Protein AF-A0A146FIA7-F1 (afdb_monomer)

Mean predicted aligned error: 5.24 Å

Foldseek 3Di:
DPVPVVVPPDDPLPPLVQWDPDWADAQFFIFTAGNFWLFTQATAGPVQRSAGFFDGCVVDVPDDQCLTFFWWKWQKPVGIFTDGTNNHGNVQNQDQDWADRDDQWIWTWGWDRYNWIKIKIKIWRQHQFKIKTAWIKGWDGTQQFQAFLLCQQRYHFQWAWFFFFQLTKIWTARLLLDFWIKIKAWDFGGFQFWEAAPQDDQGDQHIIMTISFNCVFFQPASNGTDIDMAHNGGIGMIMMTIGIGGDQVRRSVVSVDQKDWPFQFEAQVDKIKIQHQFQKDFPDPQWDWADDPRIIIIHGPDWAKTWIDGPRTIFIGTYFHFLLQLLLLQLVCQLPQQFCCVDDPLNRLFGFKAQQVVSHGDDDPPFLLRARAQLSLLNLLSNLLSCVVVSDPCVSNVVSNVSVVVVCCVAQADPQQWGDSHRPHPDILDLQRLLSQLQSLLSVCVVPVDCVSLVSSLSNVVVNVVVPVCLQAQHPCLLVSLQSSLVVCVVVVVNVSSVVSLVVLLVSLVSQVVCPSRGHADPHNDFLRRLLSNLLSLQSNCVVPVPVVSLVVNVSSLSSNQSQQDCHSHLQRHGAGWGWQQCLRNFPVNDTHTFGRALCSLSQLVSQLSGDPVRRDPVSLVSSLSSLSSLSNQADPSNDGANTQRCGCYYNSHGGRGGGSMDGNSSVSSSSVSVCVVSVRDSD

Solvent-accessible surface area (backbone atoms only — not comparable to full-atom values): 34335 Å² total; per-residue (Å²): 139,80,79,76,73,70,81,77,69,81,80,76,77,77,69,61,86,59,53,31,97,51,66,52,70,27,83,47,33,32,38,33,18,31,64,68,8,43,27,46,52,34,54,35,41,85,90,48,70,77,36,38,52,30,52,41,61,88,87,33,77,86,49,50,74,74,49,29,46,75,7,33,40,37,32,44,82,89,49,75,26,68,50,61,40,65,87,38,50,48,92,51,58,44,52,77,43,80,43,78,43,55,92,42,35,31,40,36,37,38,39,46,72,46,70,36,40,34,42,36,47,34,42,33,25,72,29,95,54,71,45,46,35,31,28,33,38,36,24,49,26,45,19,36,46,20,76,36,28,42,52,20,43,62,26,19,20,32,70,38,75,35,45,19,19,41,69,14,36,37,38,37,29,29,31,38,52,60,70,61,24,46,36,38,35,47,77,37,50,47,24,45,35,36,32,32,33,79,42,78,48,81,44,32,54,30,39,38,27,45,14,53,16,43,30,72,69,29,43,63,29,83,83,45,36,59,72,46,76,29,45,54,77,36,63,48,53,40,28,34,38,39,39,56,27,78,45,70,65,65,45,53,59,72,61,60,68,74,57,50,65,78,54,34,38,43,42,52,94,49,70,38,44,35,45,33,91,51,75,70,44,56,95,51,85,57,56,45,76,42,81,55,91,79,29,33,36,36,39,46,82,61,67,48,76,44,59,38,36,43,80,74,22,44,37,38,32,33,29,32,69,48,47,58,57,48,52,32,33,28,45,51,33,43,71,75,53,21,42,47,70,88,45,62,84,49,60,24,37,34,42,32,20,25,37,64,87,79,68,45,61,43,83,51,52,89,44,72,70,43,21,54,25,47,60,28,53,26,52,64,44,33,48,51,51,35,32,76,72,63,49,38,63,54,81,75,44,50,62,57,51,55,41,27,50,58,22,38,60,70,45,31,24,47,98,75,24,55,29,29,44,16,63,84,42,89,56,65,59,56,49,56,49,34,40,54,49,27,38,46,26,38,51,48,20,75,72,70,68,47,63,67,32,45,54,52,21,50,41,21,52,51,34,37,59,73,74,43,55,63,73,55,34,57,42,62,59,44,54,59,36,51,52,57,41,28,56,54,28,47,76,70,69,39,49,70,60,27,53,50,52,56,47,51,52,45,55,48,41,52,50,56,58,72,44,57,58,57,48,62,55,62,101,55,30,46,52,60,74,44,39,36,29,43,29,39,32,31,24,52,42,23,74,74,68,67,47,68,67,36,54,56,55,22,53,53,39,44,32,30,45,49,31,38,32,29,83,36,79,24,24,44,37,38,54,30,40,72,46,34,30,61,27,40,62,52,23,78,77,46,42,54,31,43,22,45,45,35,37,74,39,36,47,56,25,52,37,37,69,59,38,46,78,94,74,44,44,72,66,40,48,56,48,22,54,44,27,51,45,25,49,46,79,41,56,43,92,77,23,50,45,30,36,21,22,36,51,36,35,22,37,69,84,41,62,48,42,40,70,28,54,19,30,49,44,39,47,42,34,58,41,51,53,63,58,38,41,82,75,70,49,75,69,114

Organism: Aspergillus kawachii (NCBI:txid1069201)

Structure (mmCIF, N/CA/C/O backbone):
data_AF-A0A146FIA7-F1
#
_entry.id   AF-A0A146FIA7-F1
#
loop_
_atom_site.group_PDB
_atom_site.id
_atom_site.type_symbol
_atom_site.label_atom_id
_atom_site.label_alt_id
_atom_site.label_comp_id
_atom_site.label_asym_id
_atom_site.label_entity_id
_atom_site.label_seq_id
_atom_site.pdbx_PDB_ins_code
_atom_site.Cartn_x
_atom_site.Cartn_y
_atom_site.Cartn_z
_atom_site.occupancy
_atom_site.B_iso_or_equiv
_atom_site.auth_seq_id
_atom_site.auth_comp_id
_atom_site.auth_asym_id
_atom_site.auth_atom_id
_atom_site.pdbx_PDB_model_num
ATOM 1 N N . MET A 1 1 ? 16.111 48.704 6.384 1.00 33.38 1 MET A N 1
ATOM 2 C CA . MET A 1 1 ? 14.646 48.483 6.458 1.00 33.38 1 MET A CA 1
ATOM 3 C C . MET A 1 1 ? 14.156 47.316 5.584 1.00 33.38 1 MET A C 1
ATOM 5 O O . MET A 1 1 ? 12.960 47.102 5.508 1.00 33.38 1 MET A O 1
ATOM 9 N N . TRP A 1 2 ? 15.061 46.527 4.984 1.00 27.61 2 TRP A N 1
ATOM 10 C CA . TRP A 1 2 ? 14.756 45.332 4.174 1.00 27.61 2 TRP A CA 1
ATOM 11 C C . TRP A 1 2 ? 15.292 44.021 4.788 1.00 27.61 2 TRP A C 1
ATOM 13 O O . TRP A 1 2 ? 15.188 42.967 4.182 1.00 27.61 2 TRP A O 1
ATOM 23 N N . LEU A 1 3 ? 15.836 44.074 6.012 1.00 26.78 3 LEU A N 1
ATOM 24 C CA . LEU A 1 3 ? 16.375 42.908 6.730 1.00 26.78 3 LEU A CA 1
ATOM 25 C C . LEU A 1 3 ? 15.448 42.372 7.840 1.00 26.78 3 LEU A C 1
ATOM 27 O O . LEU A 1 3 ? 15.797 41.403 8.498 1.00 26.78 3 LEU A O 1
ATOM 31 N N . LEU A 1 4 ? 14.275 42.984 8.059 1.00 25.80 4 LEU A N 1
ATOM 32 C CA . LEU A 1 4 ? 13.325 42.556 9.103 1.00 25.80 4 LEU A CA 1
ATOM 33 C C . LEU A 1 4 ? 12.134 41.738 8.567 1.00 25.80 4 LEU A C 1
ATOM 35 O O . LEU A 1 4 ? 11.327 41.261 9.353 1.00 25.80 4 LEU A O 1
ATOM 39 N N . LEU A 1 5 ? 12.025 41.567 7.244 1.00 28.45 5 LEU A N 1
ATOM 40 C CA . LEU A 1 5 ? 10.919 40.854 6.584 1.00 28.45 5 LEU A CA 1
ATOM 41 C C . LEU A 1 5 ? 11.273 39.418 6.153 1.00 28.45 5 LEU A C 1
ATOM 43 O O . LEU A 1 5 ? 10.404 38.713 5.663 1.00 28.45 5 LEU A O 1
ATOM 47 N N . HIS A 1 6 ? 12.515 38.961 6.357 1.00 28.00 6 HIS A N 1
ATOM 48 C CA . HIS A 1 6 ? 12.941 37.577 6.071 1.00 28.00 6 HIS A CA 1
ATOM 49 C C . HIS A 1 6 ? 13.054 36.680 7.314 1.00 28.00 6 HIS A C 1
ATOM 51 O O . HIS A 1 6 ? 13.366 35.506 7.192 1.00 28.00 6 HIS A O 1
ATOM 57 N N . LEU A 1 7 ? 12.761 37.204 8.508 1.00 28.38 7 LEU A N 1
ATOM 58 C CA . LEU A 1 7 ? 12.728 36.421 9.753 1.00 28.38 7 LEU A CA 1
ATOM 59 C C . LEU A 1 7 ? 11.305 36.018 10.181 1.00 28.38 7 LEU A C 1
ATOM 61 O O . LEU A 1 7 ? 11.125 35.465 11.260 1.00 28.38 7 LEU A O 1
ATOM 65 N N . LEU A 1 8 ? 10.295 36.291 9.346 1.00 26.47 8 LEU A N 1
ATOM 66 C CA . LEU A 1 8 ? 8.875 36.012 9.619 1.00 26.47 8 LEU A CA 1
ATOM 67 C C . LEU A 1 8 ? 8.216 35.049 8.609 1.00 26.47 8 LEU A C 1
ATOM 69 O O . LEU A 1 8 ? 7.001 34.876 8.624 1.00 26.47 8 LEU A O 1
ATOM 73 N N . ALA A 1 9 ? 9.011 34.381 7.775 1.00 31.84 9 ALA A N 1
ATOM 74 C CA . ALA A 1 9 ? 8.596 33.281 6.905 1.00 31.84 9 ALA A CA 1
ATOM 75 C C . ALA A 1 9 ? 9.512 32.080 7.202 1.00 31.84 9 ALA A C 1
ATOM 77 O O . ALA A 1 9 ? 10.720 32.238 7.111 1.00 31.84 9 ALA A O 1
ATOM 78 N N . VAL A 1 10 ? 9.103 30.876 7.591 1.00 36.62 10 VAL A N 1
ATOM 79 C CA . VAL A 1 10 ? 7.822 30.284 7.973 1.00 36.62 10 VAL A CA 1
ATOM 80 C C . VAL A 1 10 ? 8.203 29.192 8.984 1.00 36.62 10 VAL A C 1
ATOM 82 O O . VAL A 1 10 ? 8.660 28.122 8.614 1.00 36.62 10 VAL A O 1
ATOM 85 N N . ILE A 1 11 ? 8.047 29.465 10.275 1.00 33.88 11 ILE A N 1
ATOM 86 C CA . ILE A 1 11 ? 7.626 28.434 11.227 1.00 33.88 11 ILE A CA 1
ATOM 87 C C . ILE A 1 11 ? 6.320 28.993 11.761 1.00 33.88 11 ILE A C 1
ATOM 89 O O . ILE A 1 11 ? 6.300 29.767 12.720 1.00 33.88 11 ILE A O 1
ATOM 93 N N . ARG A 1 12 ? 5.212 28.687 11.077 1.00 33.06 12 ARG A N 1
ATOM 94 C CA . ARG A 1 12 ? 3.927 28.751 11.762 1.00 33.06 12 ARG A CA 1
ATOM 95 C C . ARG A 1 12 ? 4.034 27.704 12.861 1.00 33.06 12 ARG A C 1
ATOM 97 O O . ARG A 1 12 ? 3.923 26.519 12.589 1.00 33.06 12 ARG A O 1
ATOM 104 N N . ILE A 1 13 ? 4.278 28.140 14.095 1.00 38.69 13 ILE A N 1
ATOM 105 C CA . ILE A 1 13 ? 3.788 27.380 15.240 1.00 38.69 13 ILE A CA 1
ATOM 106 C C . ILE A 1 13 ? 2.281 27.357 15.001 1.00 38.69 13 ILE A C 1
ATOM 108 O O . ILE A 1 13 ? 1.624 28.390 15.157 1.00 38.69 13 ILE A O 1
ATOM 112 N N . CYS A 1 14 ? 1.776 26.247 14.462 1.00 42.56 14 CYS A N 1
ATOM 113 C CA . CYS A 1 14 ? 0.357 26.043 14.227 1.00 42.56 14 CYS A CA 1
ATOM 114 C C . CYS A 1 14 ? -0.294 26.018 15.607 1.00 42.56 14 CYS A C 1
ATOM 116 O O . CYS A 1 14 ? -0.373 24.994 16.277 1.00 42.56 14 CYS A O 1
ATOM 118 N N . ALA A 1 15 ? -0.681 27.193 16.096 1.00 53.16 15 ALA A N 1
ATOM 119 C CA . ALA A 1 15 ? -1.589 27.274 17.214 1.00 53.16 15 ALA A CA 1
ATOM 120 C C . ALA A 1 15 ? -2.908 26.703 16.699 1.00 53.16 15 ALA A C 1
ATOM 122 O O . ALA A 1 15 ? -3.581 27.348 15.895 1.00 53.16 15 ALA A O 1
ATOM 123 N N . ILE A 1 16 ? -3.234 25.480 17.116 1.00 60.41 16 ILE A N 1
ATOM 124 C CA . ILE A 1 16 ? -4.519 24.858 16.814 1.00 60.41 16 ILE A CA 1
ATOM 125 C C . ILE A 1 16 ? -5.582 25.752 17.446 1.00 60.41 16 ILE A C 1
ATOM 127 O O . ILE A 1 16 ? -5.718 25.810 18.668 1.00 60.41 16 ILE A O 1
ATOM 131 N N . THR A 1 17 ? -6.278 26.515 16.610 1.00 60.69 17 THR A N 1
ATOM 132 C CA . THR A 1 17 ? -7.095 27.667 17.024 1.00 60.69 17 THR A CA 1
ATOM 133 C C . THR A 1 17 ? -8.268 27.277 17.919 1.00 60.69 17 THR A C 1
ATOM 135 O O . THR A 1 17 ? -8.737 28.090 18.713 1.00 60.69 17 THR A O 1
ATOM 138 N N . GLU A 1 18 ? -8.712 26.025 17.830 1.00 69.50 18 GLU A N 1
ATOM 139 C CA . GLU A 1 18 ? -9.799 25.476 18.635 1.00 69.50 18 GLU A CA 1
ATOM 140 C C . GLU A 1 18 ? -9.342 24.765 19.916 1.00 69.50 18 GLU A C 1
ATOM 142 O O . GLU A 1 18 ? -10.184 24.440 20.765 1.00 69.50 18 GLU A O 1
ATOM 147 N N . ALA A 1 19 ? -8.036 24.526 20.080 1.00 69.62 19 ALA A N 1
ATOM 148 C CA . ALA A 1 19 ? -7.504 23.854 21.255 1.00 69.62 19 ALA A CA 1
ATOM 149 C C . ALA A 1 19 ? -7.624 24.749 22.494 1.00 69.62 19 ALA A C 1
ATOM 151 O O . ALA A 1 19 ? -7.326 25.945 22.492 1.00 69.62 19 ALA A O 1
ATOM 152 N N . SER A 1 20 ? -8.081 24.148 23.584 1.00 68.81 20 SER A N 1
ATOM 153 C CA . SER A 1 20 ? -8.117 24.779 24.893 1.00 68.81 20 SER A CA 1
ATOM 154 C C . SER A 1 20 ? -6.723 24.844 25.525 1.00 68.81 20 SER A C 1
ATOM 156 O O . SER A 1 20 ? -5.831 24.067 25.191 1.00 68.81 20 SER A O 1
ATOM 158 N N . ASN A 1 21 ? -6.569 25.682 26.554 1.00 74.88 21 ASN A N 1
ATOM 159 C CA . ASN A 1 21 ? -5.439 25.574 27.487 1.00 74.88 21 ASN A CA 1
ATOM 160 C C . ASN A 1 21 ? -5.560 24.354 28.433 1.00 74.88 21 ASN A C 1
ATOM 162 O O . ASN A 1 21 ? -4.739 24.198 29.338 1.00 74.88 21 ASN A O 1
ATOM 166 N N . TYR A 1 22 ? -6.595 23.520 28.281 1.00 82.44 22 TYR A N 1
ATOM 167 C CA . TYR A 1 22 ? -6.831 22.337 29.099 1.00 82.44 22 TYR A CA 1
ATOM 168 C C . TYR A 1 22 ? -6.256 21.097 28.417 1.00 82.44 22 TYR A C 1
ATOM 170 O O . TYR A 1 22 ? -6.529 20.789 27.256 1.00 82.44 22 TYR A O 1
ATOM 178 N N . SER A 1 23 ? -5.453 20.369 29.182 1.00 87.75 23 SER A N 1
ATOM 179 C CA . SER A 1 23 ? -4.827 19.128 28.757 1.00 87.75 23 SER A CA 1
ATOM 180 C C . SER A 1 23 ? -4.914 18.089 29.863 1.00 87.75 23 SER A C 1
ATOM 182 O O . SER A 1 23 ? -4.979 18.422 31.050 1.00 87.75 23 SER A O 1
ATOM 184 N N . HIS A 1 24 ? -4.911 16.821 29.468 1.00 89.00 24 HIS A N 1
ATOM 185 C CA . HIS A 1 24 ? -4.817 15.700 30.393 1.00 89.00 24 HIS A CA 1
ATOM 186 C C . HIS A 1 24 ? -3.544 14.916 30.124 1.00 89.00 24 HIS A C 1
ATOM 188 O O . HIS A 1 24 ? -3.391 14.280 29.080 1.00 89.00 24 HIS A O 1
ATOM 194 N N . THR A 1 25 ? -2.631 14.979 31.087 1.00 88.75 25 THR A N 1
ATOM 195 C CA . THR A 1 25 ? -1.325 14.333 31.006 1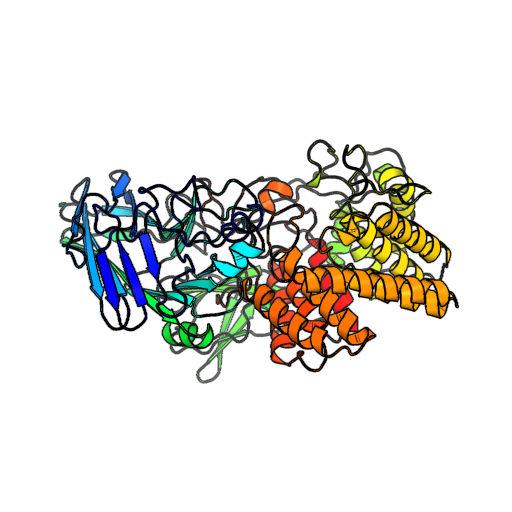.00 88.75 25 THR A CA 1
ATOM 196 C C . THR A 1 25 ? -1.395 12.888 31.473 1.00 88.75 25 THR A C 1
ATOM 198 O O . THR A 1 25 ? -2.017 12.571 32.485 1.00 88.75 25 THR A O 1
ATOM 201 N N . PHE A 1 26 ? -0.685 12.028 30.759 1.00 88.31 26 PHE A N 1
ATOM 202 C CA . PHE A 1 26 ? -0.352 10.665 31.145 1.00 88.31 26 PHE A CA 1
ATOM 203 C C . PHE A 1 26 ? 1.160 10.459 30.918 1.00 88.31 26 PHE A C 1
ATOM 205 O O . PHE A 1 26 ? 1.773 11.188 30.145 1.00 88.31 26 PHE A O 1
ATOM 212 N N . PRO A 1 27 ? 1.839 9.519 31.594 1.00 83.94 27 PRO A N 1
ATOM 213 C CA . PRO A 1 27 ? 3.296 9.387 31.522 1.00 83.94 27 PRO A CA 1
ATOM 214 C C . PRO A 1 27 ? 3.882 9.301 30.106 1.00 83.94 27 PRO A C 1
ATOM 216 O O . PRO A 1 27 ? 5.007 9.748 29.900 1.00 83.94 27 PRO A O 1
ATOM 219 N N . SER A 1 28 ? 3.153 8.754 29.125 1.00 83.50 28 SER A N 1
ATOM 220 C CA . SER A 1 28 ? 3.641 8.705 27.744 1.00 83.50 28 SER A CA 1
ATOM 221 C C . SER A 1 28 ? 3.417 9.992 26.932 1.00 83.50 28 SER A C 1
ATOM 223 O O . SER A 1 28 ? 4.107 10.154 25.930 1.00 83.50 28 SER A O 1
ATOM 225 N N . GLY A 1 29 ? 2.514 10.903 27.319 1.00 91.50 29 GLY A N 1
ATOM 226 C CA . GLY A 1 29 ? 2.155 12.107 26.547 1.00 91.50 29 GLY A CA 1
ATOM 227 C C . GLY A 1 29 ? 0.973 12.885 27.144 1.00 91.50 29 GLY A C 1
ATOM 228 O O . GLY A 1 29 ? 0.671 12.763 28.326 1.00 91.50 29 GLY A O 1
ATOM 229 N N . HIS A 1 30 ? 0.283 13.709 26.363 1.00 92.56 30 HIS A N 1
ATOM 230 C CA . HIS A 1 30 ? -0.949 14.348 26.845 1.00 92.56 30 HIS A CA 1
ATOM 231 C C . HIS A 1 30 ? -1.997 14.496 25.746 1.00 92.56 30 HIS A C 1
ATOM 233 O O . HIS A 1 30 ? -1.663 14.559 24.567 1.00 92.56 30 HIS A O 1
ATOM 239 N N . ALA A 1 31 ? -3.268 14.539 26.143 1.00 94.50 31 ALA A N 1
ATOM 240 C CA . ALA A 1 31 ? -4.384 14.849 25.256 1.00 94.50 31 ALA A CA 1
ATOM 241 C C . ALA A 1 31 ? -4.749 16.333 25.386 1.00 94.50 31 ALA A C 1
ATOM 243 O O . ALA A 1 31 ? -4.949 16.819 26.505 1.00 94.50 31 ALA A O 1
ATOM 244 N N . LEU A 1 32 ? -4.841 17.038 24.259 1.00 93.56 32 LEU A N 1
ATOM 245 C CA . LEU A 1 32 ? -5.374 18.397 24.173 1.00 93.56 32 L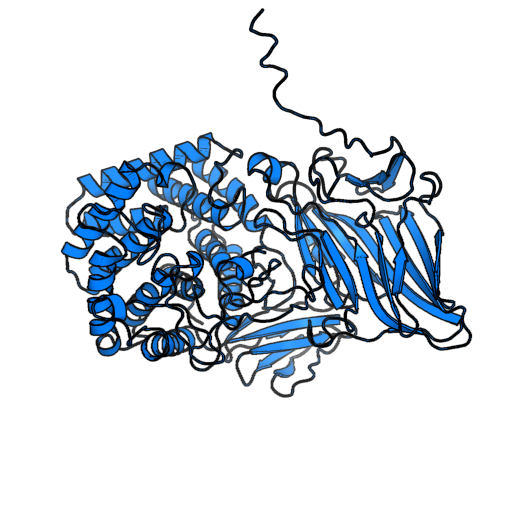EU A CA 1
ATOM 246 C C . LEU A 1 32 ? -6.870 18.345 23.883 1.00 93.56 32 LEU A C 1
ATOM 248 O O . LEU A 1 32 ? -7.311 17.574 23.030 1.00 93.56 32 LEU A O 1
ATOM 252 N N . LEU A 1 33 ? -7.643 19.173 24.584 1.00 91.94 33 LEU A N 1
ATOM 253 C CA . LEU A 1 33 ? -9.100 19.222 24.453 1.00 91.94 33 LEU A CA 1
ATOM 254 C C . LEU A 1 33 ? -9.560 20.450 23.675 1.00 91.94 33 LEU A C 1
ATOM 256 O O . LEU A 1 33 ? -8.864 21.468 23.670 1.00 91.94 33 LEU A O 1
ATOM 260 N N . TYR A 1 34 ? -10.759 20.395 23.097 1.00 87.94 34 TYR A N 1
ATOM 261 C CA . TYR A 1 34 ? -11.401 21.568 22.499 1.00 87.94 34 TYR A CA 1
ATOM 262 C C . TYR A 1 34 ? -11.689 22.633 23.567 1.00 87.94 34 TYR A C 1
ATOM 264 O O . TYR A 1 34 ? -12.009 22.321 24.713 1.00 87.94 34 TYR A O 1
ATOM 272 N N . SER A 1 35 ? -11.614 23.912 23.186 1.00 83.50 35 SER A N 1
ATOM 273 C CA . SER A 1 35 ? -11.849 25.090 24.052 1.00 83.50 35 SER A CA 1
ATOM 274 C C . SER A 1 35 ? -13.101 25.011 24.931 1.00 83.50 35 SER A C 1
ATOM 276 O O . SER A 1 35 ? -13.100 25.516 26.055 1.00 83.50 35 SER A O 1
ATOM 278 N N . ASN A 1 36 ? -14.156 24.367 24.441 1.00 84.19 36 ASN A N 1
ATOM 279 C CA . ASN A 1 36 ? -15.465 24.305 25.075 1.00 84.19 36 ASN A CA 1
ATOM 280 C C . ASN A 1 36 ? -15.924 22.889 25.453 1.00 84.19 36 ASN A C 1
ATOM 282 O O . ASN A 1 36 ? -17.016 22.767 26.008 1.00 84.19 36 ASN A O 1
ATOM 286 N N . SER A 1 37 ? -15.136 21.841 25.186 1.00 88.38 37 SER A N 1
ATOM 287 C CA . SER A 1 37 ? -15.599 20.463 25.366 1.00 88.38 37 SER A CA 1
ATOM 288 C C . SER A 1 37 ? -14.514 19.486 25.824 1.00 88.38 37 SER A C 1
ATOM 290 O O . SER A 1 37 ? -13.330 19.807 25.849 1.00 88.38 37 SER A O 1
ATOM 292 N N . SER A 1 38 ? -14.916 18.279 26.223 1.00 86.94 38 SER A N 1
ATOM 293 C CA . SER A 1 38 ? -14.004 17.185 26.555 1.00 86.94 38 SER A CA 1
ATOM 294 C C . SER A 1 38 ? -13.593 16.354 25.339 1.00 86.94 38 SER A C 1
ATOM 296 O O . SER A 1 38 ? -12.871 15.367 25.497 1.00 86.94 38 SER A O 1
ATOM 298 N N . ALA A 1 39 ? -14.029 16.718 24.129 1.00 90.31 39 ALA A N 1
ATOM 299 C CA . ALA A 1 39 ? -13.542 16.092 22.906 1.00 90.31 39 ALA A CA 1
ATOM 300 C C . ALA A 1 39 ? -12.024 16.318 22.767 1.00 90.31 39 ALA A C 1
ATOM 302 O O . ALA A 1 39 ? -11.504 17.374 23.135 1.00 90.31 39 ALA A O 1
ATOM 303 N N . ILE A 1 40 ? -11.315 15.304 22.268 1.00 93.81 40 ILE A N 1
ATOM 304 C CA . ILE A 1 40 ? -9.862 15.359 22.082 1.00 93.81 40 ILE A CA 1
ATOM 305 C C . ILE A 1 40 ? -9.583 15.965 20.707 1.00 93.81 40 ILE A C 1
ATOM 307 O O . ILE A 1 40 ? -10.100 15.481 19.704 1.00 93.81 40 ILE A O 1
ATOM 311 N N . VAL A 1 41 ? -8.764 17.015 20.688 1.00 93.06 41 VAL A N 1
ATOM 312 C CA . VAL A 1 41 ? -8.297 17.704 19.474 1.00 93.06 41 VAL A CA 1
ATOM 313 C C . VAL A 1 41 ? -6.999 17.089 18.972 1.00 93.06 41 VAL A C 1
ATOM 315 O O . VAL A 1 41 ? -6.804 16.954 17.774 1.00 93.06 41 VAL A O 1
ATOM 318 N N . GLN A 1 42 ? -6.091 16.739 19.887 1.00 95.00 42 GLN A N 1
ATOM 319 C CA . GLN A 1 42 ? -4.788 16.149 19.575 1.00 95.00 42 GLN A CA 1
ATOM 320 C C . GLN A 1 42 ? -4.306 15.248 20.702 1.00 95.00 42 GLN A C 1
ATOM 322 O O . GLN A 1 42 ? -4.584 15.491 21.880 1.00 95.00 42 GLN A O 1
ATOM 327 N N . PHE A 1 43 ? -3.462 14.291 20.335 1.00 96.56 43 PHE A N 1
ATOM 328 C CA . PHE A 1 43 ? -2.494 13.691 21.243 1.00 96.56 43 PHE A CA 1
ATOM 329 C C . PHE A 1 43 ? -1.123 14.297 20.972 1.00 96.56 43 PHE A C 1
ATOM 331 O O . PHE A 1 43 ? -0.697 14.372 19.825 1.00 96.56 43 PHE A O 1
ATOM 338 N N . VAL A 1 44 ? -0.428 14.712 22.026 1.00 94.94 44 VAL A N 1
ATOM 339 C CA . VAL A 1 44 ? 0.845 15.424 21.916 1.00 94.94 44 VAL A CA 1
ATOM 340 C C . VAL A 1 44 ? 1.961 14.611 22.554 1.00 94.94 44 VAL A C 1
ATOM 342 O O . VAL A 1 44 ? 1.925 14.273 23.746 1.00 94.94 44 VAL A O 1
ATOM 345 N N . ASP A 1 45 ? 2.985 14.343 21.748 1.00 92.75 45 ASP A N 1
ATOM 346 C CA . ASP A 1 45 ? 4.269 13.850 22.217 1.00 92.75 45 ASP A CA 1
ATOM 347 C C . ASP A 1 45 ? 5.046 15.019 22.842 1.00 92.75 45 ASP A C 1
ATOM 349 O O . ASP A 1 45 ? 5.449 15.954 22.155 1.00 92.75 45 ASP A O 1
ATOM 353 N N . GLY A 1 46 ? 5.316 14.961 24.150 1.00 86.56 46 GLY A N 1
ATOM 354 C CA . GLY A 1 46 ? 6.101 15.996 24.836 1.00 86.56 46 GLY A CA 1
ATOM 355 C C . GLY A 1 46 ? 7.531 16.187 24.302 1.00 86.56 46 GLY A C 1
ATOM 356 O O . GLY A 1 46 ? 8.131 17.228 24.553 1.00 86.56 46 GLY A O 1
ATOM 357 N N . THR A 1 47 ? 8.078 15.211 23.573 1.00 87.56 47 THR A N 1
ATOM 358 C CA . THR A 1 47 ? 9.396 15.286 22.919 1.00 87.56 47 THR A CA 1
ATOM 359 C C . THR A 1 47 ? 9.333 15.855 21.501 1.00 87.56 47 THR A C 1
ATOM 361 O O . THR A 1 47 ? 10.340 16.356 21.009 1.00 87.56 47 THR A O 1
ATOM 364 N N . ASN A 1 48 ? 8.156 15.836 20.868 1.00 87.62 48 ASN A N 1
ATOM 365 C CA . ASN A 1 48 ? 7.918 16.431 19.557 1.00 87.62 48 ASN A CA 1
ATOM 366 C C . ASN A 1 48 ? 6.530 17.103 19.508 1.00 87.62 48 ASN A C 1
ATOM 368 O O . ASN A 1 48 ? 5.603 16.585 18.884 1.00 87.62 48 ASN A O 1
ATOM 372 N N . PRO A 1 49 ? 6.370 18.263 20.169 1.00 87.12 49 PRO A N 1
ATOM 373 C CA . PRO A 1 49 ? 5.070 18.913 20.314 1.00 87.12 49 PRO A CA 1
ATOM 374 C C . PRO A 1 49 ? 4.542 19.565 19.027 1.00 87.12 49 PRO A C 1
ATOM 376 O O . PRO A 1 49 ? 3.423 20.062 19.033 1.00 87.12 49 PRO A O 1
ATOM 379 N N . GLN A 1 50 ? 5.341 19.614 17.955 1.00 86.62 50 GLN A N 1
ATOM 380 C CA . GLN A 1 50 ? 4.938 20.187 16.663 1.00 86.62 50 GLN A CA 1
ATOM 381 C C . GLN A 1 50 ? 4.243 19.165 15.752 1.00 86.62 50 GLN A C 1
ATOM 383 O O . GLN A 1 50 ? 3.647 19.554 14.749 1.00 86.62 50 GLN A O 1
ATOM 388 N N . ARG A 1 51 ? 4.341 17.865 16.065 1.00 93.00 51 ARG A N 1
ATOM 389 C CA . ARG A 1 51 ? 3.695 16.821 15.270 1.00 93.00 51 ARG A CA 1
ATOM 390 C C . ARG A 1 51 ? 2.206 16.760 15.584 1.00 93.00 51 ARG A C 1
ATOM 392 O O . ARG A 1 51 ? 1.810 16.721 16.748 1.00 93.00 51 ARG A O 1
ATOM 399 N N . GLU A 1 52 ? 1.403 16.702 14.533 1.00 95.00 52 GLU A N 1
ATOM 400 C CA . GLU A 1 52 ? -0.046 16.581 14.608 1.00 95.00 52 GLU A CA 1
ATOM 401 C C . GLU A 1 52 ? -0.400 15.109 14.377 1.00 95.00 52 GLU A C 1
ATOM 403 O O . GLU A 1 52 ? -0.170 14.567 13.300 1.00 95.00 52 GLU A O 1
ATOM 408 N N . PHE A 1 53 ? -0.922 14.431 15.400 1.00 97.06 53 PHE A N 1
ATOM 409 C CA . PHE A 1 53 ? -1.302 13.018 15.292 1.00 97.06 53 PHE A CA 1
ATOM 410 C C . PHE A 1 53 ? -2.752 12.832 14.847 1.00 97.06 53 PHE A C 1
ATOM 412 O O . PHE A 1 53 ? -3.092 11.762 14.343 1.00 97.06 53 PHE A O 1
ATOM 419 N N . LEU A 1 54 ? -3.599 13.851 15.022 1.00 97.38 54 LEU A N 1
ATOM 420 C CA . LEU A 1 54 ? -4.988 13.861 14.562 1.00 97.38 54 LEU A CA 1
ATOM 421 C C . LEU A 1 54 ? -5.218 14.971 13.524 1.00 97.38 54 LEU A C 1
ATOM 423 O O . LEU A 1 54 ? -4.518 15.982 13.527 1.00 97.38 54 LEU A O 1
ATOM 427 N N . LEU A 1 55 ? -6.208 14.806 12.653 1.00 95.44 55 LEU A N 1
ATOM 428 C CA . LEU A 1 55 ? -6.700 15.872 11.784 1.00 95.44 55 LEU A CA 1
ATOM 429 C C . LEU A 1 55 ? -7.234 17.027 12.638 1.00 95.44 55 LEU A C 1
ATOM 431 O O . LEU A 1 55 ? -7.755 16.824 13.736 1.00 95.44 55 LEU A O 1
ATOM 435 N N . ASN A 1 56 ? -7.117 18.248 12.127 1.00 88.69 56 ASN A N 1
ATOM 436 C CA . ASN A 1 56 ? -7.715 19.430 12.736 1.00 88.69 56 ASN A CA 1
ATOM 437 C C . ASN A 1 56 ? -8.178 20.414 11.655 1.00 88.69 56 ASN A C 1
ATOM 439 O O . ASN A 1 56 ? -7.695 20.376 10.528 1.00 88.69 56 ASN A O 1
ATOM 443 N N . GLU A 1 57 ? -9.082 21.331 12.002 1.00 85.12 57 GLU A N 1
ATOM 444 C CA . GLU A 1 57 ? -9.693 22.255 11.031 1.00 85.12 57 GLU A CA 1
ATOM 445 C C . GLU A 1 57 ? -8.702 23.274 10.427 1.00 85.12 57 GLU A C 1
ATOM 447 O O . GLU A 1 57 ? -9.017 23.929 9.435 1.00 85.12 57 GLU A O 1
ATOM 452 N N . THR A 1 58 ? -7.500 23.431 11.006 1.00 81.19 58 THR A N 1
ATOM 453 C CA . THR A 1 58 ? -6.488 24.375 10.495 1.00 81.19 58 THR A CA 1
ATOM 454 C C . THR A 1 58 ? -5.747 23.802 9.290 1.00 81.19 58 THR A C 1
ATOM 456 O O . THR A 1 58 ? -5.514 24.529 8.325 1.00 81.19 58 THR A O 1
ATOM 459 N N . THR A 1 59 ? -5.370 22.523 9.349 1.00 82.12 59 THR A N 1
ATOM 460 C CA . THR A 1 59 ? -4.623 21.823 8.289 1.00 82.12 59 THR A CA 1
ATOM 461 C C . THR A 1 59 ? -5.533 20.996 7.381 1.00 82.12 59 THR A C 1
ATOM 463 O O . THR A 1 59 ? -5.240 20.833 6.202 1.00 82.12 59 THR A O 1
ATOM 466 N N . ALA A 1 60 ? -6.692 20.564 7.880 1.00 89.38 60 ALA A N 1
ATOM 467 C CA . ALA A 1 60 ? -7.676 19.774 7.153 1.00 89.38 60 ALA A CA 1
ATOM 468 C C . ALA A 1 60 ? -9.040 20.479 7.150 1.00 89.38 60 ALA A C 1
ATOM 470 O O . ALA A 1 60 ? -9.886 20.230 8.004 1.00 89.38 60 ALA A O 1
ATOM 471 N N . ALA A 1 61 ? -9.299 21.341 6.162 1.00 90.12 61 ALA A N 1
ATOM 472 C CA . ALA A 1 61 ? -10.547 22.120 6.093 1.00 90.12 61 ALA A CA 1
ATOM 473 C C . ALA A 1 61 ? -11.829 21.266 5.945 1.00 90.12 61 ALA A C 1
ATOM 475 O O . ALA A 1 61 ? -12.935 21.766 6.141 1.00 90.12 61 ALA A O 1
ATOM 476 N N . PHE A 1 62 ? -11.693 19.989 5.575 1.00 92.31 62 PHE A N 1
ATOM 477 C CA . PHE A 1 62 ? -12.793 19.022 5.518 1.00 92.31 62 PHE A CA 1
ATOM 478 C C . PHE A 1 62 ? -13.043 18.315 6.863 1.00 92.31 62 PHE A C 1
ATOM 480 O O . PHE A 1 62 ? -14.029 17.584 6.987 1.00 92.31 62 PHE A O 1
ATOM 487 N N . HIS A 1 63 ? -12.158 18.493 7.851 1.00 94.50 63 HIS A N 1
ATOM 488 C CA . HIS A 1 63 ? -12.357 17.996 9.204 1.00 94.50 63 HIS A CA 1
ATOM 489 C C . HIS A 1 63 ? -13.434 18.818 9.902 1.00 94.50 63 HIS A C 1
ATOM 491 O O . HIS A 1 63 ? -13.488 20.038 9.779 1.00 94.50 63 HIS A O 1
ATOM 497 N N . THR A 1 64 ? -14.311 18.135 10.628 1.00 91.25 64 THR A N 1
ATOM 498 C CA . THR A 1 64 ? -15.388 18.767 11.387 1.00 91.25 64 THR A CA 1
ATOM 499 C C . THR A 1 64 ? -15.515 18.087 12.738 1.00 91.25 64 THR A C 1
ATOM 501 O O . THR A 1 64 ? -15.150 16.921 12.903 1.00 91.25 64 THR A O 1
ATOM 504 N N . ARG A 1 65 ? -16.148 18.764 13.695 1.00 87.75 65 ARG A N 1
ATOM 505 C CA . ARG A 1 65 ? -16.398 18.199 15.029 1.00 87.75 65 ARG A CA 1
ATOM 506 C C . ARG A 1 65 ? -17.200 16.890 15.049 1.00 87.75 65 ARG A C 1
ATOM 508 O O . ARG A 1 65 ? -17.059 16.107 15.985 1.00 87.75 65 ARG A O 1
ATOM 515 N N . SER A 1 66 ? -18.004 16.599 14.021 1.00 89.62 66 SER A N 1
ATOM 516 C CA . SER A 1 66 ? -18.680 15.295 13.904 1.00 89.62 66 SER A CA 1
ATOM 517 C C . SER A 1 66 ? -17.714 14.135 13.639 1.00 89.62 66 SER A C 1
ATOM 519 O O . SER A 1 66 ? -18.074 12.991 13.892 1.00 89.62 66 SER A O 1
ATOM 521 N N . HIS A 1 67 ? -16.502 14.433 13.166 1.00 94.56 67 HIS A N 1
ATOM 522 C CA . HIS A 1 67 ? -15.413 13.482 12.945 1.00 94.56 67 HIS A CA 1
ATOM 523 C C . HIS A 1 67 ? -14.331 13.563 14.035 1.00 94.56 67 HIS A C 1
ATOM 525 O O . HIS A 1 67 ? -13.266 12.967 13.889 1.00 94.56 67 HIS A O 1
ATOM 531 N N . ALA A 1 68 ? -14.564 14.311 15.121 1.00 94.69 68 ALA A N 1
ATOM 532 C CA . ALA A 1 68 ? -13.615 14.411 16.226 1.00 94.69 68 ALA A CA 1
ATOM 533 C C . ALA A 1 68 ? -13.402 13.049 16.907 1.00 94.69 68 ALA A C 1
ATOM 535 O O . ALA A 1 68 ? -14.292 12.194 16.923 1.00 94.69 68 ALA A O 1
ATOM 536 N N . TRP A 1 69 ? -12.234 12.863 17.527 1.00 96.75 69 TRP A N 1
ATOM 537 C CA . TRP A 1 69 ? -11.875 11.613 18.197 1.00 96.75 69 TRP A CA 1
ATOM 538 C C . TRP A 1 69 ? -12.952 11.139 19.182 1.00 96.75 69 TRP A C 1
ATOM 540 O O . TRP A 1 69 ? -13.322 11.848 20.127 1.00 96.75 69 TRP A O 1
ATOM 550 N N . GLY A 1 70 ? -13.413 9.903 18.986 1.00 95.88 70 GLY A N 1
ATOM 551 C CA . GLY A 1 70 ? -14.404 9.260 19.844 1.00 95.88 70 GLY A CA 1
ATOM 552 C C . GLY A 1 70 ? -15.855 9.660 19.571 1.00 95.88 70 GLY A C 1
ATOM 553 O O . GLY A 1 70 ? -16.743 9.145 20.253 1.00 95.88 70 GLY A O 1
ATOM 554 N N . ALA A 1 71 ? -16.126 10.538 18.598 1.00 96.75 71 ALA A N 1
ATOM 555 C CA . ALA A 1 71 ? -17.456 10.655 17.997 1.00 96.75 71 ALA A CA 1
ATOM 556 C C . ALA A 1 71 ? -17.802 9.369 17.229 1.00 96.75 71 ALA A C 1
ATOM 558 O O . ALA A 1 71 ? -16.919 8.566 16.923 1.00 96.75 71 ALA A O 1
ATOM 559 N N . GLY A 1 72 ? -19.076 9.144 16.918 1.00 97.19 72 GLY A N 1
ATOM 560 C CA . GLY A 1 72 ? -19.449 7.927 16.207 1.00 97.19 72 GLY A CA 1
ATOM 561 C C . GLY A 1 72 ? -20.928 7.767 15.911 1.00 97.19 72 GLY A C 1
ATOM 562 O O . GLY A 1 72 ? -21.752 8.638 16.209 1.00 97.19 72 GLY A O 1
ATOM 563 N N . THR A 1 73 ? -21.245 6.631 15.300 1.00 97.44 73 THR A N 1
ATOM 564 C CA . THR A 1 73 ? -22.593 6.236 14.887 1.00 97.44 73 THR A CA 1
ATOM 565 C C . THR A 1 73 ? -22.871 4.777 15.234 1.00 97.44 73 THR A C 1
ATOM 567 O O . THR A 1 73 ? -21.965 3.967 15.445 1.00 97.44 73 THR A O 1
ATOM 570 N N . ILE A 1 74 ? -24.154 4.446 15.341 1.00 97.81 74 ILE A N 1
ATOM 571 C CA . ILE A 1 74 ? -24.640 3.090 15.568 1.00 97.81 74 ILE A CA 1
ATOM 572 C C . ILE A 1 74 ? -25.885 2.843 14.715 1.00 97.81 74 ILE A C 1
ATOM 574 O O . ILE A 1 74 ? -26.772 3.691 14.651 1.00 97.81 74 ILE A O 1
ATOM 578 N N . SER A 1 75 ? -25.957 1.673 14.093 1.00 97.25 75 SER A N 1
ATOM 579 C CA . SER A 1 75 ? -27.108 1.196 13.330 1.00 97.25 75 SER A CA 1
ATOM 580 C C . SER A 1 75 ? -27.717 -0.006 14.045 1.00 97.25 75 SER A C 1
ATOM 582 O O . SER A 1 75 ? -27.044 -1.029 14.224 1.00 97.25 75 SER A O 1
ATOM 584 N N . THR A 1 76 ? -28.984 0.101 14.436 1.00 96.50 76 THR A N 1
ATOM 585 C CA . THR A 1 76 ? -29.748 -0.962 15.099 1.00 96.50 76 THR A CA 1
ATOM 586 C C . THR A 1 76 ? -30.931 -1.431 14.248 1.00 96.50 76 THR A C 1
ATOM 588 O O . THR A 1 76 ? -31.203 -0.903 13.170 1.00 96.50 76 THR A O 1
ATOM 591 N N . ASP A 1 77 ? -31.656 -2.434 14.732 1.00 92.38 77 ASP A N 1
ATOM 592 C CA . ASP A 1 77 ? -32.967 -2.843 14.218 1.00 92.38 77 ASP A CA 1
ATOM 593 C C . ASP A 1 77 ? -34.074 -1.793 14.425 1.00 92.38 77 ASP A C 1
ATOM 595 O O . ASP A 1 77 ? -35.101 -1.849 13.745 1.00 92.38 77 ASP A O 1
ATOM 599 N N . SER A 1 78 ? -33.866 -0.823 15.318 1.00 87.50 78 SER A N 1
ATOM 600 C CA . SER A 1 78 ? -34.825 0.243 15.623 1.00 87.50 78 SER A CA 1
ATOM 601 C C . SER A 1 78 ? -34.515 1.581 14.936 1.00 87.50 78 SER A C 1
ATOM 603 O O . SER A 1 78 ? -35.416 2.402 14.760 1.00 87.50 78 SER A O 1
ATOM 605 N N . GLY A 1 79 ? -33.276 1.795 14.479 1.00 91.62 79 GLY A N 1
ATOM 606 C CA . GLY A 1 79 ? -32.889 2.997 13.745 1.00 91.62 79 GLY A CA 1
ATOM 607 C C . GLY A 1 79 ? -31.393 3.302 13.794 1.00 91.62 79 GLY A C 1
ATOM 608 O O . GLY A 1 79 ? -30.561 2.435 14.043 1.00 91.62 79 GLY A O 1
ATOM 609 N N . GLU A 1 80 ? -31.054 4.564 13.538 1.00 94.31 80 GLU A N 1
ATOM 610 C CA . GLU A 1 80 ? -29.682 5.073 13.602 1.00 94.31 80 GLU A CA 1
ATOM 611 C C . GLU A 1 80 ? -29.514 6.004 14.802 1.00 94.31 80 GLU A C 1
ATOM 613 O O . GLU A 1 80 ? -30.365 6.859 15.059 1.00 94.31 80 GLU A O 1
ATOM 618 N N . GLY A 1 81 ? -28.381 5.882 15.489 1.00 95.31 81 GLY A N 1
ATOM 619 C CA . GLY A 1 81 ? -27.932 6.803 16.524 1.00 95.31 81 GLY A CA 1
ATOM 620 C C . GLY A 1 81 ? -26.575 7.406 16.169 1.00 95.31 81 GLY A C 1
ATOM 621 O O . GLY A 1 81 ? -25.765 6.798 15.473 1.00 95.31 81 GLY A O 1
ATOM 622 N N . SER A 1 82 ? -26.298 8.604 16.675 1.00 95.62 82 SER A N 1
ATOM 623 C CA . SER A 1 82 ? -24.996 9.263 16.534 1.00 95.62 82 SER A CA 1
ATOM 624 C C . SER A 1 82 ? -24.638 10.009 17.807 1.00 95.62 82 SER A C 1
ATOM 626 O O . SER A 1 82 ? -25.530 10.522 18.486 1.00 95.62 82 SER A O 1
ATOM 628 N N . TRP A 1 83 ? -23.350 10.136 18.100 1.00 95.62 83 TRP A N 1
ATOM 629 C CA . TRP A 1 83 ? -22.874 10.924 19.229 1.00 95.62 83 TRP A CA 1
ATOM 630 C C . TRP A 1 83 ? -21.626 11.732 18.882 1.00 95.62 83 TRP A C 1
ATOM 632 O O . TRP A 1 83 ? -20.817 11.363 18.035 1.00 95.62 83 TRP A O 1
ATOM 642 N N . ASN A 1 84 ? -21.462 12.835 19.604 1.00 92.56 84 ASN A N 1
ATOM 643 C CA . ASN A 1 84 ? -20.231 13.607 19.686 1.00 92.56 84 ASN A CA 1
ATOM 644 C C . ASN A 1 84 ? -19.981 13.976 21.153 1.00 92.56 84 ASN A C 1
ATOM 646 O O . ASN A 1 84 ? -20.843 13.774 22.012 1.00 92.56 84 ASN A O 1
ATOM 650 N N . LEU A 1 85 ? -18.802 14.520 21.438 1.00 89.69 85 LEU A N 1
ATOM 651 C CA . LEU A 1 85 ? -18.405 14.905 22.794 1.00 89.69 85 LEU A CA 1
ATOM 652 C C . LEU A 1 85 ? -18.380 16.429 22.997 1.00 89.69 85 LEU A C 1
ATOM 654 O O . LEU A 1 85 ? -17.950 16.901 24.045 1.00 89.69 85 LEU A O 1
ATOM 658 N N . ASP A 1 86 ? -18.892 17.202 22.032 1.00 85.25 86 ASP A N 1
ATOM 659 C CA . ASP A 1 86 ? -18.865 18.674 22.041 1.00 85.25 86 ASP A CA 1
ATOM 660 C C . ASP A 1 86 ? -19.651 19.310 23.183 1.00 85.25 86 ASP A C 1
ATOM 662 O O . ASP A 1 86 ? -19.332 20.403 23.644 1.00 85.25 86 ASP A O 1
ATOM 666 N N . HIS A 1 87 ? -20.700 18.634 23.633 1.00 85.44 87 HIS A N 1
ATOM 667 C CA . HIS A 1 87 ? -21.577 19.125 24.687 1.00 85.44 87 HIS A CA 1
ATOM 668 C C . HIS A 1 87 ? -21.081 18.753 26.090 1.00 85.44 87 HIS A C 1
ATOM 670 O O . HIS A 1 87 ? -21.675 19.180 27.081 1.00 85.44 87 HIS A O 1
ATOM 676 N N . ILE A 1 88 ? -20.014 17.954 26.196 1.00 87.56 88 ILE A N 1
ATOM 677 C CA . ILE A 1 88 ? -19.452 17.573 27.484 1.00 87.56 88 ILE A CA 1
ATOM 678 C C . ILE A 1 88 ? -18.410 18.608 27.913 1.00 87.56 88 ILE A C 1
ATOM 680 O O . ILE A 1 88 ? -17.436 18.786 27.195 1.00 87.56 88 ILE A O 1
ATOM 684 N N . PRO A 1 89 ? -18.542 19.263 29.079 1.00 85.94 89 PRO A N 1
ATOM 685 C CA . PRO A 1 89 ? -17.569 20.255 29.528 1.00 85.94 89 PRO A CA 1
ATOM 686 C C . PRO A 1 89 ? -16.146 19.693 29.677 1.00 85.94 89 PRO A C 1
ATOM 688 O O . PRO A 1 89 ? -15.955 18.595 30.204 1.00 85.94 89 PRO A O 1
ATOM 691 N N . TYR A 1 90 ? -15.136 20.482 29.294 1.00 81.25 90 TYR A N 1
ATOM 692 C CA . TYR A 1 90 ? -13.711 20.112 29.365 1.00 81.25 90 TYR A CA 1
ATOM 693 C C . TYR A 1 90 ? -13.256 19.662 30.767 1.00 81.25 90 TYR A C 1
ATOM 695 O O . TYR A 1 90 ? -12.376 18.817 30.900 1.00 81.25 90 TYR A O 1
ATOM 703 N N . ASN A 1 91 ? -13.870 20.189 31.833 1.00 83.19 91 ASN A N 1
ATOM 704 C CA . ASN A 1 91 ? -13.538 19.848 33.219 1.00 83.19 91 ASN A CA 1
ATOM 705 C C . ASN A 1 91 ? -14.081 18.477 33.666 1.00 83.19 91 ASN A C 1
ATOM 707 O O . ASN A 1 91 ? -13.815 18.064 34.793 1.00 83.19 91 ASN A O 1
ATOM 711 N N . ASN A 1 92 ? -14.813 17.771 32.800 1.00 86.38 92 ASN A N 1
ATOM 712 C CA . ASN A 1 92 ? -15.362 16.443 33.056 1.00 86.38 92 ASN A CA 1
ATOM 713 C C . ASN A 1 92 ? -14.653 15.333 32.253 1.00 86.38 92 ASN A C 1
ATOM 715 O O . ASN A 1 92 ? -15.261 14.316 31.958 1.00 86.38 92 ASN A O 1
ATOM 719 N N . PHE A 1 93 ? -13.377 15.488 31.887 1.00 88.06 93 PHE A N 1
ATOM 720 C CA . PHE A 1 93 ? -12.677 14.588 30.952 1.00 88.06 93 PHE A CA 1
ATOM 721 C C . PHE A 1 93 ? -12.757 13.075 31.247 1.00 88.06 93 PHE A C 1
ATOM 723 O O . PHE A 1 93 ? -12.796 12.271 30.313 1.00 88.06 93 PHE A O 1
ATOM 730 N N . THR A 1 94 ? -12.778 12.663 32.516 1.00 91.44 94 THR A N 1
ATOM 731 C CA . THR A 1 94 ? -12.808 11.239 32.898 1.00 91.44 94 THR A CA 1
ATOM 732 C C . THR A 1 94 ? -14.182 10.587 32.720 1.00 91.44 94 THR A C 1
ATOM 734 O O . THR A 1 94 ? -14.285 9.359 32.677 1.00 91.44 94 THR A O 1
ATOM 737 N N . GLY A 1 95 ? -15.248 11.385 32.619 1.00 89.00 95 GLY A N 1
ATOM 738 C CA . GLY A 1 95 ? -16.622 10.896 32.647 1.00 89.00 95 GLY A CA 1
ATOM 739 C C . GLY A 1 95 ? -17.030 10.314 34.015 1.00 89.00 95 GLY A C 1
ATOM 740 O O . GLY A 1 95 ? -16.406 10.624 35.034 1.00 89.00 95 GLY A O 1
ATOM 741 N N . PRO A 1 96 ? -18.078 9.468 34.065 1.00 90.50 96 PRO A N 1
ATOM 742 C CA . PRO A 1 96 ? -18.775 8.882 32.921 1.00 90.50 96 PRO A CA 1
ATOM 743 C C . PRO A 1 96 ? -19.667 9.874 32.164 1.00 90.50 96 PRO A C 1
ATOM 745 O O . PRO A 1 96 ? -20.407 10.645 32.772 1.00 90.50 96 PRO A O 1
ATOM 748 N N . TYR A 1 97 ? -19.655 9.795 30.835 1.00 89.44 97 TYR A N 1
ATOM 749 C CA . TYR A 1 97 ? -20.646 10.436 29.963 1.00 89.44 97 TYR A CA 1
ATOM 750 C C . TYR A 1 97 ? -21.780 9.458 29.724 1.00 89.44 97 TYR A C 1
ATOM 752 O O . TYR A 1 97 ? -21.503 8.291 29.489 1.00 89.44 97 TYR A O 1
ATOM 760 N N . SER A 1 98 ? -23.029 9.908 29.789 1.00 92.50 98 SER A N 1
ATOM 761 C CA . SER A 1 98 ? -24.201 9.071 29.525 1.00 92.50 98 SER A CA 1
ATOM 762 C C . SER A 1 98 ? -24.999 9.694 28.392 1.00 92.50 98 SER A C 1
ATOM 764 O O . SER A 1 98 ? -25.662 10.709 28.598 1.00 92.50 98 SER A O 1
ATOM 766 N N . ILE A 1 99 ? -24.938 9.084 27.213 1.00 94.69 99 ILE A N 1
ATOM 767 C CA . ILE A 1 99 ? -25.521 9.604 25.976 1.00 94.69 99 ILE A CA 1
ATOM 768 C C . ILE A 1 99 ? -26.648 8.656 25.538 1.00 94.69 99 ILE A C 1
ATOM 770 O O . ILE A 1 99 ? -26.386 7.477 25.288 1.00 94.69 99 ILE A O 1
ATOM 774 N N . PRO A 1 100 ? -27.910 9.113 25.476 1.00 93.94 100 PRO A N 1
ATOM 775 C CA . PRO A 1 100 ? -28.992 8.306 24.923 1.00 93.94 100 PRO A CA 1
ATOM 776 C C . PRO A 1 100 ? -28.824 8.187 23.403 1.00 93.94 100 PRO A C 1
ATOM 778 O O . PRO A 1 100 ? -28.617 9.194 22.732 1.00 93.94 100 PRO A O 1
ATOM 781 N N . LEU A 1 101 ? -28.940 6.970 22.867 1.00 94.31 101 LEU A N 1
ATOM 782 C CA . LEU A 1 101 ? -28.812 6.697 21.428 1.00 94.31 101 LEU A CA 1
ATOM 783 C C . LEU A 1 101 ? -30.150 6.358 20.748 1.00 94.31 101 LEU A C 1
ATOM 785 O O . LEU A 1 101 ? -30.175 6.144 19.543 1.00 94.31 101 LEU A O 1
ATOM 789 N N . GLY A 1 102 ? -31.253 6.363 21.506 1.00 88.44 102 GLY A N 1
ATOM 790 C CA . GLY A 1 102 ? -32.594 5.999 21.030 1.00 88.44 102 GLY A CA 1
ATOM 791 C C . GLY A 1 102 ? -33.043 4.628 21.540 1.00 88.44 102 GLY A C 1
ATOM 792 O O . GLY A 1 102 ? -32.217 3.816 21.942 1.00 88.44 102 GLY A O 1
ATOM 793 N N . ASP A 1 103 ? -34.361 4.412 21.606 1.00 85.50 103 ASP A N 1
ATOM 794 C CA . ASP A 1 103 ? -35.014 3.111 21.859 1.00 85.50 103 ASP A CA 1
ATOM 795 C C . ASP A 1 103 ? -34.484 2.296 23.053 1.00 85.50 103 ASP A C 1
ATOM 797 O O . ASP A 1 103 ? -34.454 1.070 23.049 1.00 85.50 103 ASP A O 1
ATOM 801 N N . GLY A 1 104 ? -34.073 2.986 24.119 1.00 91.19 104 GLY A N 1
ATOM 802 C CA . GLY A 1 104 ? -33.536 2.357 25.326 1.00 91.19 104 GLY A CA 1
ATOM 803 C C . GLY A 1 104 ? -32.063 1.953 25.236 1.00 91.19 104 GLY A C 1
ATOM 804 O O . GLY A 1 104 ? -31.537 1.447 26.224 1.00 91.19 104 GLY A O 1
ATOM 805 N N . LEU A 1 105 ? -31.358 2.242 24.140 1.00 96.38 105 LEU A N 1
ATOM 806 C CA . LEU A 1 105 ? -29.904 2.127 24.068 1.00 96.38 105 LEU A CA 1
ATOM 807 C C . LEU A 1 105 ? -29.226 3.363 24.669 1.00 96.38 105 LEU A C 1
ATOM 809 O O . LEU A 1 105 ? -29.572 4.515 24.372 1.00 96.38 105 LEU A O 1
ATOM 813 N N . ARG A 1 106 ? -28.222 3.128 25.509 1.00 96.50 106 ARG A N 1
ATOM 814 C CA . ARG A 1 106 ? -27.431 4.179 26.151 1.00 96.50 106 ARG A CA 1
ATOM 815 C C . ARG A 1 106 ? -25.948 3.904 25.981 1.00 96.50 106 ARG A C 1
ATOM 817 O O . ARG A 1 106 ? -25.482 2.819 26.296 1.00 96.50 106 ARG A O 1
ATOM 824 N N . LEU A 1 107 ? -25.200 4.910 25.552 1.00 97.69 107 LEU A N 1
ATOM 825 C CA . LEU A 1 107 ? -23.746 4.876 25.533 1.00 97.69 107 LEU A CA 1
ATOM 826 C C . LEU A 1 107 ? -23.189 5.508 26.803 1.00 97.69 107 LEU A C 1
ATOM 828 O O . LEU A 1 107 ? -23.494 6.658 27.130 1.00 97.69 107 LEU A O 1
ATOM 832 N N . ARG A 1 108 ? -22.336 4.759 27.497 1.00 97.50 108 ARG A N 1
ATOM 833 C CA . ARG A 1 108 ? -21.533 5.235 28.610 1.00 97.50 108 ARG A CA 1
ATOM 834 C C . ARG A 1 108 ? -20.058 5.262 28.232 1.00 97.50 108 ARG A C 1
ATOM 836 O O . ARG A 1 108 ? -19.493 4.222 27.914 1.00 97.50 108 ARG A O 1
ATOM 843 N N . ILE A 1 109 ? -19.434 6.436 28.306 1.00 97.00 109 ILE A N 1
ATOM 844 C CA . ILE A 1 109 ? -18.003 6.604 28.013 1.00 97.00 109 ILE A CA 1
ATOM 845 C C . ILE A 1 109 ? -17.255 6.983 29.287 1.00 97.00 109 ILE A C 1
ATOM 847 O O . ILE A 1 109 ? -17.663 7.907 29.992 1.00 97.00 109 ILE A O 1
ATOM 851 N N . THR A 1 110 ? -16.145 6.305 29.566 1.00 97.25 110 THR A N 1
ATOM 852 C CA . THR A 1 110 ? -15.208 6.662 30.643 1.00 97.25 110 THR A CA 1
ATOM 853 C C . THR A 1 110 ? -13.786 6.748 30.120 1.00 97.25 110 THR A C 1
ATOM 855 O O . THR A 1 110 ? -13.396 5.964 29.257 1.00 97.25 110 THR A O 1
ATOM 858 N N . ARG A 1 111 ? -12.997 7.665 30.686 1.00 96.00 111 ARG A N 1
ATOM 859 C CA . ARG A 1 111 ? -11.571 7.815 30.388 1.00 96.00 111 ARG A CA 1
ATOM 860 C C . ARG A 1 111 ? -10.747 7.754 31.661 1.00 96.00 111 ARG A C 1
ATOM 862 O O . ARG A 1 111 ? -11.066 8.429 32.640 1.00 96.00 111 ARG A O 1
ATOM 869 N N . PHE A 1 112 ? -9.661 6.994 31.633 1.00 94.94 112 PHE A N 1
ATOM 870 C CA . PHE A 1 112 ? -8.739 6.866 32.752 1.00 94.94 112 PHE A CA 1
ATOM 871 C C . PHE A 1 112 ? -7.304 7.188 32.307 1.00 94.94 112 PHE A C 1
ATOM 873 O O . PHE A 1 112 ? -6.701 6.400 31.575 1.00 94.94 112 PHE A O 1
ATOM 880 N N . PRO A 1 113 ? -6.736 8.338 32.721 1.00 91.88 113 PRO A N 1
ATOM 881 C CA . PRO A 1 113 ? -5.340 8.665 32.453 1.00 91.88 113 PRO A CA 1
ATOM 882 C C . PRO A 1 113 ? -4.429 7.877 33.410 1.00 91.88 113 PRO A C 1
ATOM 884 O O . PRO A 1 113 ? -4.144 8.309 34.527 1.00 91.88 113 PRO A O 1
ATOM 887 N N . GLY A 1 114 ? -4.010 6.686 32.979 1.00 90.19 114 GLY A N 1
ATOM 888 C CA . GLY A 1 114 ? -3.006 5.856 33.646 1.00 90.19 114 GLY A CA 1
ATOM 889 C C . GLY A 1 114 ? -1.617 6.083 33.049 1.00 90.19 114 GLY A C 1
ATOM 890 O O . GLY A 1 114 ? -1.275 7.201 32.682 1.00 90.19 114 GLY A O 1
ATOM 891 N N . ARG A 1 115 ? -0.809 5.017 32.912 1.00 90.31 115 ARG A N 1
ATOM 892 C CA . ARG A 1 115 ? 0.451 5.049 32.130 1.00 90.31 115 ARG A CA 1
ATOM 893 C C . ARG A 1 115 ? 0.198 5.437 30.665 1.00 90.31 115 ARG A C 1
ATOM 895 O O . ARG A 1 115 ? 0.999 6.146 30.061 1.00 90.31 115 ARG A O 1
ATOM 902 N N . VAL A 1 116 ? -0.918 4.940 30.156 1.00 95.19 116 VAL A N 1
ATOM 903 C CA . VAL A 1 116 ? -1.551 5.211 28.868 1.00 95.19 116 VAL A CA 1
ATOM 904 C C . VAL A 1 116 ? -2.958 5.741 29.152 1.00 95.19 116 VAL A C 1
ATOM 906 O O . VAL A 1 116 ? -3.457 5.593 30.274 1.00 95.19 116 VAL A O 1
ATOM 909 N N . LEU A 1 117 ? -3.599 6.364 28.169 1.00 97.31 117 LEU A N 1
ATOM 910 C CA . LEU A 1 117 ? -5.006 6.734 28.280 1.00 97.31 117 LEU A CA 1
ATOM 911 C C . LEU A 1 117 ? -5.868 5.508 27.976 1.00 97.31 117 LEU A C 1
ATOM 913 O O . LEU A 1 117 ? -5.837 5.008 26.859 1.00 97.31 117 LEU A O 1
ATOM 917 N N . THR A 1 118 ? -6.653 5.040 28.940 1.00 97.75 118 THR A N 1
ATOM 918 C CA . THR A 1 118 ? -7.672 4.013 28.689 1.00 97.75 118 THR A CA 1
ATOM 919 C C . THR A 1 118 ? -9.009 4.691 28.418 1.00 97.75 118 THR A C 1
ATOM 921 O O . THR A 1 118 ? -9.447 5.515 29.224 1.00 97.75 118 THR A O 1
ATOM 924 N N . GLU A 1 119 ? -9.673 4.339 27.320 1.00 97.88 119 GLU A N 1
ATOM 925 C CA . GLU A 1 119 ? -11.051 4.749 27.038 1.00 97.88 119 GLU A CA 1
ATOM 926 C C . GLU A 1 119 ? -11.953 3.518 26.950 1.00 97.88 119 GLU A C 1
ATOM 928 O O . GLU A 1 119 ? -11.585 2.504 26.355 1.00 97.88 119 GLU A O 1
ATOM 933 N N . THR A 1 120 ? -13.146 3.618 27.530 1.00 98.62 120 THR A N 1
ATOM 934 C CA . THR A 1 120 ? -14.153 2.553 27.519 1.00 98.62 120 THR A CA 1
ATOM 935 C C . THR A 1 120 ? -15.461 3.102 26.969 1.00 98.62 120 THR A C 1
ATOM 937 O O . THR A 1 120 ? -15.980 4.078 27.511 1.00 98.62 120 THR A O 1
ATOM 940 N N . TYR A 1 121 ? -16.004 2.450 25.942 1.00 98.56 121 TYR A N 1
ATOM 941 C CA . TYR A 1 121 ? -17.322 2.688 25.358 1.00 98.56 121 TYR A CA 1
ATOM 942 C C . TYR A 1 121 ? -18.221 1.508 25.729 1.00 98.56 121 TYR A C 1
ATOM 944 O O . TYR A 1 121 ? -17.984 0.378 25.300 1.00 98.56 121 TYR A O 1
ATOM 952 N N . MET A 1 122 ? -19.236 1.753 26.550 1.00 98.56 122 MET A N 1
ATOM 953 C CA . MET A 1 122 ? -20.188 0.736 26.987 1.00 98.56 122 MET A CA 1
ATOM 954 C C . MET A 1 122 ? -21.582 1.059 26.458 1.00 98.56 122 MET A C 1
ATOM 956 O O . MET A 1 122 ? -22.15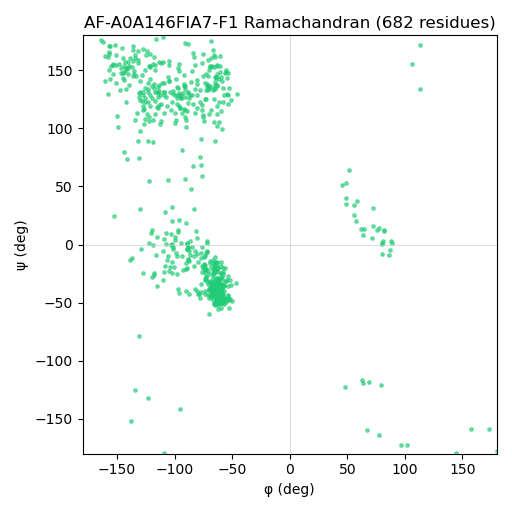2 2.092 26.798 1.00 98.56 122 MET A O 1
ATOM 960 N N . PHE A 1 123 ? -22.131 0.170 25.642 1.00 98.25 123 PHE A N 1
ATOM 961 C CA . PHE A 1 123 ? -23.454 0.285 25.039 1.00 98.25 123 PHE A CA 1
ATOM 962 C C . PHE A 1 123 ? -24.429 -0.568 25.852 1.00 98.25 123 PHE A C 1
ATOM 964 O O . PHE A 1 123 ? -24.377 -1.792 25.787 1.00 98.25 123 PHE A O 1
ATOM 971 N N . GLU A 1 124 ? -25.268 0.072 26.661 1.00 98.00 124 GLU A N 1
ATOM 972 C CA . GLU A 1 124 ? -26.194 -0.558 27.607 1.00 98.00 124 GLU A CA 1
ATOM 973 C C . GLU A 1 124 ? -27.611 -0.616 27.023 1.00 98.00 124 GLU A C 1
ATOM 975 O O . GLU A 1 124 ? -28.162 0.415 26.619 1.00 98.00 124 GLU A O 1
ATOM 980 N N . ASN A 1 125 ? -28.230 -1.799 27.032 1.00 97.75 125 ASN A N 1
ATOM 981 C CA . ASN A 1 125 ? -29.634 -1.954 26.665 1.00 97.75 125 ASN A CA 1
ATOM 982 C C . ASN A 1 125 ? -30.533 -1.802 27.901 1.00 97.75 125 ASN A C 1
ATOM 984 O O . ASN A 1 125 ? -30.620 -2.679 28.758 1.00 97.75 125 ASN A O 1
ATOM 988 N N . THR A 1 126 ? -31.228 -0.670 27.975 1.00 95.88 126 THR A N 1
ATOM 989 C CA . THR A 1 126 ? -32.206 -0.349 29.027 1.00 95.88 126 THR A CA 1
ATOM 990 C C . THR A 1 126 ? -33.656 -0.577 28.588 1.00 95.88 126 THR A C 1
ATOM 992 O O . THR A 1 126 ? -34.583 -0.262 29.336 1.00 95.88 126 THR A O 1
ATOM 995 N N . SER A 1 127 ? -33.860 -1.104 27.379 1.00 94.69 127 SER A N 1
ATOM 996 C CA . SER A 1 127 ? -35.170 -1.465 26.841 1.00 94.69 127 SER A CA 1
ATOM 997 C C . SER A 1 127 ? -35.596 -2.871 27.312 1.00 94.69 127 SER A C 1
ATOM 999 O O . SER A 1 127 ? -34.766 -3.629 27.819 1.00 94.69 127 SER A O 1
ATOM 1001 N N . PRO A 1 128 ? -36.884 -3.242 27.178 1.00 95.62 128 PRO A N 1
ATOM 1002 C CA . PRO A 1 128 ? -37.354 -4.587 27.511 1.00 95.62 128 PRO A CA 1
ATOM 1003 C C . PRO A 1 128 ? -37.082 -5.632 26.414 1.00 95.62 128 PRO A C 1
ATOM 1005 O O . PRO A 1 128 ? -37.320 -6.811 26.660 1.00 95.62 128 PRO A O 1
ATOM 1008 N N . GLU A 1 129 ? -36.610 -5.225 25.232 1.00 95.88 129 GLU A N 1
ATOM 1009 C CA . GLU A 1 129 ? -36.381 -6.099 24.074 1.00 95.88 129 GLU A CA 1
ATOM 1010 C C . GLU A 1 129 ? -34.885 -6.195 23.750 1.00 95.88 129 GLU A C 1
ATOM 1012 O O . GLU A 1 129 ? -34.100 -5.315 24.101 1.00 95.88 129 GLU A O 1
ATOM 1017 N N . ARG A 1 130 ? -34.465 -7.269 23.076 1.00 96.94 130 ARG A N 1
ATOM 1018 C CA . ARG A 1 130 ? -33.093 -7.382 22.558 1.00 96.94 130 ARG A CA 1
ATOM 1019 C C . ARG A 1 130 ? -32.857 -6.321 21.483 1.00 96.94 130 ARG A C 1
ATOM 1021 O O . ARG A 1 130 ? -33.693 -6.164 20.601 1.00 96.94 130 ARG A O 1
ATOM 1028 N N . ILE A 1 131 ? -31.690 -5.681 21.516 1.00 97.38 131 ILE A N 1
ATOM 1029 C CA . ILE A 1 131 ? -31.241 -4.757 20.469 1.00 97.38 131 ILE A CA 1
ATOM 1030 C C . ILE A 1 131 ? -30.239 -5.469 19.565 1.00 97.38 131 ILE A C 1
ATOM 1032 O O . ILE A 1 131 ? -29.265 -6.063 20.044 1.00 97.38 131 ILE A O 1
ATOM 1036 N N . THR A 1 132 ? -30.471 -5.386 18.257 1.00 97.75 132 THR A N 1
ATOM 1037 C CA . THR A 1 132 ? -29.581 -5.939 17.232 1.00 97.75 132 THR A CA 1
ATOM 1038 C C . THR A 1 132 ? -28.768 -4.819 16.602 1.00 97.75 132 THR A C 1
ATOM 1040 O O . THR A 1 132 ? -29.327 -3.953 15.940 1.00 97.75 132 THR A O 1
ATOM 1043 N N . VAL A 1 133 ? -27.448 -4.838 16.761 1.00 97.94 133 VAL A N 1
ATOM 1044 C CA . VAL A 1 133 ? -26.528 -3.834 16.216 1.00 97.94 133 VAL A CA 1
ATOM 1045 C C . VAL A 1 133 ? -25.837 -4.386 14.968 1.00 97.94 133 VAL A C 1
ATOM 1047 O O . VAL A 1 133 ? -25.170 -5.422 15.012 1.00 97.94 133 VAL A O 1
ATOM 1050 N N . THR A 1 134 ? -25.992 -3.676 13.850 1.00 97.62 134 THR A N 1
ATOM 1051 C CA . THR A 1 134 ? -25.462 -4.049 12.520 1.00 97.62 134 THR A CA 1
ATOM 1052 C C . THR A 1 134 ? -24.420 -3.067 11.981 1.00 97.62 134 THR A C 1
ATOM 1054 O O . THR A 1 134 ? -23.761 -3.351 10.982 1.00 97.62 134 THR A O 1
ATOM 1057 N N . GLY A 1 135 ? -24.246 -1.930 12.651 1.00 97.88 135 GLY A N 1
ATOM 1058 C CA . GLY A 1 135 ? -23.183 -0.963 12.407 1.00 97.88 135 GLY A CA 1
ATOM 1059 C C . GLY A 1 135 ? -22.811 -0.298 13.724 1.00 97.88 135 GLY A C 1
ATOM 1060 O O . GLY A 1 135 ? -23.702 0.085 14.475 1.00 97.88 135 GLY A O 1
ATOM 1061 N N . LEU A 1 136 ? -21.527 -0.192 14.044 1.00 98.38 136 LEU A N 1
ATOM 1062 C CA . LEU A 1 136 ? -21.056 0.559 15.211 1.00 98.38 136 LEU A CA 1
ATOM 1063 C C . LEU A 1 136 ? -19.669 1.100 14.899 1.00 98.38 136 LEU A C 1
ATOM 1065 O O . LEU A 1 136 ? -18.711 0.336 14.762 1.00 98.38 136 LEU A O 1
ATOM 1069 N N . HIS A 1 137 ? -19.598 2.417 14.742 1.00 98.00 137 HIS A N 1
ATOM 1070 C CA . HIS A 1 137 ? -18.503 3.123 14.089 1.00 98.00 137 HIS A CA 1
ATOM 1071 C C . HIS A 1 137 ? -17.977 4.226 15.009 1.00 98.00 137 HIS A C 1
ATOM 1073 O O . HIS A 1 137 ? -18.765 5.003 15.547 1.00 98.00 137 HIS A O 1
ATOM 1079 N N . ILE A 1 138 ? -16.659 4.302 15.198 1.00 98.56 138 ILE A N 1
ATOM 1080 C CA . ILE A 1 138 ? -16.002 5.281 16.072 1.00 98.56 138 ILE A CA 1
ATOM 1081 C C . ILE A 1 138 ? -14.907 6.009 15.293 1.00 98.56 138 ILE A C 1
ATOM 1083 O O . ILE A 1 138 ? -14.042 5.390 14.675 1.00 98.56 138 ILE A O 1
ATOM 1087 N N . GLN A 1 139 ? -14.949 7.335 15.342 1.00 98.25 139 GLN A N 1
ATOM 1088 C CA . GLN A 1 139 ? -14.035 8.232 14.647 1.00 98.25 139 GLN A CA 1
ATOM 1089 C C . GLN A 1 139 ? -12.653 8.221 15.309 1.00 98.25 139 GLN A C 1
ATOM 1091 O O . GLN A 1 139 ? -12.514 8.508 16.505 1.00 98.25 139 GLN A O 1
ATOM 1096 N N . THR A 1 140 ? -11.624 7.936 14.511 1.00 98.12 140 THR A N 1
ATOM 1097 C CA . THR A 1 140 ? -10.206 8.007 14.890 1.00 98.12 140 THR A CA 1
ATOM 1098 C C . THR A 1 140 ? -9.455 8.792 13.815 1.00 98.12 140 THR A C 1
ATOM 1100 O O . THR A 1 140 ? -8.780 8.197 12.973 1.00 98.12 140 THR A O 1
ATOM 1103 N N . PRO A 1 141 ? -9.615 10.125 13.783 1.00 97.19 141 PRO A N 1
ATOM 1104 C CA . PRO A 1 141 ? -9.184 10.960 12.668 1.00 97.19 141 PRO A CA 1
ATOM 1105 C C . PRO A 1 141 ? -7.664 11.172 12.696 1.00 97.19 141 PRO A C 1
ATOM 1107 O O . PRO A 1 141 ? -7.212 12.268 13.001 1.00 97.19 141 PRO A O 1
ATOM 1110 N N . PHE A 1 142 ? -6.858 10.136 12.452 1.00 98.19 142 PHE A N 1
ATOM 1111 C CA . PHE A 1 142 ? -5.400 10.267 12.378 1.00 98.19 142 PHE A CA 1
ATOM 1112 C C . PHE A 1 142 ? -4.997 11.253 11.276 1.00 98.19 142 PHE A C 1
ATOM 1114 O O . PHE A 1 142 ? -5.644 11.301 10.231 1.00 98.19 142 PHE A O 1
ATOM 1121 N N . ASN A 1 143 ? -3.934 12.028 11.507 1.00 97.25 143 ASN A N 1
ATOM 1122 C CA . ASN A 1 143 ? -3.437 13.041 10.570 1.00 97.25 143 ASN A CA 1
ATOM 1123 C C . ASN A 1 143 ? -2.663 12.429 9.387 1.00 97.25 143 ASN A C 1
ATOM 1125 O O . ASN A 1 143 ? -1.471 12.686 9.203 1.00 97.25 143 ASN A O 1
ATOM 1129 N N . ASP A 1 144 ? -3.338 11.572 8.630 1.00 96.75 144 ASP A N 1
ATOM 1130 C CA . ASP A 1 144 ? -2.787 10.880 7.469 1.00 96.75 144 ASP A CA 1
ATOM 1131 C C . ASP A 1 144 ? -3.097 11.673 6.195 1.00 96.75 144 ASP A C 1
ATOM 1133 O O . ASP A 1 144 ? -4.113 11.467 5.522 1.00 96.75 144 ASP A O 1
ATOM 1137 N N . LEU A 1 145 ? -2.258 12.686 5.965 1.00 93.69 145 LEU A N 1
ATOM 1138 C CA . LEU A 1 145 ? -2.382 13.676 4.900 1.00 93.69 145 LEU A CA 1
ATOM 1139 C C . LEU A 1 145 ? -1.053 13.920 4.205 1.00 93.69 145 LEU A C 1
ATOM 1141 O O . LEU A 1 145 ? 0.004 13.913 4.835 1.00 93.69 145 LEU A O 1
ATOM 1145 N N . TYR A 1 146 ? -1.155 14.243 2.922 1.00 93.56 146 TYR A N 1
ATOM 1146 C CA . TYR A 1 146 ? -0.027 14.359 2.013 1.00 93.56 146 TYR A CA 1
ATOM 1147 C C . TYR A 1 146 ? 0.037 15.763 1.388 1.00 93.56 146 TYR A C 1
ATOM 1149 O O . TYR A 1 146 ? 0.023 15.901 0.177 1.00 93.56 146 TYR A O 1
ATOM 1157 N N . ASP A 1 147 ? 0.065 16.831 2.196 1.00 90.00 147 ASP A N 1
ATOM 1158 C CA . ASP A 1 147 ? -0.053 18.224 1.705 1.00 90.00 147 ASP A CA 1
ATOM 1159 C C . ASP A 1 147 ? 1.172 18.715 0.908 1.00 90.00 147 ASP A C 1
ATOM 1161 O O . ASP A 1 147 ? 1.078 19.074 -0.259 1.00 90.00 147 ASP A O 1
ATOM 1165 N N . THR A 1 148 ? 2.347 18.724 1.534 1.00 92.62 148 THR A N 1
ATOM 1166 C CA . THR A 1 148 ? 3.651 18.972 0.890 1.00 92.62 148 THR A CA 1
ATOM 1167 C C . THR A 1 148 ? 4.669 18.021 1.500 1.00 92.62 148 THR A C 1
ATOM 1169 O O . THR A 1 148 ? 4.474 17.581 2.637 1.00 92.62 148 THR A O 1
ATOM 1172 N N . ALA A 1 149 ? 5.769 17.710 0.813 1.00 93.50 149 ALA A N 1
ATOM 1173 C CA . ALA A 1 149 ? 6.795 16.820 1.366 1.00 93.50 149 ALA A CA 1
ATOM 1174 C C . ALA A 1 149 ? 7.338 17.322 2.718 1.00 93.50 149 ALA A C 1
ATOM 1176 O O . ALA A 1 149 ? 7.367 16.569 3.696 1.00 93.50 149 ALA A O 1
ATOM 1177 N N . LEU A 1 150 ? 7.666 18.617 2.812 1.00 94.69 150 LEU A N 1
ATOM 1178 C CA . LEU A 1 150 ? 8.184 19.224 4.038 1.00 94.69 150 LEU A CA 1
ATOM 1179 C C . LEU A 1 150 ? 7.187 19.115 5.197 1.00 94.69 150 LEU A C 1
ATOM 1181 O O . LEU A 1 150 ? 7.564 18.714 6.304 1.00 94.69 150 LEU A O 1
ATOM 1185 N N . TRP A 1 151 ? 5.921 19.470 4.960 1.00 93.75 151 TRP A N 1
ATOM 1186 C CA . TRP A 1 151 ? 4.895 19.405 5.998 1.00 93.75 151 TRP A CA 1
ATOM 1187 C C . TRP A 1 151 ? 4.591 17.961 6.396 1.00 93.75 151 TRP A C 1
ATOM 1189 O O . TRP A 1 151 ? 4.564 17.657 7.587 1.00 93.75 151 TRP A O 1
ATOM 1199 N N . SER A 1 152 ? 4.453 17.056 5.426 1.00 94.94 152 SER A N 1
ATOM 1200 C CA . SER A 1 152 ? 4.122 15.647 5.668 1.00 94.94 152 SER A CA 1
ATOM 1201 C C . SER A 1 152 ? 5.182 14.981 6.552 1.00 94.94 152 SER A C 1
ATOM 1203 O O . SER A 1 152 ? 4.871 14.433 7.611 1.00 94.94 152 SER A O 1
ATOM 1205 N N . LEU A 1 153 ? 6.465 15.148 6.211 1.00 95.69 153 LEU A N 1
ATOM 1206 C CA . LEU A 1 153 ? 7.589 14.640 7.005 1.00 95.69 153 LEU A CA 1
ATOM 1207 C C . LEU A 1 153 ? 7.638 15.253 8.421 1.00 95.69 153 LEU A C 1
ATOM 1209 O O . LEU A 1 153 ? 7.957 14.571 9.404 1.00 95.69 153 LEU A O 1
ATOM 1213 N N . THR A 1 154 ? 7.300 16.537 8.556 1.00 94.06 154 THR A N 1
ATOM 1214 C CA . THR A 1 154 ? 7.400 17.270 9.831 1.00 94.06 154 THR A CA 1
ATOM 1215 C C . THR A 1 154 ? 6.223 17.004 10.770 1.00 94.06 154 THR A C 1
ATOM 1217 O O . THR A 1 154 ? 6.429 16.849 11.976 1.00 94.06 154 THR A O 1
ATOM 1220 N N . SER A 1 155 ? 5.007 16.925 10.231 1.00 93.69 155 SER A N 1
ATOM 1221 C CA . SER A 1 155 ? 3.772 17.076 11.004 1.00 93.69 155 SER A CA 1
ATOM 1222 C C . SER A 1 155 ? 2.771 15.939 10.833 1.00 93.69 155 SER A C 1
ATOM 1224 O O . SER A 1 155 ? 2.008 15.722 11.769 1.00 93.69 155 SER A O 1
ATOM 1226 N N . ALA A 1 156 ? 2.787 15.198 9.722 1.00 95.88 156 ALA A N 1
ATOM 1227 C CA . ALA A 1 156 ? 1.814 14.140 9.445 1.00 95.88 156 ALA A CA 1
ATOM 1228 C C . ALA A 1 156 ? 2.267 12.756 9.941 1.00 95.88 156 ALA A C 1
ATOM 1230 O O . ALA A 1 156 ? 3.397 12.564 10.420 1.00 95.88 156 ALA A O 1
ATOM 1231 N N . VAL A 1 157 ? 1.363 11.783 9.834 1.00 97.75 157 VAL A N 1
ATOM 1232 C CA . VAL A 1 157 ? 1.579 10.385 10.225 1.00 97.75 157 VAL A CA 1
ATOM 1233 C C . VAL A 1 157 ? 1.025 9.426 9.176 1.00 97.75 157 VAL A C 1
ATOM 1235 O O . VAL A 1 157 ? -0.026 9.680 8.615 1.00 97.75 157 VAL A O 1
ATOM 1238 N N . ASN A 1 158 ? 1.682 8.290 8.970 1.00 98.25 158 ASN A N 1
ATOM 1239 C CA . ASN A 1 158 ? 1.095 7.131 8.308 1.00 98.25 158 ASN A CA 1
ATOM 1240 C C . ASN A 1 158 ? 0.308 6.318 9.347 1.00 98.25 158 ASN A C 1
ATOM 1242 O O . ASN A 1 158 ? 0.870 5.864 10.347 1.00 98.25 158 ASN A O 1
ATOM 1246 N N . ALA A 1 159 ? -0.993 6.123 9.131 1.00 98.38 159 ALA A N 1
ATOM 1247 C CA . ALA A 1 159 ? -1.843 5.334 10.015 1.00 98.38 159 ALA A CA 1
ATOM 1248 C C . ALA A 1 159 ? -1.896 3.860 9.575 1.00 98.38 159 ALA A C 1
ATOM 1250 O O . ALA A 1 159 ? -2.508 3.498 8.569 1.00 98.38 159 ALA A O 1
ATOM 1251 N N . HIS A 1 160 ? -1.287 2.976 10.358 1.00 98.81 160 HIS A N 1
ATOM 1252 C CA . HIS A 1 160 ? -1.312 1.529 10.146 1.00 98.81 160 HIS A CA 1
ATOM 1253 C C . HIS A 1 160 ? -2.444 0.901 10.957 1.00 98.81 160 HIS A C 1
ATOM 1255 O O . HIS A 1 160 ? -2.400 0.909 12.186 1.00 98.81 160 HIS A O 1
ATOM 1261 N N . ILE A 1 161 ? -3.463 0.362 10.286 1.00 98.75 161 ILE A N 1
ATOM 1262 C CA . ILE A 1 161 ? -4.693 -0.140 10.922 1.00 98.75 161 ILE A CA 1
ATOM 1263 C C . ILE A 1 161 ? -4.783 -1.659 10.777 1.00 98.75 161 ILE A C 1
ATOM 1265 O O . ILE A 1 161 ? -4.706 -2.175 9.663 1.00 98.75 161 ILE A O 1
ATOM 1269 N N . PHE A 1 162 ? -5.012 -2.371 11.882 1.00 98.81 162 PHE A N 1
ATOM 1270 C CA . PHE A 1 162 ? -5.310 -3.801 11.882 1.00 98.81 162 PHE A CA 1
ATOM 1271 C C . PHE A 1 162 ? -6.593 -4.095 12.667 1.00 98.81 162 PHE A C 1
ATOM 1273 O O . PHE A 1 162 ? -6.649 -3.914 13.880 1.00 98.81 162 PHE A O 1
ATOM 1280 N N . THR A 1 163 ? -7.626 -4.587 11.981 1.00 98.38 163 THR A N 1
ATOM 1281 C CA . THR A 1 163 ? -8.962 -4.873 12.541 1.00 98.38 163 THR A CA 1
ATOM 1282 C C . THR A 1 163 ? -9.188 -6.376 12.704 1.00 98.38 163 THR A C 1
ATOM 1284 O O . THR A 1 163 ? -10.124 -6.955 12.157 1.00 98.38 163 THR A O 1
ATOM 1287 N N . GLY A 1 164 ? -8.279 -7.034 13.425 1.00 97.75 164 GLY A N 1
ATOM 1288 C CA . GLY A 1 164 ? -8.287 -8.485 13.629 1.00 97.75 164 GLY A CA 1
ATOM 1289 C C . GLY A 1 164 ? -9.194 -8.979 14.755 1.00 97.75 164 GLY A C 1
ATOM 1290 O O . GLY A 1 164 ? -8.848 -9.968 15.398 1.00 97.75 164 GLY A O 1
ATOM 1291 N N . GLY A 1 165 ? -10.303 -8.298 15.053 1.00 98.25 165 GLY A N 1
ATOM 1292 C CA . GLY A 1 165 ? -11.186 -8.634 16.172 1.00 98.25 165 GLY A CA 1
ATOM 1293 C C . GLY A 1 165 ? -10.631 -8.137 17.506 1.00 98.25 165 GLY A C 1
ATOM 1294 O O . GLY A 1 165 ? -10.424 -6.936 17.680 1.00 98.25 165 GLY A O 1
ATOM 1295 N N . ALA A 1 166 ? -10.393 -9.040 18.460 1.00 98.25 166 ALA A N 1
ATOM 1296 C CA . ALA A 1 166 ? -9.823 -8.678 19.765 1.00 98.25 166 ALA A CA 1
ATOM 1297 C C . ALA A 1 166 ? -8.328 -8.326 19.684 1.00 98.25 166 ALA A C 1
ATOM 1299 O O . ALA A 1 166 ? -7.809 -7.608 20.535 1.00 98.25 166 ALA A O 1
ATOM 1300 N N . TRP A 1 167 ? -7.642 -8.782 18.632 1.00 98.25 167 TRP A N 1
ATOM 1301 C CA . TRP A 1 167 ? -6.259 -8.420 18.313 1.00 98.25 167 TRP A CA 1
ATOM 1302 C C . TRP A 1 167 ? -6.142 -7.073 17.579 1.00 98.25 167 TRP A C 1
ATOM 1304 O O . TRP A 1 167 ? -5.090 -6.747 17.034 1.00 98.25 167 TRP A O 1
ATOM 1314 N N . ALA A 1 168 ? -7.211 -6.282 17.512 1.00 98.81 168 ALA A N 1
ATOM 1315 C CA . ALA A 1 168 ? -7.186 -5.044 16.754 1.00 98.81 168 ALA A CA 1
ATOM 1316 C C . ALA A 1 168 ? -6.317 -3.949 17.394 1.00 98.81 168 ALA A C 1
ATOM 1318 O O . ALA A 1 168 ? -6.246 -3.788 18.617 1.00 98.81 168 ALA A O 1
ATOM 1319 N N . TRP A 1 169 ? -5.675 -3.165 16.534 1.00 98.88 169 TRP A N 1
ATOM 1320 C CA . TRP A 1 169 ? -4.836 -2.038 16.914 1.00 98.88 169 TRP A CA 1
ATOM 1321 C C . TRP A 1 169 ? -4.689 -1.043 15.757 1.00 98.88 169 TRP A C 1
ATOM 1323 O O . TRP A 1 169 ? -4.917 -1.376 14.594 1.00 98.88 169 TRP A O 1
ATOM 1333 N N . ALA A 1 170 ? -4.283 0.183 16.080 1.00 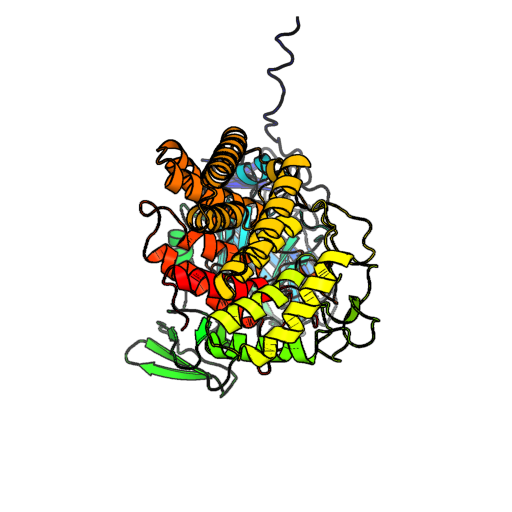98.81 170 ALA A N 1
ATOM 1334 C CA . ALA A 1 170 ? -3.860 1.182 15.104 1.00 98.81 170 ALA A CA 1
ATOM 1335 C C . ALA A 1 170 ? -2.552 1.844 15.560 1.00 98.81 170 ALA A C 1
ATOM 1337 O O . ALA A 1 170 ? -2.338 2.030 16.758 1.00 98.81 170 ALA A O 1
ATOM 1338 N N . LEU A 1 171 ? -1.681 2.194 14.618 1.00 98.81 171 LEU A N 1
ATOM 1339 C CA . LEU A 1 171 ? -0.408 2.861 14.878 1.00 98.81 171 LEU A CA 1
ATOM 1340 C C . LEU A 1 171 ? -0.248 4.045 13.928 1.00 98.81 171 LEU A C 1
ATOM 1342 O O . LEU A 1 171 ? -0.111 3.852 12.728 1.00 98.81 171 LEU A O 1
ATOM 1346 N N . ALA A 1 172 ? -0.250 5.257 14.468 1.00 98.44 172 ALA A N 1
ATOM 1347 C CA . ALA A 1 172 ? 0.090 6.469 13.737 1.00 98.44 172 ALA A CA 1
ATOM 1348 C C . ALA A 1 172 ? 1.596 6.727 13.857 1.00 98.44 172 ALA A C 1
ATOM 1350 O O . ALA A 1 172 ? 2.084 7.197 14.893 1.00 98.44 172 ALA A O 1
ATOM 1351 N N . GLU A 1 173 ? 2.320 6.380 12.798 1.00 97.94 173 GLU A N 1
ATOM 1352 C CA . GLU A 1 173 ? 3.769 6.499 12.689 1.00 97.94 173 GLU A CA 1
ATOM 1353 C C . GLU A 1 173 ? 4.147 7.806 11.978 1.00 97.94 173 GLU A C 1
ATOM 1355 O O . GLU A 1 173 ? 3.600 8.090 10.917 1.00 97.94 173 GLU A O 1
ATOM 1360 N N . PRO A 1 174 ? 5.066 8.625 12.515 1.00 97.62 174 PRO A N 1
ATOM 1361 C CA . PRO A 1 174 ? 5.614 9.780 11.804 1.00 97.62 174 PRO A CA 1
ATOM 1362 C C . PRO A 1 174 ? 6.005 9.459 10.356 1.00 97.62 174 PRO A C 1
ATOM 1364 O O . PRO A 1 174 ? 6.786 8.537 10.140 1.00 97.62 174 PRO A O 1
ATOM 1367 N N . MET A 1 175 ? 5.560 10.245 9.367 1.00 97.50 175 MET A N 1
ATOM 1368 C CA . MET A 1 175 ? 5.940 9.989 7.961 1.00 97.50 175 MET A CA 1
ATOM 1369 C C . MET A 1 175 ? 7.454 10.109 7.712 1.00 97.50 175 MET A C 1
ATOM 1371 O O . MET A 1 175 ? 7.976 9.543 6.760 1.00 97.50 175 MET A O 1
ATOM 1375 N N . SER A 1 176 ? 8.187 10.801 8.591 1.00 95.81 176 SER A N 1
ATOM 1376 C CA . SER A 1 176 ? 9.653 10.835 8.564 1.00 95.81 176 SER A CA 1
ATOM 1377 C C . SER A 1 176 ? 10.327 9.579 9.130 1.00 95.81 176 SER A C 1
ATOM 1379 O O . SER A 1 176 ? 11.551 9.500 9.112 1.00 95.81 176 SER A O 1
ATOM 1381 N N . GLY A 1 177 ? 9.579 8.640 9.716 1.00 95.25 177 GLY A N 1
ATOM 1382 C CA . GLY A 1 177 ? 10.134 7.510 10.470 1.00 95.25 177 GLY A CA 1
ATOM 1383 C C . GLY A 1 177 ? 10.903 7.923 11.736 1.00 95.25 177 GLY A C 1
ATOM 1384 O O . GLY A 1 177 ? 11.632 7.120 12.313 1.00 95.25 177 GLY A O 1
ATOM 1385 N N . GLU A 1 178 ? 10.775 9.184 12.172 1.00 93.00 178 GLU A N 1
ATOM 1386 C CA . GLU A 1 178 ? 11.512 9.750 13.308 1.00 93.00 178 GLU A CA 1
ATOM 1387 C C . GLU A 1 178 ? 10.578 10.198 14.435 1.00 93.00 178 GLU A C 1
ATOM 1389 O O . GLU A 1 178 ? 9.611 10.938 14.225 1.00 93.00 178 GLU A O 1
ATOM 1394 N N . GLY A 1 179 ? 10.950 9.843 15.665 1.00 93.75 179 GLY A N 1
ATOM 1395 C CA . GLY A 1 179 ? 10.187 10.152 16.870 1.00 93.75 179 GLY A CA 1
ATOM 1396 C C . GLY A 1 179 ? 9.292 8.995 17.300 1.00 93.75 179 GLY A C 1
ATOM 1397 O O . GLY A 1 179 ? 9.392 7.882 16.788 1.00 93.75 179 GLY A O 1
ATOM 1398 N N . ARG A 1 180 ? 8.443 9.242 18.298 1.00 96.38 180 ARG A N 1
ATOM 1399 C CA . ARG A 1 180 ? 7.546 8.215 18.830 1.00 96.38 180 ARG A CA 1
ATOM 1400 C C . ARG A 1 180 ? 6.273 8.135 17.999 1.00 96.38 180 ARG A C 1
ATOM 1402 O O . ARG A 1 180 ? 5.794 9.141 17.483 1.00 96.38 180 ARG A O 1
ATOM 1409 N N . SER A 1 181 ? 5.706 6.940 17.932 1.00 97.38 181 SER A N 1
ATOM 1410 C CA . SER A 1 181 ? 4.418 6.683 17.286 1.00 97.38 181 SER A CA 1
ATOM 1411 C C . SER A 1 181 ? 3.287 6.692 18.308 1.00 97.38 181 SER A C 1
ATOM 1413 O O . SER A 1 181 ? 3.492 6.305 19.463 1.00 97.38 181 SER A O 1
ATOM 1415 N N . LEU A 1 182 ? 2.090 7.102 17.889 1.00 98.50 182 LEU A N 1
ATOM 1416 C CA . LEU A 1 182 ? 0.878 7.014 18.703 1.00 98.50 182 LEU A CA 1
ATOM 1417 C C . LEU A 1 182 ? 0.179 5.683 18.415 1.00 98.50 182 LEU A C 1
ATOM 1419 O O . LEU A 1 182 ? -0.270 5.440 17.300 1.00 98.50 182 LEU A O 1
ATOM 1423 N N . GLY A 1 183 ? 0.084 4.826 19.424 1.00 98.50 183 GLY A N 1
ATOM 1424 C CA . GLY A 1 183 ? -0.567 3.526 19.328 1.00 98.50 183 GLY A CA 1
ATOM 1425 C C . GLY A 1 183 ? -1.933 3.508 20.008 1.00 98.50 183 GLY A C 1
ATOM 1426 O O . GLY A 1 183 ? -2.075 4.053 21.102 1.00 98.50 183 GLY A O 1
ATOM 1427 N N . LEU A 1 184 ? -2.898 2.830 19.385 1.00 98.81 184 LEU A N 1
ATOM 1428 C CA . LEU A 1 184 ? -4.186 2.415 19.943 1.00 98.81 184 LEU A CA 1
ATOM 1429 C C . LEU A 1 184 ? -4.225 0.885 19.996 1.00 98.81 184 LEU A C 1
ATOM 1431 O O . LEU A 1 184 ? -4.003 0.234 18.977 1.00 98.81 184 LEU A O 1
ATOM 1435 N N . ILE A 1 185 ? -4.527 0.302 21.158 1.00 98.88 185 ILE A N 1
ATOM 1436 C CA . ILE A 1 185 ? -4.587 -1.158 21.348 1.00 98.88 185 ILE A CA 1
ATOM 1437 C C . ILE A 1 185 ? -5.919 -1.545 21.988 1.00 98.88 185 ILE A C 1
ATOM 1439 O O . ILE A 1 185 ? -6.227 -1.082 23.088 1.00 98.88 185 ILE A O 1
ATOM 1443 N N . VAL A 1 186 ? -6.688 -2.425 21.341 1.00 98.81 186 VAL A N 1
ATOM 1444 C CA . VAL A 1 186 ? -7.924 -2.974 21.919 1.00 98.81 186 VAL A CA 1
ATOM 1445 C C . VAL A 1 186 ? -7.588 -3.925 23.073 1.00 98.81 186 VAL A C 1
ATOM 1447 O O . VAL A 1 186 ? -6.675 -4.745 22.991 1.00 98.81 186 VAL A O 1
ATOM 1450 N N . ARG A 1 187 ? -8.312 -3.789 24.188 1.00 98.38 187 ARG A N 1
ATOM 1451 C CA . ARG A 1 187 ? -8.160 -4.606 25.406 1.00 98.38 187 ARG A CA 1
ATOM 1452 C C . ARG A 1 187 ? -9.419 -5.377 25.777 1.00 98.38 187 ARG A C 1
ATOM 1454 O O . ARG A 1 187 ? -9.310 -6.431 26.402 1.00 98.38 187 ARG A O 1
ATOM 1461 N N . LYS A 1 188 ? -10.597 -4.865 25.414 1.00 98.50 188 LYS A N 1
ATOM 1462 C CA . LYS A 1 188 ? -11.886 -5.562 25.531 1.00 98.50 188 LYS A CA 1
ATOM 1463 C C . LYS A 1 188 ? -12.767 -5.200 24.347 1.00 98.50 188 LYS A C 1
ATOM 1465 O O . LYS A 1 188 ? -12.700 -4.071 23.868 1.00 98.50 188 LYS A O 1
ATOM 1470 N N . GLY A 1 189 ? -13.618 -6.131 23.937 1.00 98.38 189 GLY A N 1
ATOM 1471 C CA . GLY A 1 189 ? -14.404 -5.989 22.717 1.00 98.38 189 GLY A CA 1
ATOM 1472 C C . GLY A 1 189 ? -13.560 -6.264 21.477 1.00 98.38 189 GLY A C 1
ATOM 1473 O O . GLY A 1 189 ? -12.488 -6.865 21.559 1.00 98.38 189 GLY A O 1
ATOM 1474 N N . HIS A 1 190 ? -14.068 -5.846 20.323 1.00 98.31 190 HIS A N 1
ATOM 1475 C CA . HIS A 1 190 ? -13.536 -6.238 19.024 1.00 98.31 190 HIS A CA 1
ATOM 1476 C C . HIS A 1 190 ? -13.652 -5.086 18.036 1.00 98.31 190 HIS A C 1
ATOM 1478 O O . HIS A 1 190 ? -14.627 -4.339 18.078 1.00 98.31 190 HIS A O 1
ATOM 1484 N N . LEU A 1 191 ? -12.702 -4.988 17.110 1.00 98.69 191 LEU A N 1
ATOM 1485 C CA . LEU A 1 191 ? -12.862 -4.202 15.888 1.00 98.69 191 LEU A CA 1
ATOM 1486 C C . LEU A 1 191 ? -12.680 -5.134 14.693 1.00 98.69 191 LEU A C 1
ATOM 1488 O O . LEU A 1 191 ? -11.620 -5.744 14.546 1.00 98.69 191 LEU A O 1
ATOM 1492 N N . TRP A 1 192 ? -13.714 -5.258 13.865 1.00 98.38 192 TRP A N 1
ATOM 1493 C CA . TRP A 1 192 ? -13.777 -6.226 12.763 1.00 98.38 192 TRP A CA 1
ATOM 1494 C C . TRP A 1 192 ? -13.595 -5.594 11.381 1.00 98.38 192 TRP A C 1
ATOM 1496 O O . TRP A 1 192 ? -13.412 -6.312 10.399 1.00 98.38 192 TRP A O 1
ATOM 1506 N N . SER A 1 193 ? -13.607 -4.264 11.302 1.00 98.50 193 SER A N 1
ATOM 1507 C CA . SER A 1 193 ? -13.382 -3.518 10.065 1.00 98.50 193 SER A CA 1
ATOM 1508 C C . SER A 1 193 ? -13.072 -2.045 10.343 1.00 98.50 193 SER A C 1
ATOM 1510 O O . SER A 1 193 ? -13.078 -1.576 11.488 1.00 98.50 193 SER A O 1
ATOM 1512 N N . TYR A 1 194 ? -12.776 -1.310 9.275 1.00 98.81 194 TYR A N 1
ATOM 1513 C CA . TYR A 1 194 ? -12.737 0.145 9.269 1.00 98.81 194 TYR A CA 1
ATOM 1514 C C . TYR A 1 194 ? -13.270 0.678 7.935 1.00 98.81 194 TYR A C 1
ATOM 1516 O O . TYR A 1 194 ? -13.230 -0.022 6.920 1.00 98.81 194 TYR A O 1
ATOM 1524 N N . SER A 1 195 ? -13.737 1.925 7.936 1.00 98.69 195 SER A N 1
ATOM 1525 C CA . SER A 1 195 ? -14.106 2.669 6.727 1.00 98.69 195 SER A CA 1
ATOM 1526 C C . SER A 1 195 ? -13.348 3.983 6.630 1.00 98.69 195 SER A C 1
ATOM 1528 O O . SER A 1 195 ? -12.780 4.458 7.616 1.00 98.69 195 SER A O 1
ATOM 1530 N N . LEU A 1 196 ? -13.408 4.586 5.445 1.00 98.50 196 LEU A N 1
ATOM 1531 C CA . LEU A 1 196 ? -12.919 5.936 5.196 1.00 98.50 196 LEU A CA 1
ATOM 1532 C C . LEU A 1 196 ? -14.078 6.876 4.864 1.00 98.50 196 LEU A C 1
ATOM 1534 O O . LEU A 1 196 ? -14.972 6.529 4.088 1.00 98.50 196 LEU A O 1
ATOM 1538 N N . GLU A 1 197 ? -14.046 8.077 5.426 1.00 97.69 197 GLU A N 1
ATOM 1539 C CA . GLU A 1 197 ? -14.961 9.178 5.109 1.00 97.69 197 GLU A CA 1
ATOM 1540 C C . GLU A 1 197 ? -14.165 10.399 4.633 1.00 97.69 197 GLU A C 1
ATOM 1542 O O . GLU A 1 197 ? -12.998 10.565 4.971 1.00 97.69 197 GLU A O 1
ATOM 1547 N N . SER A 1 198 ? -14.772 11.267 3.826 1.00 96.00 198 SER A N 1
ATOM 1548 C CA . SER A 1 198 ? -14.114 12.450 3.241 1.00 96.00 198 SER A CA 1
ATOM 1549 C C . SER A 1 198 ? -12.862 12.154 2.395 1.00 96.00 198 SER A C 1
ATOM 1551 O O . SER A 1 198 ? -12.073 13.061 2.131 1.00 96.00 198 SER A O 1
ATOM 1553 N N . SER A 1 199 ? -12.689 10.918 1.914 1.00 94.56 199 SER A N 1
ATOM 1554 C CA . SER A 1 199 ? -11.622 10.576 0.965 1.00 94.56 199 SER A CA 1
ATOM 1555 C C . SER A 1 199 ? -12.005 11.097 -0.422 1.00 94.56 199 SER A C 1
ATOM 1557 O O . SER A 1 199 ? -12.999 10.654 -1.003 1.00 94.56 199 SER A O 1
ATOM 1559 N N . THR A 1 200 ? -11.304 12.123 -0.903 1.00 92.75 200 THR A N 1
ATOM 1560 C CA . THR A 1 200 ? -11.766 12.933 -2.050 1.00 92.75 200 THR A CA 1
ATOM 1561 C C . THR A 1 200 ? -10.684 13.275 -3.070 1.00 92.75 200 THR A C 1
ATOM 1563 O O . THR A 1 200 ? -11.022 13.734 -4.162 1.00 92.75 200 THR A O 1
ATOM 1566 N N . SER A 1 201 ? -9.412 13.045 -2.748 1.00 94.12 201 SER A N 1
ATOM 1567 C CA . SER A 1 201 ? -8.270 13.270 -3.633 1.00 94.12 201 SER A CA 1
ATOM 1568 C C . SER A 1 201 ? -7.127 12.313 -3.291 1.00 94.12 201 SER A C 1
ATOM 1570 O O . SER A 1 201 ? -7.169 11.624 -2.269 1.00 94.12 201 SER A O 1
ATOM 1572 N N . SER A 1 202 ? -6.088 12.301 -4.128 1.00 94.19 202 SER A N 1
ATOM 1573 C CA . SER A 1 202 ? -4.879 11.509 -3.885 1.00 94.19 202 SER A CA 1
ATOM 1574 C C . SER A 1 202 ? -4.081 11.981 -2.665 1.00 94.19 202 SER A C 1
ATOM 1576 O O . SER A 1 202 ? -3.408 11.168 -2.050 1.00 94.19 202 SER A O 1
ATOM 1578 N N . ASP A 1 203 ? -4.213 13.248 -2.256 1.00 93.94 203 ASP A N 1
ATOM 1579 C CA . ASP A 1 203 ? -3.482 13.801 -1.103 1.00 93.94 203 ASP A CA 1
ATOM 1580 C C . ASP A 1 203 ? -4.219 13.624 0.244 1.00 93.94 203 ASP A C 1
ATOM 1582 O O . ASP A 1 203 ? -3.716 14.008 1.305 1.00 93.94 203 ASP A O 1
ATOM 1586 N N . VAL A 1 204 ? -5.440 13.070 0.219 1.00 93.25 204 VAL A N 1
ATOM 1587 C CA . VAL A 1 204 ? -6.317 12.943 1.394 1.00 93.25 204 VAL A CA 1
ATOM 1588 C C . VAL A 1 204 ? -6.780 11.500 1.570 1.00 93.25 204 VAL A C 1
ATOM 1590 O O . VAL A 1 204 ? -7.724 11.046 0.914 1.00 93.25 204 VAL A O 1
ATOM 1593 N N . ARG A 1 205 ? -6.184 10.790 2.538 1.00 96.56 205 ARG A N 1
ATOM 1594 C CA . ARG A 1 205 ? -6.645 9.448 2.930 1.00 96.56 205 ARG A CA 1
ATOM 1595 C C . ARG A 1 205 ? -8.058 9.480 3.521 1.00 96.56 205 ARG A C 1
ATOM 1597 O O . ARG A 1 205 ? -8.869 8.596 3.250 1.00 96.56 205 ARG A O 1
ATOM 1604 N N . GLY A 1 206 ? -8.380 10.557 4.239 1.00 96.69 206 GLY A N 1
ATOM 1605 C CA . GLY A 1 206 ? -9.699 10.835 4.808 1.00 96.69 206 GLY A CA 1
ATOM 1606 C C . GLY A 1 206 ? -9.785 10.538 6.307 1.00 96.69 206 GLY A C 1
ATOM 1607 O O . GLY A 1 206 ? -8.792 10.259 6.973 1.00 96.69 206 GLY A O 1
ATOM 1608 N N . HIS A 1 207 ? -10.994 10.614 6.855 1.00 98.19 207 HIS A N 1
ATOM 1609 C CA . HIS A 1 207 ? -11.277 10.233 8.233 1.00 98.19 207 HIS A CA 1
ATOM 1610 C C . HIS A 1 207 ? -11.331 8.714 8.356 1.00 98.19 207 HIS A C 1
ATOM 1612 O O . HIS A 1 207 ? -12.167 8.058 7.731 1.00 98.19 207 HIS A O 1
ATOM 1618 N N . ILE A 1 208 ? -10.458 8.165 9.195 1.00 98.62 208 ILE A N 1
ATOM 1619 C CA . ILE A 1 208 ? -10.472 6.750 9.552 1.00 98.62 208 ILE A CA 1
ATOM 1620 C C . ILE A 1 208 ? -11.538 6.515 10.619 1.00 98.62 208 ILE A C 1
ATOM 1622 O O . ILE A 1 208 ? -11.556 7.169 11.667 1.00 98.62 208 ILE A O 1
ATOM 1626 N N . VAL A 1 209 ? -12.396 5.532 10.359 1.00 98.75 209 VAL A N 1
ATOM 1627 C CA . VAL A 1 209 ? -13.491 5.144 11.244 1.00 98.75 209 VAL A CA 1
ATOM 1628 C C . VAL A 1 209 ? -13.329 3.676 11.616 1.00 98.75 209 VAL A C 1
ATOM 1630 O O . VAL A 1 209 ? -13.515 2.804 10.768 1.00 98.75 209 VAL A O 1
ATOM 1633 N N . LEU A 1 210 ? -12.987 3.392 12.874 1.00 98.88 210 LEU A N 1
ATOM 1634 C CA . LEU A 1 210 ? -12.853 2.028 13.393 1.00 98.88 210 LEU A CA 1
ATOM 1635 C C . LEU A 1 210 ? -14.220 1.453 13.746 1.00 98.88 210 LEU A C 1
ATOM 1637 O O . LEU A 1 210 ? -15.084 2.156 14.273 1.00 98.88 210 LEU A O 1
ATOM 1641 N N . GLN A 1 211 ? -14.425 0.169 13.464 1.00 98.69 211 GLN A N 1
ATOM 1642 C CA . GLN A 1 211 ? -15.759 -0.412 13.513 1.00 98.69 211 GLN A CA 1
ATOM 1643 C C . GLN A 1 211 ? -15.770 -1.704 14.311 1.00 98.69 211 GLN A C 1
ATOM 1645 O O . GLN A 1 211 ? -15.029 -2.646 14.026 1.00 98.69 211 GLN A O 1
ATOM 1650 N N . VAL A 1 212 ? -16.674 -1.763 15.289 1.00 98.62 212 VAL A N 1
ATOM 1651 C CA . VAL A 1 212 ? -17.015 -3.029 15.945 1.00 98.62 212 VAL A CA 1
ATOM 1652 C C . VAL A 1 212 ? -17.725 -3.932 14.945 1.00 98.62 212 VAL A C 1
ATOM 1654 O O . VAL A 1 212 ? -17.498 -5.127 14.939 1.00 98.62 212 VAL A O 1
ATOM 1657 N N . THR A 1 213 ? -18.571 -3.385 14.078 1.00 98.25 213 THR A N 1
ATOM 1658 C CA . THR A 1 213 ? -19.166 -4.133 12.968 1.00 98.25 213 THR A CA 1
ATOM 1659 C C . THR A 1 213 ? -19.609 -3.178 11.873 1.00 98.25 213 THR A C 1
ATOM 1661 O O . THR A 1 213 ? -19.998 -2.040 12.155 1.00 98.25 213 THR A O 1
ATOM 1664 N N . ASP A 1 214 ? -19.576 -3.657 10.633 1.00 97.19 214 ASP A N 1
ATOM 1665 C CA . ASP A 1 214 ? -20.167 -2.986 9.474 1.00 97.19 214 ASP A CA 1
ATOM 1666 C C . ASP A 1 214 ? -21.057 -3.918 8.648 1.00 97.19 214 ASP A C 1
ATOM 1668 O O . ASP A 1 214 ? -21.209 -3.757 7.435 1.00 97.19 214 ASP A O 1
ATOM 1672 N N . ALA A 1 215 ? -21.676 -4.893 9.321 1.00 97.31 215 ALA A N 1
ATOM 1673 C CA . ALA A 1 215 ? -22.551 -5.891 8.710 1.00 97.31 215 ALA A CA 1
ATOM 1674 C C . ALA A 1 215 ? -23.681 -5.284 7.861 1.00 97.31 215 ALA A C 1
ATOM 1676 O O . ALA A 1 215 ? -24.157 -5.912 6.916 1.00 97.31 215 ALA A O 1
ATOM 1677 N N . LYS A 1 216 ? -24.103 -4.054 8.173 1.00 95.38 216 LYS A N 1
ATOM 1678 C CA . LYS A 1 216 ? -25.096 -3.307 7.397 1.00 95.38 216 LYS A CA 1
ATOM 1679 C C . LYS A 1 216 ? -24.619 -2.942 5.985 1.00 95.38 216 LYS A C 1
ATOM 1681 O O . LYS A 1 216 ? -25.429 -2.988 5.060 1.00 95.38 216 LYS A O 1
ATOM 1686 N N . ARG A 1 217 ? -23.359 -2.519 5.817 1.00 95.12 217 ARG A N 1
ATOM 1687 C CA . ARG A 1 217 ? -22.821 -2.046 4.523 1.00 95.12 217 ARG A CA 1
ATOM 1688 C C . ARG A 1 217 ? -22.053 -3.131 3.786 1.00 95.12 217 ARG A C 1
ATOM 1690 O O . ARG A 1 217 ? -22.172 -3.218 2.568 1.00 95.12 217 ARG A O 1
ATOM 1697 N N . ASP A 1 218 ? -21.299 -3.944 4.515 1.00 95.62 218 ASP A N 1
ATOM 1698 C CA . ASP A 1 218 ? -20.463 -4.995 3.948 1.00 95.62 218 ASP A CA 1
ATOM 1699 C C . ASP A 1 218 ? -20.445 -6.238 4.858 1.00 95.62 218 ASP A C 1
ATOM 1701 O O . ASP A 1 218 ? -19.504 -6.457 5.619 1.00 95.62 218 ASP A O 1
ATOM 1705 N N . PRO A 1 219 ? -21.490 -7.084 4.810 1.00 95.69 219 PRO A N 1
ATOM 1706 C CA . PRO A 1 219 ? -21.594 -8.260 5.674 1.00 95.69 219 PRO A CA 1
ATOM 1707 C C . PRO A 1 219 ? -20.507 -9.314 5.436 1.00 95.69 219 PRO A C 1
ATOM 1709 O O . PRO A 1 219 ? -20.274 -10.142 6.316 1.00 95.69 219 PRO A O 1
ATOM 1712 N N . ASN A 1 220 ? -19.856 -9.306 4.268 1.00 94.69 220 ASN A N 1
ATOM 1713 C CA . ASN A 1 220 ? -18.880 -10.323 3.876 1.00 94.69 220 ASN A CA 1
ATOM 1714 C C . ASN A 1 220 ? -17.426 -9.847 4.014 1.00 94.69 220 ASN A C 1
ATOM 1716 O O . ASN A 1 220 ? -16.522 -10.688 4.012 1.00 94.69 220 ASN A O 1
ATOM 1720 N N . GLY A 1 221 ? -17.199 -8.539 4.160 1.00 93.69 221 GLY A N 1
ATOM 1721 C CA . GLY A 1 221 ? -15.871 -7.962 4.308 1.00 93.69 221 GLY A CA 1
ATOM 1722 C C . GLY A 1 221 ? -15.080 -8.550 5.471 1.00 93.69 221 GLY A C 1
ATOM 1723 O O . GLY A 1 221 ? -15.646 -8.930 6.502 1.00 93.69 221 GLY A O 1
ATOM 1724 N N . PHE A 1 222 ? -13.757 -8.629 5.313 1.00 95.31 222 PHE A N 1
ATOM 1725 C CA . PHE A 1 222 ? -12.828 -9.159 6.329 1.00 95.31 222 PHE A CA 1
ATOM 1726 C C . PHE A 1 222 ? -13.171 -10.593 6.795 1.00 95.31 222 PHE A C 1
ATOM 1728 O O . PHE A 1 222 ? -13.015 -10.967 7.964 1.00 95.31 222 PHE A O 1
ATOM 1735 N N . GLY A 1 223 ? -13.691 -11.418 5.881 1.00 92.94 223 GLY A N 1
ATOM 1736 C CA . GLY A 1 223 ? -14.101 -12.792 6.181 1.00 92.94 223 GLY A CA 1
ATOM 1737 C C . GLY A 1 223 ? -15.442 -12.916 6.905 1.00 92.94 223 GLY A C 1
ATOM 1738 O O . GLY A 1 223 ? -15.745 -13.986 7.436 1.00 92.94 223 GLY A O 1
ATOM 1739 N N . GLY A 1 224 ? -16.231 -11.840 6.934 1.00 94.62 224 GLY A N 1
ATOM 1740 C CA . GLY A 1 224 ? -17.565 -11.778 7.519 1.00 94.62 224 GLY A CA 1
ATOM 1741 C C . GLY A 1 224 ? -17.631 -10.873 8.746 1.00 94.62 224 GLY A C 1
ATOM 1742 O O . GLY A 1 224 ? -16.804 -10.991 9.653 1.00 94.62 224 GLY A O 1
ATOM 1743 N N . GLN A 1 225 ? -18.658 -10.022 8.786 1.00 96.31 225 GLN A N 1
ATOM 1744 C CA . GLN A 1 225 ? -18.904 -9.054 9.855 1.00 96.31 225 GLN A CA 1
ATOM 1745 C C . GLN A 1 225 ? -19.932 -9.583 10.870 1.00 96.31 225 GLN A C 1
ATOM 1747 O O . GLN A 1 225 ? -21.036 -9.976 10.478 1.00 96.31 225 GLN A O 1
ATOM 1752 N N . PRO A 1 226 ? -19.621 -9.604 12.179 1.00 95.62 226 PRO A N 1
ATOM 1753 C CA . PRO A 1 226 ? -20.547 -10.120 13.180 1.00 95.62 226 PRO A CA 1
ATOM 1754 C C . PRO A 1 226 ? -21.680 -9.136 13.469 1.00 95.62 226 PRO A C 1
ATOM 1756 O O . PRO A 1 226 ? -21.482 -7.928 13.520 1.00 95.62 226 PRO A O 1
ATOM 1759 N N . VAL A 1 227 ? -22.871 -9.662 13.741 1.00 97.50 227 VAL A N 1
ATOM 1760 C CA . VAL A 1 227 ? -23.980 -8.883 14.307 1.00 97.50 227 VAL A CA 1
ATOM 1761 C C . VAL A 1 227 ? -23.869 -8.923 15.829 1.00 97.50 227 VAL A C 1
ATOM 1763 O O . VAL A 1 227 ? -23.719 -10.003 16.405 1.00 97.50 227 VAL A O 1
ATOM 1766 N N . VAL A 1 228 ? -23.940 -7.764 16.484 1.00 97.62 228 VAL A N 1
ATOM 1767 C CA . VAL A 1 228 ? -23.868 -7.670 17.949 1.00 97.62 228 VAL A CA 1
ATOM 1768 C C . VAL A 1 228 ? -25.284 -7.668 18.517 1.00 97.62 228 VAL A C 1
ATOM 1770 O O . VAL A 1 228 ? -26.116 -6.856 18.127 1.00 97.62 228 VAL A O 1
ATOM 1773 N N . TYR A 1 229 ? -25.560 -8.571 19.454 1.00 97.69 229 TYR A N 1
ATOM 1774 C CA . TYR A 1 229 ? -26.844 -8.652 20.149 1.00 97.69 229 TYR A CA 1
ATOM 1775 C C . TYR A 1 229 ? -26.664 -8.201 21.596 1.00 97.69 229 TYR A C 1
ATOM 1777 O O . TYR A 1 229 ? -25.783 -8.713 22.285 1.00 97.69 229 TYR A O 1
ATOM 1785 N N . ILE A 1 230 ? -27.497 -7.267 22.054 1.00 97.94 230 ILE A N 1
ATOM 1786 C CA . ILE A 1 230 ? -27.476 -6.772 23.434 1.00 97.94 230 ILE A CA 1
ATOM 1787 C C . ILE A 1 230 ? -28.834 -7.083 24.063 1.00 97.94 230 ILE A C 1
ATOM 1789 O O . ILE A 1 230 ? -29.845 -6.473 23.707 1.00 97.94 230 ILE A O 1
ATOM 1793 N N . ASP A 1 231 ? -28.874 -8.065 24.962 1.00 98.12 231 ASP A N 1
ATOM 1794 C CA . ASP A 1 231 ? -30.094 -8.468 25.668 1.00 98.12 231 ASP A CA 1
ATOM 1795 C C . ASP A 1 231 ? -30.546 -7.409 26.697 1.00 98.12 231 ASP A C 1
ATOM 1797 O O . ASP A 1 231 ? -29.745 -6.565 27.107 1.00 98.12 231 ASP A O 1
ATOM 1801 N N . PRO A 1 232 ? -31.829 -7.400 27.112 1.00 98.00 232 PRO A N 1
ATOM 1802 C CA . PRO A 1 232 ? -32.327 -6.473 28.130 1.00 98.00 232 PRO A CA 1
ATOM 1803 C C . PRO A 1 232 ? -31.499 -6.516 29.421 1.00 98.00 232 PRO A C 1
ATOM 1805 O O . PRO A 1 232 ? -31.415 -7.551 30.081 1.00 98.00 232 PRO A O 1
ATOM 1808 N N . GLY A 1 233 ? -30.925 -5.376 29.810 1.00 97.38 233 GLY A N 1
ATOM 1809 C CA . GLY A 1 233 ? -30.069 -5.247 30.993 1.00 97.38 233 GLY A CA 1
ATOM 1810 C C . GLY A 1 233 ? -28.588 -5.575 30.771 1.00 97.38 233 GLY A C 1
ATOM 1811 O O . GLY A 1 233 ? -27.788 -5.282 31.661 1.00 97.38 233 GLY A O 1
ATOM 1812 N N . ASP A 1 234 ? -28.216 -6.112 29.606 1.00 98.25 234 ASP A N 1
ATOM 1813 C CA . ASP A 1 234 ? -26.826 -6.392 29.238 1.00 98.25 234 ASP A CA 1
ATOM 1814 C C . ASP A 1 234 ? -26.153 -5.181 28.570 1.00 98.25 234 ASP A C 1
ATOM 1816 O O . ASP A 1 234 ? -26.774 -4.154 28.257 1.00 98.25 234 ASP A O 1
ATOM 1820 N N . SER A 1 235 ? -24.841 -5.300 28.346 1.00 98.06 235 SER A N 1
ATOM 1821 C CA . SER A 1 235 ? -24.060 -4.303 27.625 1.00 98.06 235 SER A CA 1
ATOM 1822 C C . SER A 1 235 ? -22.993 -4.910 26.718 1.00 98.06 235 SER A C 1
ATOM 1824 O O . SER A 1 235 ? -22.444 -5.979 26.987 1.00 98.06 235 SER A O 1
ATOM 1826 N N . TYR A 1 236 ? -22.670 -4.187 25.645 1.00 98.50 236 TYR A N 1
ATOM 1827 C CA . TYR A 1 236 ? -21.452 -4.410 24.870 1.00 98.50 236 TYR A CA 1
ATOM 1828 C C . TYR A 1 236 ? -20.375 -3.419 25.315 1.00 98.50 236 TYR A C 1
ATOM 1830 O O . TYR A 1 236 ? -20.657 -2.230 25.471 1.00 98.50 236 TYR A O 1
ATOM 1838 N N . VAL A 1 237 ? -19.141 -3.888 25.504 1.00 98.69 237 VAL A N 1
ATOM 1839 C CA . VAL A 1 237 ? -18.021 -3.060 25.970 1.00 98.69 237 VAL A CA 1
ATOM 1840 C C . VAL A 1 237 ? -16.872 -3.126 24.975 1.00 98.69 237 VAL A C 1
ATOM 1842 O O . VAL A 1 237 ? -16.325 -4.200 24.732 1.00 98.69 237 VAL A O 1
ATOM 1845 N N . LEU A 1 238 ? -16.465 -1.960 24.479 1.00 98.81 238 LEU A N 1
ATOM 1846 C CA . LEU A 1 238 ? -15.190 -1.748 23.804 1.00 98.81 238 LEU A CA 1
ATOM 1847 C C . LEU A 1 238 ? -14.269 -0.951 24.734 1.00 98.81 238 LEU A C 1
ATOM 1849 O O . LEU A 1 238 ? -14.647 0.108 25.230 1.00 98.81 238 LEU A O 1
ATOM 1853 N N . GLU A 1 239 ? -13.063 -1.448 24.975 1.00 98.81 239 GLU A N 1
ATOM 1854 C CA . GLU A 1 239 ? -12.033 -0.769 25.764 1.00 98.81 239 GLU A CA 1
ATOM 1855 C C . GLU A 1 239 ? -10.721 -0.783 24.990 1.00 98.81 239 GLU A C 1
ATOM 1857 O O . GLU A 1 239 ? -10.280 -1.847 24.548 1.00 98.81 239 GLU A O 1
ATOM 1862 N N . TRP A 1 240 ? -10.081 0.378 24.862 1.00 98.69 240 TRP A N 1
ATOM 1863 C CA . TRP A 1 240 ? -8.762 0.498 24.248 1.00 98.69 240 TRP A CA 1
ATOM 1864 C C . TRP A 1 240 ? -7.819 1.378 25.068 1.00 98.69 240 TRP A C 1
ATOM 1866 O O . TRP A 1 240 ? -8.236 2.183 25.905 1.00 98.69 240 TRP A O 1
ATOM 1876 N N . GLU A 1 241 ? -6.527 1.211 24.820 1.00 98.31 241 GLU A N 1
ATOM 1877 C CA . GLU A 1 241 ? -5.448 2.018 25.382 1.00 98.31 241 GLU A CA 1
ATOM 1878 C C . GLU A 1 241 ? -4.796 2.866 24.291 1.00 98.31 241 GLU A C 1
ATOM 1880 O O . GLU A 1 241 ? -4.539 2.359 23.203 1.00 98.31 241 GLU A O 1
ATOM 1885 N N . ILE A 1 242 ? -4.478 4.124 24.606 1.00 98.44 242 ILE A N 1
ATOM 1886 C CA . ILE A 1 242 ? -3.761 5.059 23.739 1.00 98.44 242 ILE A CA 1
ATOM 1887 C C . ILE A 1 242 ? -2.459 5.489 24.413 1.00 98.44 242 ILE A C 1
ATOM 1889 O O . ILE A 1 242 ? -2.464 5.992 25.542 1.00 98.44 242 ILE A O 1
ATOM 1893 N N . GLY A 1 243 ? -1.334 5.332 23.719 1.00 97.19 243 GLY A N 1
ATOM 1894 C CA . GLY A 1 243 ? -0.017 5.668 24.255 1.00 97.19 243 GLY A CA 1
ATOM 1895 C C . GLY A 1 243 ? 1.030 5.949 23.185 1.00 97.19 243 GLY A C 1
ATOM 1896 O O . GLY A 1 243 ? 0.844 5.624 22.019 1.00 97.19 243 GLY A O 1
ATOM 1897 N N . PHE A 1 244 ? 2.148 6.545 23.601 1.00 97.62 244 PHE A N 1
ATOM 1898 C CA . PHE A 1 244 ? 3.296 6.787 22.723 1.00 97.62 244 PHE A CA 1
ATOM 1899 C C . PHE A 1 244 ? 4.354 5.695 22.877 1.00 97.62 244 PHE A C 1
ATOM 1901 O O . PHE A 1 244 ? 4.737 5.357 24.001 1.00 97.62 244 PHE A O 1
ATOM 1908 N N . TYR A 1 245 ? 4.861 5.208 21.747 1.00 96.50 245 TYR A N 1
ATOM 1909 C CA . TYR A 1 245 ? 5.823 4.111 21.650 1.00 96.50 245 TYR A CA 1
ATOM 1910 C C . TYR A 1 245 ? 7.078 4.560 20.909 1.00 96.50 245 TYR A C 1
ATOM 1912 O O . TYR A 1 245 ? 6.992 5.278 19.917 1.00 96.50 245 TYR A O 1
ATOM 1920 N N . ASN A 1 246 ? 8.251 4.143 21.387 1.00 94.25 246 ASN A N 1
ATOM 1921 C CA . ASN A 1 246 ? 9.529 4.590 20.824 1.00 94.25 246 ASN A CA 1
ATOM 1922 C C . ASN A 1 246 ? 9.831 3.981 19.455 1.00 94.25 246 ASN A C 1
ATOM 1924 O O . ASN A 1 246 ? 10.571 4.572 18.681 1.00 94.25 246 ASN A O 1
ATOM 1928 N N . ASN A 1 247 ? 9.313 2.784 19.192 1.00 92.81 247 ASN A N 1
ATOM 1929 C CA . ASN A 1 247 ? 9.487 2.073 17.937 1.00 92.81 247 ASN A CA 1
ATOM 1930 C C . ASN A 1 247 ? 8.350 1.054 17.753 1.00 92.81 247 ASN A C 1
ATOM 1932 O O . ASN A 1 247 ? 7.648 0.699 18.706 1.00 92.81 247 ASN A O 1
ATOM 1936 N N . THR A 1 248 ? 8.197 0.572 16.523 1.00 94.06 248 THR A N 1
ATOM 1937 C CA . THR A 1 248 ? 7.151 -0.381 16.133 1.00 94.06 248 THR A CA 1
ATOM 1938 C C . THR A 1 248 ? 7.264 -1.715 16.872 1.00 94.06 248 THR A C 1
ATOM 1940 O O . THR A 1 248 ? 6.242 -2.285 17.241 1.00 94.06 248 THR A O 1
ATOM 1943 N N . SER A 1 249 ? 8.472 -2.201 17.171 1.00 94.56 249 SER A N 1
ATOM 1944 C CA . SER A 1 249 ? 8.661 -3.461 17.906 1.00 94.56 249 SER A CA 1
ATOM 1945 C C . SER A 1 249 ? 8.092 -3.396 19.328 1.00 94.56 249 SER A C 1
ATOM 1947 O O . SER A 1 249 ? 7.335 -4.287 19.713 1.00 94.56 249 SER A O 1
ATOM 1949 N N . ASP A 1 250 ? 8.377 -2.320 20.072 1.00 96.06 250 ASP A N 1
ATOM 1950 C CA . ASP A 1 250 ? 7.836 -2.086 21.420 1.00 96.06 250 ASP A CA 1
ATOM 1951 C C . ASP A 1 250 ? 6.299 -2.036 21.400 1.00 96.06 250 ASP A C 1
ATOM 1953 O O . ASP A 1 250 ? 5.628 -2.540 22.305 1.00 96.06 250 ASP A O 1
ATOM 1957 N N . PHE A 1 251 ? 5.727 -1.415 20.362 1.00 97.88 251 PHE A N 1
ATOM 1958 C CA . PHE A 1 251 ? 4.281 -1.354 20.172 1.00 97.88 251 PHE A CA 1
ATOM 1959 C C . PHE A 1 251 ? 3.687 -2.739 19.901 1.00 97.88 251 PHE A C 1
ATOM 1961 O O . PHE A 1 251 ? 2.755 -3.141 20.597 1.00 97.88 251 PHE A O 1
ATOM 1968 N N . ILE A 1 252 ? 4.245 -3.490 18.945 1.00 97.75 252 ILE A N 1
ATOM 1969 C CA . ILE A 1 252 ? 3.766 -4.832 18.593 1.00 97.75 252 ILE A CA 1
ATOM 1970 C C . ILE A 1 252 ? 3.849 -5.775 19.797 1.00 97.75 252 ILE A C 1
ATOM 1972 O O . ILE A 1 252 ? 2.886 -6.493 20.061 1.00 97.75 252 ILE A O 1
ATOM 1976 N N . GLU A 1 253 ? 4.920 -5.731 20.592 1.00 97.44 253 GLU A N 1
ATOM 1977 C CA . GLU A 1 253 ? 5.005 -6.498 21.841 1.00 97.44 253 GLU A CA 1
ATOM 1978 C C . GLU A 1 253 ? 3.877 -6.116 22.820 1.00 97.44 253 GLU A C 1
ATOM 1980 O O . GLU A 1 253 ? 3.213 -6.986 23.393 1.00 97.44 253 GLU A O 1
ATOM 1985 N N . ALA A 1 254 ? 3.581 -4.818 22.960 1.00 97.69 254 ALA A N 1
ATOM 1986 C CA . ALA A 1 254 ? 2.506 -4.331 23.823 1.00 97.69 254 ALA A CA 1
ATOM 1987 C C . ALA A 1 254 ? 1.095 -4.746 23.358 1.00 97.69 254 ALA A C 1
ATOM 1989 O O . ALA A 1 254 ? 0.172 -4.780 24.189 1.00 97.69 254 ALA A O 1
ATOM 1990 N N . THR A 1 255 ? 0.913 -5.096 22.077 1.00 97.94 255 THR A N 1
ATOM 1991 C CA . THR A 1 255 ? -0.352 -5.668 21.578 1.00 97.94 255 THR A CA 1
ATOM 1992 C C . THR A 1 255 ? -0.630 -7.053 22.157 1.00 97.94 255 THR A C 1
ATOM 1994 O O . THR A 1 255 ? -1.794 -7.429 22.245 1.00 97.94 255 THR A O 1
ATOM 1997 N N . LYS A 1 256 ? 0.406 -7.768 22.635 1.00 97.06 256 LYS A N 1
ATOM 1998 C CA . LYS A 1 256 ? 0.332 -9.163 23.107 1.00 97.06 256 LYS A CA 1
ATOM 1999 C C . LYS A 1 256 ? -0.333 -10.059 22.052 1.00 97.06 256 LYS A C 1
ATOM 2001 O O . LYS A 1 256 ? -1.429 -10.568 22.293 1.00 97.06 256 LYS A O 1
ATOM 2006 N N . PRO A 1 257 ? 0.295 -10.216 20.871 1.00 97.25 257 PRO A N 1
ATOM 2007 C CA . PRO A 1 257 ? -0.331 -10.905 19.754 1.00 97.25 257 PRO A CA 1
ATOM 2008 C C . PRO A 1 257 ? -0.720 -12.341 20.149 1.00 97.25 257 PRO A C 1
ATOM 2010 O O . PRO A 1 257 ? 0.096 -13.043 20.750 1.00 97.25 257 PRO A O 1
ATOM 2013 N N . PRO A 1 258 ? -1.934 -12.814 19.806 1.00 97.25 258 PRO A N 1
ATOM 2014 C CA . PRO A 1 258 ? -2.378 -14.169 20.137 1.00 97.25 258 PRO A CA 1
ATOM 2015 C C . PRO A 1 258 ? -1.624 -15.242 19.337 1.00 97.25 258 PRO A C 1
ATOM 2017 O O . PRO A 1 258 ? -1.679 -16.428 19.674 1.00 97.25 258 PRO A O 1
ATOM 2020 N N . ALA A 1 259 ? -0.935 -14.843 18.264 1.00 97.12 259 ALA A N 1
ATOM 2021 C CA . ALA A 1 259 ? -0.103 -15.712 17.454 1.00 97.12 259 ALA A CA 1
ATOM 2022 C C . ALA A 1 259 ? 1.002 -14.947 16.717 1.00 97.12 259 ALA A C 1
ATOM 2024 O O . ALA A 1 259 ? 0.838 -13.779 16.369 1.00 97.12 259 ALA A O 1
ATOM 2025 N N . THR A 1 260 ? 2.093 -15.646 16.407 1.00 96.88 260 THR A N 1
ATOM 2026 C CA . THR A 1 260 ? 3.157 -15.169 15.512 1.00 96.88 260 THR A CA 1
ATOM 2027 C C . THR A 1 260 ? 3.250 -16.068 14.285 1.00 96.88 260 THR A C 1
ATOM 2029 O O . THR A 1 260 ? 3.325 -17.291 14.409 1.00 96.88 260 THR A O 1
ATOM 2032 N N . PHE A 1 261 ? 3.274 -15.466 13.098 1.00 97.75 261 PHE A N 1
ATOM 2033 C CA . PHE A 1 261 ? 3.358 -16.169 11.818 1.00 97.75 261 PHE A CA 1
ATOM 2034 C C . PHE A 1 261 ? 4.756 -16.030 11.210 1.00 97.75 261 PHE A C 1
ATOM 2036 O O . PHE A 1 261 ? 5.375 -14.969 11.290 1.00 97.75 261 PHE A O 1
ATOM 2043 N N . SER A 1 262 ? 5.244 -17.077 10.540 1.00 97.00 262 SER A N 1
ATOM 2044 C CA . SER A 1 262 ? 6.501 -17.004 9.779 1.00 97.00 262 SER A CA 1
ATOM 2045 C C . SER A 1 262 ? 6.384 -16.130 8.522 1.00 97.00 262 SER A C 1
ATOM 2047 O O . SER A 1 262 ? 7.357 -15.498 8.108 1.00 97.00 262 SER A O 1
ATOM 2049 N N . ALA A 1 263 ? 5.197 -16.104 7.912 1.00 96.94 263 ALA A N 1
ATOM 2050 C CA . ALA A 1 263 ? 4.835 -15.290 6.757 1.00 96.94 263 ALA A CA 1
ATOM 2051 C C . ALA A 1 263 ? 3.305 -15.163 6.666 1.00 96.94 263 ALA A C 1
ATOM 2053 O O . ALA A 1 263 ? 2.587 -15.982 7.237 1.00 96.94 263 ALA A O 1
ATOM 2054 N N . TYR A 1 264 ? 2.825 -14.175 5.910 1.00 98.00 264 TYR A N 1
ATOM 2055 C CA . TYR A 1 264 ? 1.398 -14.000 5.600 1.00 98.00 264 TYR A CA 1
ATOM 2056 C C . TYR A 1 264 ? 1.066 -14.298 4.132 1.00 98.00 264 TYR A C 1
ATOM 2058 O O . TYR A 1 264 ? -0.102 -14.331 3.769 1.00 98.00 264 TYR A O 1
ATOM 2066 N N . SER A 1 265 ? 2.085 -14.556 3.308 1.00 97.81 265 SER A N 1
ATOM 2067 C CA . SER A 1 265 ? 1.969 -15.013 1.923 1.00 97.81 265 SER A CA 1
ATOM 2068 C C . SER A 1 265 ? 3.079 -16.026 1.629 1.00 97.81 265 SER A C 1
ATOM 2070 O O . SER A 1 265 ? 4.237 -15.804 2.011 1.00 97.81 265 SER A O 1
ATOM 2072 N N . ALA A 1 266 ? 2.739 -17.148 0.994 1.00 97.31 266 ALA A N 1
ATOM 2073 C CA . ALA A 1 266 ? 3.691 -18.198 0.631 1.00 97.31 266 ALA A CA 1
ATOM 2074 C C . ALA A 1 266 ? 3.300 -18.927 -0.672 1.00 97.31 266 ALA A C 1
ATOM 2076 O O . ALA A 1 266 ? 2.120 -19.002 -1.008 1.00 97.31 266 ALA A O 1
ATOM 2077 N N . PRO A 1 267 ? 4.249 -19.533 -1.399 1.00 96.38 267 PRO A N 1
ATOM 2078 C CA . PRO A 1 267 ? 3.920 -20.463 -2.476 1.00 96.38 267 PRO A CA 1
ATOM 2079 C C . PRO A 1 267 ? 3.178 -21.711 -1.971 1.00 96.38 267 PRO A C 1
ATOM 2081 O O . PRO A 1 267 ? 3.346 -22.121 -0.822 1.00 96.38 267 PRO A O 1
ATOM 2084 N N . LEU A 1 268 ? 2.391 -22.360 -2.836 1.00 95.62 268 LEU A N 1
ATOM 2085 C CA . LEU A 1 268 ? 1.596 -23.551 -2.479 1.00 95.62 268 LEU A CA 1
ATOM 2086 C C . LEU A 1 268 ? 2.393 -24.762 -1.976 1.00 95.62 268 LEU A C 1
ATOM 2088 O O . LEU A 1 268 ? 1.830 -25.618 -1.294 1.00 95.62 268 LEU A O 1
ATOM 2092 N N . ASP A 1 269 ? 3.667 -24.872 -2.334 1.00 93.31 269 ASP A N 1
ATOM 2093 C CA . ASP A 1 269 ? 4.552 -25.956 -1.905 1.00 93.31 269 ASP A CA 1
ATOM 2094 C C . ASP A 1 269 ? 5.277 -25.658 -0.580 1.00 93.31 269 ASP A C 1
ATOM 2096 O O . ASP A 1 269 ? 5.991 -26.520 -0.061 1.00 93.31 269 ASP A O 1
ATOM 2100 N N . GLN A 1 270 ? 5.063 -24.474 0.004 1.00 95.62 270 GLN A N 1
ATOM 2101 C CA . GLN A 1 270 ? 5.612 -24.068 1.295 1.00 95.62 270 GLN A CA 1
ATOM 2102 C C . GLN A 1 270 ? 4.539 -24.098 2.393 1.00 95.62 270 GLN A C 1
ATOM 2104 O O . GLN A 1 270 ? 3.341 -23.971 2.145 1.00 95.62 270 GLN A O 1
ATOM 2109 N N . GLU A 1 271 ? 4.974 -24.277 3.643 1.00 96.88 271 GLU A N 1
ATOM 2110 C CA . GLU A 1 271 ? 4.104 -24.204 4.821 1.00 96.88 271 GLU A CA 1
ATOM 2111 C C . GLU A 1 271 ? 4.343 -22.888 5.573 1.00 96.88 271 GLU A C 1
ATOM 2113 O O . GLU A 1 271 ? 5.484 -22.464 5.765 1.00 96.88 271 GLU A O 1
ATOM 2118 N N . ILE A 1 272 ? 3.270 -22.275 6.071 1.00 98.38 272 ILE A N 1
ATOM 2119 C CA . ILE A 1 272 ? 3.352 -21.165 7.025 1.00 98.38 272 ILE A CA 1
ATOM 2120 C C . ILE A 1 272 ? 3.330 -21.748 8.438 1.00 98.38 272 ILE A C 1
ATOM 2122 O O . ILE A 1 272 ? 2.440 -22.525 8.786 1.00 98.38 272 ILE A O 1
ATOM 2126 N N . THR A 1 273 ? 4.310 -21.382 9.265 1.00 98.25 273 THR A N 1
ATOM 2127 C CA . THR A 1 273 ? 4.347 -21.780 10.679 1.00 98.25 273 THR A CA 1
ATOM 2128 C C . THR A 1 273 ? 3.662 -20.724 11.534 1.00 98.25 273 THR A C 1
ATOM 2130 O O . THR A 1 273 ? 3.867 -19.529 11.324 1.00 98.25 273 THR A O 1
ATOM 2133 N N . VAL A 1 274 ? 2.870 -21.178 12.503 1.00 98.38 274 VAL A N 1
ATOM 2134 C CA . VAL A 1 274 ? 2.129 -20.336 13.444 1.00 98.38 274 VAL A CA 1
ATOM 2135 C C . VAL A 1 274 ? 2.449 -20.777 14.860 1.00 98.38 274 VAL A C 1
ATOM 2137 O O . VAL A 1 274 ? 2.136 -21.905 15.249 1.00 98.38 274 VAL A O 1
ATOM 2140 N N . ASP A 1 275 ? 3.069 -19.890 15.626 1.00 97.81 275 ASP A N 1
ATOM 2141 C CA . ASP A 1 275 ? 3.250 -20.063 17.061 1.00 97.81 275 ASP A CA 1
ATOM 2142 C C . ASP A 1 275 ? 2.067 -19.429 17.793 1.00 97.81 275 ASP A C 1
ATOM 2144 O O . ASP A 1 275 ? 1.830 -18.228 17.661 1.00 97.81 275 ASP A O 1
ATOM 2148 N N . SER A 1 276 ? 1.274 -20.244 18.488 1.00 96.44 276 SER A N 1
ATOM 2149 C CA . SER A 1 276 ? 0.093 -19.796 19.226 1.00 96.44 276 SER A CA 1
ATOM 2150 C C . SER A 1 276 ? -0.309 -20.819 20.281 1.00 96.44 276 SER A C 1
ATOM 2152 O O . SER A 1 276 ? -0.314 -22.027 20.031 1.00 96.44 276 SER A O 1
ATOM 2154 N N . GLU A 1 277 ? -0.718 -20.332 21.450 1.00 95.06 277 GLU A N 1
ATOM 2155 C CA . GLU A 1 277 ? -1.334 -21.164 22.487 1.00 95.06 277 GLU A CA 1
ATOM 2156 C C . GLU A 1 277 ? -2.765 -21.582 22.107 1.00 95.06 277 GLU A C 1
ATOM 2158 O O . GLU A 1 277 ? -3.238 -22.654 22.497 1.00 95.06 277 GLU A O 1
ATOM 2163 N N . ILE A 1 278 ? -3.447 -20.757 21.307 1.00 96.00 278 ILE A N 1
ATOM 2164 C CA . ILE A 1 278 ? -4.810 -20.993 20.842 1.00 96.00 278 ILE A CA 1
ATOM 2165 C C . ILE A 1 278 ? -4.742 -21.716 19.502 1.00 96.00 278 ILE A C 1
ATOM 2167 O O . ILE A 1 278 ? -4.033 -21.309 18.587 1.00 96.00 278 ILE A O 1
ATOM 2171 N N . LYS A 1 279 ? -5.494 -22.809 19.359 1.00 96.75 279 LYS A N 1
ATOM 2172 C CA . LYS A 1 279 ? -5.530 -23.558 18.101 1.00 96.75 279 LYS A CA 1
ATOM 2173 C C . LYS A 1 279 ? -6.099 -22.680 16.973 1.00 96.75 279 LYS A C 1
ATOM 2175 O O . LYS A 1 279 ? -7.279 -22.339 17.058 1.00 96.75 279 LYS A O 1
ATOM 2180 N N . PRO A 1 280 ? -5.337 -22.411 15.894 1.00 97.88 280 PRO A N 1
ATOM 2181 C CA . PRO A 1 280 ? -5.868 -21.733 14.723 1.00 97.88 280 PRO A CA 1
ATOM 2182 C C . PRO A 1 280 ? -6.935 -22.589 14.041 1.00 97.88 280 PRO A C 1
ATOM 2184 O O . PRO A 1 280 ? -6.825 -23.823 13.979 1.00 97.88 280 PRO A O 1
ATOM 2187 N N . THR A 1 281 ? -7.956 -21.937 13.501 1.00 97.31 281 THR A N 1
ATOM 2188 C CA . THR A 1 281 ? -9.040 -22.578 12.750 1.00 97.31 281 THR A CA 1
ATOM 2189 C C . THR A 1 281 ? -9.342 -21.809 11.469 1.00 97.31 281 THR A C 1
ATOM 2191 O O . THR A 1 281 ? -8.904 -20.678 11.295 1.00 97.31 281 THR A O 1
ATOM 2194 N N . SER A 1 282 ? -10.040 -22.450 10.537 1.00 95.94 282 SER A N 1
ATOM 2195 C CA . SER A 1 282 ? -10.523 -21.818 9.312 1.00 95.94 282 SER A CA 1
ATOM 2196 C C . SER A 1 282 ? -11.853 -22.451 8.928 1.00 95.94 282 SER A C 1
ATOM 2198 O O . SER A 1 282 ? -12.074 -23.639 9.184 1.00 95.94 282 SER A O 1
ATOM 2200 N N . SER A 1 283 ? -12.738 -21.663 8.322 1.00 91.38 283 SER A N 1
ATOM 2201 C CA . SER A 1 283 ? -14.048 -22.122 7.849 1.00 91.38 283 SER A CA 1
ATOM 2202 C C . SER A 1 283 ? -13.961 -22.972 6.576 1.00 91.38 283 SER A C 1
ATOM 2204 O O . SER A 1 283 ? -14.894 -23.712 6.267 1.00 91.38 283 SER A O 1
ATOM 2206 N N . THR A 1 284 ? -12.841 -22.907 5.848 1.00 92.44 284 THR A N 1
ATOM 2207 C CA . THR A 1 284 ? -12.618 -23.684 4.623 1.00 92.44 284 THR A CA 1
ATOM 2208 C C . THR A 1 284 ? -11.791 -24.944 4.869 1.00 92.44 284 THR A C 1
ATOM 2210 O O . THR A 1 284 ? -10.812 -24.943 5.613 1.00 92.44 284 THR A O 1
ATOM 2213 N N . SER A 1 285 ? -12.131 -26.031 4.174 1.00 90.88 285 SER A N 1
ATOM 2214 C CA . SER A 1 285 ? -11.323 -27.257 4.153 1.00 90.88 285 SER A CA 1
ATOM 2215 C C . SER A 1 285 ? -10.087 -27.164 3.250 1.00 90.88 285 SER A C 1
ATOM 2217 O O . SER A 1 285 ? -9.232 -28.051 3.294 1.00 90.88 285 SER A O 1
ATOM 2219 N N . ASN A 1 286 ? -9.991 -26.123 2.414 1.00 95.00 286 ASN A N 1
ATOM 2220 C CA . ASN A 1 286 ? -8.880 -25.951 1.474 1.00 95.00 286 ASN A CA 1
ATOM 2221 C C . ASN A 1 286 ? -7.583 -25.522 2.171 1.00 95.00 286 ASN A C 1
ATOM 2223 O O . ASN A 1 286 ? -6.506 -25.779 1.623 1.00 95.00 286 ASN A O 1
ATOM 2227 N N . LEU A 1 287 ? -7.691 -24.944 3.375 1.00 97.81 287 LEU A N 1
ATOM 2228 C CA . LEU A 1 287 ? -6.578 -24.663 4.274 1.00 97.81 287 LEU A CA 1
ATOM 2229 C C . LEU A 1 287 ? -6.423 -25.800 5.294 1.00 97.81 287 LEU A C 1
ATOM 2231 O O . LEU A 1 287 ? -7.295 -26.061 6.122 1.00 97.81 287 LEU A O 1
ATOM 2235 N N . LYS A 1 288 ? -5.278 -26.476 5.264 1.00 97.56 288 LYS A N 1
ATOM 2236 C CA . LYS A 1 288 ? -4.938 -27.566 6.180 1.00 97.56 288 LYS A CA 1
ATOM 2237 C C . LYS A 1 288 ? -4.096 -27.028 7.327 1.00 97.56 288 LYS A C 1
ATOM 2239 O O . LYS A 1 288 ? -2.973 -26.580 7.113 1.00 97.56 288 LYS A O 1
ATOM 2244 N N . ILE A 1 289 ? -4.614 -27.158 8.546 1.00 98.00 289 ILE A N 1
ATOM 2245 C CA . ILE A 1 289 ? -3.930 -26.774 9.787 1.00 98.00 289 ILE A CA 1
ATOM 2246 C C . ILE A 1 289 ? -3.486 -28.042 10.520 1.00 98.00 289 ILE A C 1
ATOM 2248 O O . ILE A 1 289 ? -4.310 -28.877 10.903 1.00 98.00 289 ILE A O 1
ATOM 2252 N N . ARG A 1 290 ? -2.176 -28.205 10.724 1.00 97.12 290 ARG A N 1
ATOM 2253 C CA . ARG A 1 290 ? -1.577 -29.368 11.399 1.00 97.12 290 ARG A CA 1
ATOM 2254 C C . ARG A 1 290 ? -0.748 -28.930 12.594 1.00 97.12 290 ARG A C 1
ATOM 2256 O O . ARG A 1 290 ? 0.113 -28.068 12.463 1.00 97.12 290 ARG A O 1
ATOM 2263 N N . ARG A 1 291 ? -0.960 -29.563 13.748 1.00 96.50 291 ARG A N 1
ATOM 2264 C CA . ARG A 1 291 ? -0.132 -29.340 14.940 1.00 96.50 291 ARG A CA 1
ATOM 2265 C C . ARG A 1 291 ? 1.247 -29.982 14.751 1.00 96.50 291 ARG A C 1
ATOM 2267 O O . ARG A 1 291 ? 1.324 -31.150 14.373 1.00 96.50 291 ARG A O 1
ATOM 2274 N N . ARG A 1 292 ? 2.315 -29.248 15.060 1.00 93.19 292 ARG A N 1
ATOM 2275 C CA . ARG A 1 292 ? 3.700 -29.735 15.106 1.00 93.19 292 ARG A CA 1
ATOM 2276 C C . ARG A 1 292 ? 4.339 -29.317 16.432 1.00 93.19 292 ARG A C 1
ATOM 2278 O O . ARG A 1 292 ? 4.795 -28.195 16.594 1.00 93.19 292 ARG A O 1
ATOM 2285 N N . GLY A 1 293 ? 4.357 -30.228 17.406 1.00 89.12 293 GLY A N 1
ATOM 2286 C CA . GLY A 1 293 ? 4.825 -29.908 18.758 1.00 89.12 293 GLY A CA 1
ATOM 2287 C C . GLY A 1 293 ? 3.928 -28.863 19.434 1.00 89.12 293 GLY A C 1
ATOM 2288 O O . GLY A 1 293 ? 2.732 -29.108 19.636 1.00 89.12 293 GLY A O 1
ATOM 2289 N N . THR A 1 294 ? 4.511 -27.716 19.790 1.00 86.94 294 THR A N 1
ATOM 2290 C CA . THR A 1 294 ? 3.810 -26.569 20.392 1.00 86.94 294 THR A CA 1
ATOM 2291 C C . THR A 1 294 ? 3.242 -25.589 19.366 1.00 86.94 294 THR A C 1
ATOM 2293 O O . THR A 1 294 ? 2.402 -24.786 19.744 1.00 86.94 294 THR A O 1
ATOM 2296 N N . SER A 1 295 ? 3.629 -25.682 18.090 1.00 96.38 295 SER A N 1
ATOM 2297 C CA . SER A 1 295 ? 3.179 -24.783 17.022 1.00 96.38 295 SER A CA 1
ATOM 2298 C C . SER A 1 295 ? 2.240 -25.475 16.026 1.00 96.38 295 SER A C 1
ATOM 2300 O O . SER A 1 295 ? 1.927 -26.672 16.127 1.00 96.38 295 SER A O 1
ATOM 2302 N N . TYR A 1 296 ? 1.776 -24.711 15.041 1.00 98.38 296 TYR A N 1
ATOM 2303 C CA . TYR A 1 296 ? 0.942 -25.168 13.937 1.00 98.38 296 TYR A CA 1
ATOM 2304 C C . TYR A 1 296 ? 1.619 -24.893 12.594 1.00 98.38 296 TYR A C 1
ATOM 2306 O O . TYR A 1 296 ? 2.429 -23.983 12.453 1.00 98.38 296 TYR A O 1
ATOM 2314 N N . THR A 1 297 ? 1.266 -25.695 11.596 1.00 98.25 297 THR A N 1
ATOM 2315 C CA . THR A 1 297 ? 1.676 -25.531 10.198 1.00 98.25 297 THR A CA 1
ATOM 2316 C C . THR A 1 297 ? 0.440 -25.444 9.322 1.00 98.25 297 THR A C 1
ATOM 2318 O O . THR A 1 297 ? -0.507 -26.218 9.501 1.00 98.25 297 THR A O 1
ATOM 2321 N N . LEU A 1 298 ? 0.444 -24.469 8.421 1.00 98.50 298 LEU A N 1
ATOM 2322 C CA . LEU A 1 298 ? -0.643 -24.127 7.517 1.00 98.50 298 LEU A CA 1
ATOM 2323 C C . LEU A 1 298 ? -0.173 -24.399 6.089 1.00 98.50 298 LEU A C 1
ATOM 2325 O O . LEU A 1 298 ? 0.912 -23.975 5.702 1.00 98.50 298 LEU A O 1
ATOM 2329 N N . SER A 1 299 ? -0.989 -25.112 5.319 1.00 97.94 299 SER A N 1
ATOM 2330 C CA . SER A 1 299 ? -0.774 -25.373 3.888 1.00 97.94 299 SER A CA 1
ATOM 2331 C C . SER A 1 299 ? -2.103 -25.297 3.151 1.00 97.94 299 SER A C 1
ATOM 2333 O O . SER A 1 299 ? -3.133 -25.684 3.706 1.00 97.94 299 SER A O 1
ATOM 2335 N N . ALA A 1 300 ? -2.095 -24.835 1.905 1.00 97.44 300 ALA A N 1
ATOM 2336 C CA . ALA A 1 300 ? -3.291 -24.783 1.072 1.00 97.44 300 ALA A CA 1
ATOM 2337 C C . ALA A 1 300 ? -3.233 -25.792 -0.080 1.00 97.44 300 ALA A C 1
ATOM 2339 O O . ALA A 1 300 ? -2.171 -26.252 -0.486 1.00 97.44 300 ALA A O 1
ATOM 2340 N N . SER A 1 301 ? -4.405 -26.158 -0.594 1.00 94.94 301 SER A N 1
ATOM 2341 C CA . SER A 1 301 ? -4.539 -27.029 -1.777 1.00 94.94 301 SER A CA 1
ATOM 2342 C C . SER A 1 301 ? -4.780 -26.270 -3.084 1.00 94.94 301 SER A C 1
ATOM 2344 O O . SER A 1 301 ? -4.703 -26.864 -4.155 1.00 94.94 301 SER A O 1
ATOM 2346 N N . SER A 1 302 ? -5.042 -24.968 -2.997 1.00 95.44 302 SER A N 1
ATOM 2347 C CA . SER A 1 302 ? -5.293 -24.065 -4.119 1.00 95.44 302 SER A CA 1
ATOM 2348 C C . SER A 1 302 ? -4.743 -22.675 -3.795 1.00 95.44 302 SER A C 1
ATOM 2350 O O . SER A 1 302 ? -4.679 -22.322 -2.611 1.00 95.44 302 SER A O 1
ATOM 2352 N N . PRO A 1 303 ? -4.348 -21.870 -4.794 1.00 96.62 303 PRO A N 1
ATOM 2353 C CA . PRO A 1 303 ? -3.967 -20.487 -4.538 1.00 96.62 303 PRO A CA 1
ATOM 2354 C C . PRO A 1 303 ? -5.194 -19.675 -4.094 1.00 96.62 303 PRO A C 1
ATOM 2356 O O . PRO A 1 303 ? -6.329 -20.032 -4.416 1.00 96.62 303 PRO A O 1
ATOM 2359 N N . GLY A 1 304 ? -4.971 -18.607 -3.337 1.00 96.25 304 GLY A N 1
ATOM 2360 C CA . GLY A 1 304 ? -6.017 -17.730 -2.817 1.00 96.25 304 GLY A CA 1
ATOM 2361 C C . GLY A 1 304 ? -5.695 -17.189 -1.429 1.00 96.25 304 GLY A C 1
ATOM 2362 O O . GLY A 1 304 ? -4.646 -17.494 -0.851 1.00 96.25 304 GLY A O 1
ATOM 2363 N N . THR A 1 305 ? -6.613 -16.387 -0.897 1.00 97.06 305 THR A N 1
ATOM 2364 C CA . THR A 1 305 ? -6.557 -15.904 0.483 1.00 97.06 305 THR A CA 1
ATOM 2365 C C . THR A 1 305 ? -7.422 -16.760 1.406 1.00 97.06 305 THR A C 1
ATOM 2367 O O . THR A 1 305 ? -8.388 -17.400 0.984 1.00 97.06 305 THR A O 1
ATOM 2370 N N . TYR A 1 306 ? -7.034 -16.823 2.677 1.00 97.88 306 TYR A N 1
ATOM 2371 C CA . TYR A 1 306 ? -7.629 -17.693 3.679 1.00 97.88 306 TYR A CA 1
ATOM 2372 C C . TYR A 1 306 ? -7.700 -16.985 5.025 1.00 97.88 306 TYR A C 1
ATOM 2374 O O . TYR A 1 306 ? -6.672 -16.620 5.597 1.00 97.88 306 TYR A O 1
ATOM 2382 N N . ASN A 1 307 ? -8.911 -16.878 5.567 1.00 97.69 307 ASN A N 1
ATOM 2383 C CA . ASN A 1 307 ? -9.109 -16.418 6.935 1.00 97.69 307 ASN A CA 1
ATOM 2384 C C . ASN A 1 307 ? -8.661 -17.489 7.935 1.00 97.69 307 ASN A C 1
ATOM 2386 O O . ASN A 1 307 ? -8.967 -18.680 7.782 1.00 97.69 307 ASN A O 1
ATOM 2390 N N . VAL A 1 308 ? -7.952 -17.038 8.965 1.00 98.31 308 VAL A N 1
ATOM 2391 C CA . VAL A 1 308 ? -7.467 -17.837 10.087 1.00 98.31 308 VAL A CA 1
ATOM 2392 C C . VAL A 1 308 ? -7.985 -17.208 11.374 1.00 98.31 308 VAL A C 1
ATOM 2394 O O . VAL A 1 308 ? -7.576 -16.108 11.747 1.00 98.31 308 VAL A O 1
ATOM 2397 N N . ASP A 1 309 ? -8.875 -17.923 12.053 1.00 98.06 309 ASP A N 1
ATOM 2398 C CA . ASP A 1 309 ? -9.433 -17.522 13.342 1.00 98.06 309 ASP A CA 1
ATOM 2399 C C . ASP A 1 309 ? -8.573 -18.086 14.485 1.00 98.06 309 ASP A C 1
ATOM 2401 O O . ASP A 1 309 ? -8.212 -19.271 14.489 1.00 98.06 309 ASP A O 1
ATOM 2405 N N . ILE A 1 310 ? -8.258 -17.240 15.465 1.00 97.62 310 ILE A N 1
ATOM 2406 C CA . ILE A 1 310 ? -7.421 -17.535 16.635 1.00 97.62 310 ILE A CA 1
ATOM 2407 C C . ILE A 1 310 ? -8.160 -17.028 17.873 1.00 97.62 310 ILE A C 1
ATOM 2409 O O . ILE A 1 310 ? -8.011 -15.881 18.288 1.00 97.62 310 ILE A O 1
ATOM 2413 N N . GLY A 1 311 ? -9.001 -17.888 18.448 1.00 95.94 311 GLY A N 1
ATOM 2414 C CA . GLY A 1 311 ? -9.890 -17.490 19.539 1.00 95.94 311 GLY A CA 1
ATOM 2415 C C . GLY A 1 311 ? -10.959 -16.530 19.026 1.00 95.94 311 GLY A C 1
ATOM 2416 O O . GLY A 1 311 ? -11.746 -16.899 18.160 1.00 95.94 311 GLY A O 1
ATOM 2417 N N . ASP A 1 312 ? -10.974 -15.313 19.553 1.00 95.44 312 ASP A N 1
ATOM 2418 C CA . ASP A 1 312 ? -11.856 -14.213 19.149 1.00 95.44 312 ASP A CA 1
ATOM 2419 C C . ASP A 1 312 ? -11.151 -13.173 18.259 1.00 95.44 312 ASP A C 1
ATOM 2421 O O . ASP A 1 312 ? -11.586 -12.026 18.135 1.00 95.44 312 ASP A O 1
ATOM 2425 N N . SER A 1 313 ? -10.045 -13.579 17.639 1.00 97.75 313 SER A N 1
ATOM 2426 C CA . SER A 1 313 ? -9.278 -12.776 16.693 1.00 97.75 313 SER A CA 1
ATOM 2427 C C . SER A 1 313 ? -9.227 -13.434 15.315 1.00 97.75 313 SER A C 1
ATOM 2429 O O . SER A 1 313 ? -9.328 -14.657 15.206 1.00 97.75 313 SER A O 1
ATOM 2431 N N . ARG A 1 314 ? -9.023 -12.636 14.263 1.00 97.62 314 ARG A N 1
ATOM 2432 C CA . ARG A 1 314 ? -8.887 -13.107 12.875 1.00 97.62 314 ARG A CA 1
ATOM 2433 C C . ARG A 1 314 ? -7.727 -12.427 12.163 1.00 97.62 314 ARG A C 1
ATOM 2435 O O . ARG A 1 314 ? -7.442 -11.254 12.383 1.00 97.62 314 ARG A O 1
ATOM 2442 N N . THR A 1 315 ? -7.099 -13.171 11.266 1.00 98.19 315 THR A N 1
ATOM 2443 C CA . THR A 1 315 ? -6.176 -12.665 10.246 1.00 98.19 315 THR A CA 1
ATOM 2444 C C . THR A 1 315 ? -6.461 -13.341 8.900 1.00 98.19 315 THR A C 1
ATOM 2446 O O . THR A 1 315 ? -7.182 -14.338 8.845 1.00 98.19 315 THR A O 1
ATOM 2449 N N . GLU A 1 316 ? -5.890 -12.813 7.822 1.00 98.19 316 GLU A N 1
ATOM 2450 C CA . GLU A 1 316 ? -5.867 -13.431 6.500 1.00 98.19 316 GLU A CA 1
ATOM 2451 C C . GLU A 1 316 ? -4.423 -13.777 6.119 1.00 98.19 316 GLU A C 1
ATOM 2453 O O . GLU A 1 316 ? -3.508 -12.963 6.270 1.00 98.19 316 GLU A O 1
ATOM 2458 N N . ILE A 1 317 ? -4.230 -14.976 5.577 1.00 98.62 317 ILE A N 1
ATOM 2459 C CA . ILE A 1 317 ? -2.993 -15.394 4.908 1.00 98.62 317 ILE A CA 1
ATOM 2460 C C . ILE A 1 317 ? -3.283 -15.713 3.442 1.00 98.62 317 ILE A C 1
ATOM 2462 O O . ILE A 1 317 ? -4.424 -16.001 3.086 1.00 98.62 317 ILE A O 1
ATOM 2466 N N . SER A 1 318 ? -2.264 -15.737 2.592 1.00 98.31 318 SER A N 1
ATOM 2467 C CA . SER A 1 318 ? -2.406 -16.160 1.202 1.00 98.31 318 SER A CA 1
ATOM 2468 C C . SER A 1 318 ? -1.438 -17.270 0.819 1.00 98.31 318 SER A C 1
ATOM 2470 O O . SER A 1 318 ? -0.331 -17.392 1.347 1.00 98.31 318 SER A O 1
ATOM 2472 N N . PHE A 1 319 ? -1.888 -18.093 -0.126 1.00 98.31 319 PHE A N 1
ATOM 2473 C CA . PHE A 1 319 ? -1.022 -18.992 -0.870 1.00 98.31 319 PHE A CA 1
ATOM 2474 C C . PHE A 1 319 ? -1.097 -18.662 -2.356 1.00 98.31 319 PHE A C 1
ATOM 2476 O O . PHE A 1 319 ? -2.189 -18.456 -2.883 1.00 98.31 319 PHE A O 1
ATOM 2483 N N . HIS A 1 320 ? 0.040 -18.627 -3.043 1.00 97.62 320 HIS A N 1
ATOM 2484 C CA . HIS A 1 320 ? 0.111 -18.282 -4.464 1.00 97.62 320 HIS A CA 1
ATOM 2485 C C . HIS A 1 320 ? 0.817 -19.364 -5.289 1.00 97.62 320 HIS A C 1
ATOM 2487 O O . HIS A 1 320 ? 1.502 -20.244 -4.760 1.00 97.62 320 HIS A O 1
ATOM 2493 N N . LEU A 1 321 ? 0.631 -19.322 -6.609 1.00 96.94 321 LEU A N 1
ATOM 2494 C CA . LEU A 1 321 ? 1.402 -20.156 -7.533 1.00 96.94 321 LEU A CA 1
ATOM 2495 C C . LEU A 1 321 ? 2.872 -19.682 -7.562 1.00 96.94 321 LEU A C 1
ATOM 2497 O O . LEU A 1 321 ? 3.130 -18.503 -7.308 1.00 96.94 321 LEU A O 1
ATOM 2501 N N . PRO A 1 322 ? 3.846 -20.555 -7.883 1.00 95.69 322 PRO A N 1
ATOM 2502 C CA . PRO A 1 322 ? 5.237 -20.137 -8.074 1.00 95.69 322 PRO A CA 1
ATOM 2503 C C . PRO A 1 322 ? 5.367 -19.024 -9.126 1.00 95.69 322 PRO A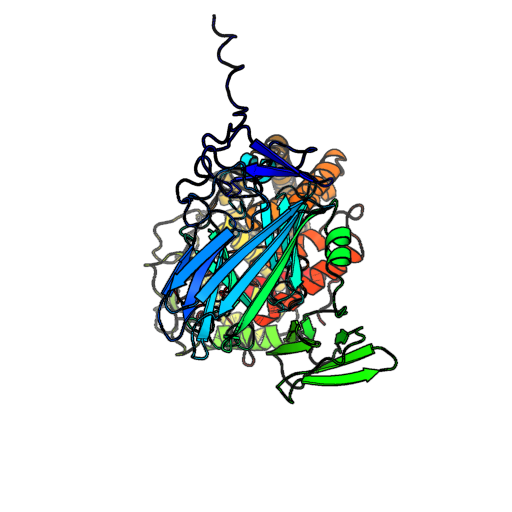 C 1
ATOM 2505 O O . PRO A 1 322 ? 4.604 -19.022 -10.097 1.00 95.69 322 PRO A O 1
ATOM 2508 N N . LEU A 1 323 ? 6.356 -18.130 -8.977 1.00 97.50 323 LEU A N 1
ATOM 2509 C CA . LEU A 1 323 ? 6.538 -16.948 -9.839 1.00 97.50 323 LEU A CA 1
ATOM 2510 C C . LEU A 1 323 ? 6.502 -17.291 -11.332 1.00 97.50 323 LEU A C 1
ATOM 2512 O O . LEU A 1 323 ? 5.761 -16.665 -12.083 1.00 97.50 323 LEU A O 1
ATOM 2516 N N . GLU A 1 324 ? 7.248 -18.318 -11.752 1.00 97.44 324 GLU A N 1
ATOM 2517 C CA . GLU A 1 324 ? 7.273 -18.784 -13.146 1.00 97.44 324 GLU A CA 1
ATOM 2518 C C . GLU A 1 324 ? 5.864 -19.078 -13.673 1.00 97.44 324 GLU A C 1
ATOM 2520 O O . GLU A 1 324 ? 5.517 -18.698 -14.789 1.00 97.44 324 GLU A O 1
ATOM 2525 N N . THR A 1 325 ? 5.038 -19.752 -12.869 1.00 97.69 325 THR A N 1
ATOM 2526 C CA . THR A 1 325 ? 3.689 -20.141 -13.289 1.00 97.69 325 THR A CA 1
ATOM 2527 C C . THR A 1 325 ? 2.780 -18.925 -13.386 1.00 97.69 325 THR A C 1
ATOM 2529 O O . THR A 1 325 ? 2.096 -18.788 -14.396 1.00 97.69 325 THR A O 1
ATOM 2532 N N . VAL A 1 326 ? 2.831 -18.014 -12.406 1.00 98.38 326 VAL A N 1
ATOM 2533 C CA . VAL A 1 326 ? 2.065 -16.756 -12.450 1.00 98.38 326 VAL A CA 1
ATOM 2534 C C . VAL A 1 326 ? 2.441 -15.937 -13.683 1.00 98.38 326 VAL A C 1
ATOM 2536 O O . VAL A 1 326 ? 1.562 -15.537 -14.438 1.00 98.38 326 VAL A O 1
ATOM 2539 N N . VAL A 1 327 ? 3.739 -15.732 -13.929 1.00 98.75 327 VAL A N 1
ATOM 2540 C CA . VAL A 1 327 ? 4.231 -14.953 -15.076 1.00 98.75 327 VAL A CA 1
ATOM 2541 C C . VAL A 1 327 ? 3.819 -15.597 -16.395 1.00 98.75 327 VAL A C 1
ATOM 2543 O O . VAL A 1 327 ? 3.352 -14.900 -17.292 1.00 98.75 327 VAL A O 1
ATOM 2546 N N . ARG A 1 328 ? 3.955 -16.920 -16.520 1.00 98.62 328 ARG A N 1
ATOM 2547 C CA . ARG A 1 328 ? 3.560 -17.656 -17.725 1.00 98.62 328 ARG A CA 1
ATOM 2548 C C . ARG A 1 328 ? 2.061 -17.538 -17.993 1.00 98.62 328 ARG A C 1
ATOM 2550 O O . ARG A 1 328 ? 1.680 -17.189 -19.107 1.00 98.62 328 ARG A O 1
ATOM 2557 N N . GLU A 1 329 ? 1.215 -17.802 -16.998 1.00 98.62 329 GLU A N 1
ATOM 2558 C CA . GLU A 1 329 ? -0.242 -17.683 -17.145 1.00 98.62 329 GLU A CA 1
ATOM 2559 C C . GLU A 1 329 ? -0.647 -16.244 -17.476 1.00 98.62 329 GLU A C 1
ATOM 2561 O O . GLU A 1 329 ? -1.413 -16.016 -18.413 1.00 98.62 329 GLU A O 1
ATOM 2566 N N . ARG A 1 330 ? -0.064 -15.262 -16.779 1.00 98.81 330 ARG A N 1
ATOM 2567 C CA . ARG A 1 330 ? -0.319 -13.842 -17.024 1.00 98.81 330 ARG A CA 1
ATOM 2568 C C . ARG A 1 330 ? 0.091 -13.412 -18.433 1.00 98.81 330 ARG A C 1
ATOM 2570 O O . ARG A 1 330 ? -0.671 -12.729 -19.111 1.00 98.81 330 ARG A O 1
ATOM 2577 N N . ALA A 1 331 ? 1.257 -13.848 -18.906 1.00 98.81 331 ALA A N 1
ATOM 2578 C CA . ALA A 1 331 ? 1.738 -13.570 -20.256 1.00 98.81 331 ALA A CA 1
ATOM 2579 C C . ALA A 1 331 ? 0.805 -14.146 -21.334 1.00 98.81 331 ALA A C 1
ATOM 2581 O O . ALA A 1 331 ? 0.488 -13.459 -22.307 1.00 98.81 331 ALA A O 1
ATOM 2582 N N . HIS A 1 332 ? 0.315 -15.377 -21.149 1.00 98.75 332 HIS A N 1
ATOM 2583 C CA . HIS A 1 332 ? -0.691 -15.960 -22.038 1.00 98.75 332 HIS A CA 1
ATOM 2584 C C . HIS A 1 332 ? -1.995 -15.155 -22.033 1.00 98.75 332 HIS A C 1
ATOM 2586 O O . HIS A 1 332 ? -2.493 -14.815 -23.106 1.00 98.75 332 HIS A O 1
ATOM 2592 N N . TYR A 1 333 ? -2.489 -14.770 -20.854 1.00 98.75 333 TYR A N 1
ATOM 2593 C CA . TYR A 1 333 ? -3.695 -13.952 -20.722 1.00 98.75 333 TYR A CA 1
ATOM 2594 C C . TYR A 1 333 ? -3.559 -12.595 -21.431 1.00 98.75 333 TYR A C 1
ATOM 2596 O O . TYR A 1 333 ? -4.458 -12.185 -22.165 1.00 98.75 333 TYR A O 1
ATOM 2604 N N . ILE A 1 334 ? -2.420 -11.907 -21.270 1.00 98.75 334 ILE A N 1
ATOM 2605 C CA . ILE A 1 334 ? -2.144 -10.628 -21.945 1.00 98.75 334 ILE A CA 1
ATOM 2606 C C . ILE A 1 334 ? -2.218 -10.794 -23.469 1.00 98.75 334 ILE A C 1
ATOM 2608 O O . ILE A 1 334 ? -2.864 -10.005 -24.162 1.00 98.75 334 ILE A O 1
ATOM 2612 N N . LEU A 1 335 ? -1.575 -11.835 -24.003 1.00 98.25 335 LEU A N 1
ATOM 2613 C CA . LEU A 1 335 ? -1.556 -12.110 -25.439 1.00 98.25 335 LEU A CA 1
ATOM 2614 C C . LEU A 1 335 ? -2.938 -12.494 -25.981 1.00 98.25 335 LEU A C 1
ATOM 2616 O O . LEU A 1 335 ? -3.263 -12.142 -27.119 1.00 98.25 335 LEU A O 1
ATOM 2620 N N . GLU A 1 336 ? -3.742 -13.214 -25.208 1.00 97.44 336 GLU A N 1
ATOM 2621 C CA . GLU A 1 336 ? -5.062 -13.674 -25.639 1.00 97.44 336 GLU A CA 1
ATOM 2622 C C . GLU A 1 336 ? -6.125 -12.575 -25.547 1.00 97.44 336 GLU A C 1
ATOM 2624 O O . GLU A 1 336 ? -6.913 -12.409 -26.478 1.00 97.44 336 GLU A O 1
ATOM 2629 N N . HIS A 1 337 ? -6.119 -11.793 -24.465 1.00 97.69 337 HIS A N 1
ATOM 2630 C CA . HIS A 1 337 ? -7.253 -10.940 -24.108 1.00 97.69 337 HIS A CA 1
ATOM 2631 C C . HIS A 1 337 ? -6.946 -9.438 -24.094 1.00 97.69 337 HIS A C 1
ATOM 2633 O O . HIS A 1 337 ? -7.855 -8.641 -24.296 1.00 97.69 337 HIS A O 1
ATOM 2639 N N . GLN A 1 338 ? -5.693 -9.014 -23.903 1.00 97.69 338 GLN A N 1
ATOM 2640 C CA . GLN A 1 338 ? -5.340 -7.595 -23.707 1.00 97.69 338 GLN A CA 1
ATOM 2641 C C . GLN A 1 338 ? -4.746 -6.923 -24.946 1.00 97.69 338 GLN A C 1
ATOM 2643 O O . GLN A 1 338 ? -3.927 -6.009 -24.847 1.00 97.69 338 GLN A O 1
ATOM 2648 N N . ARG A 1 339 ? -5.193 -7.349 -26.131 1.00 95.56 339 ARG A N 1
ATOM 2649 C CA . ARG A 1 339 ? -4.856 -6.719 -27.413 1.00 95.56 339 ARG A CA 1
ATOM 2650 C C . ARG A 1 339 ? -6.127 -6.265 -28.130 1.00 95.56 339 ARG A C 1
ATOM 2652 O O . ARG A 1 339 ? -7.026 -7.082 -28.330 1.00 95.56 339 ARG A O 1
ATOM 2659 N N . PRO A 1 340 ? -6.214 -5.005 -28.584 1.00 94.88 340 PRO A N 1
ATOM 2660 C CA . PRO A 1 340 ? -7.403 -4.479 -29.236 1.00 94.88 340 PRO A CA 1
ATOM 2661 C C . PRO A 1 340 ? -7.404 -4.838 -30.730 1.00 94.88 340 PRO A C 1
ATOM 2663 O O . PRO A 1 340 ? -7.267 -3.974 -31.600 1.00 94.88 340 PRO A O 1
ATOM 2666 N N . VAL A 1 341 ? -7.553 -6.130 -31.036 1.00 91.50 341 VAL A N 1
ATOM 2667 C CA . VAL A 1 341 ? -7.467 -6.704 -32.395 1.00 91.50 341 VAL A CA 1
ATOM 2668 C C . VAL A 1 341 ? -8.434 -6.078 -33.410 1.00 91.50 341 VAL A C 1
ATOM 2670 O O . VAL A 1 341 ? -8.208 -6.169 -34.614 1.00 91.50 341 VAL A O 1
ATOM 2673 N N . GLN A 1 342 ? -9.489 -5.420 -32.931 1.00 91.25 342 GLN A N 1
ATOM 2674 C CA . GLN A 1 342 ? -10.486 -4.691 -33.712 1.00 91.25 342 GLN A CA 1
ATOM 2675 C C . GLN A 1 342 ? -9.991 -3.352 -34.286 1.00 91.25 342 GLN A C 1
ATOM 2677 O O . GLN A 1 342 ? -10.629 -2.807 -35.188 1.00 91.25 342 GLN A O 1
ATOM 2682 N N . ARG A 1 343 ? -8.894 -2.783 -33.766 1.00 93.94 343 ARG A N 1
ATOM 2683 C CA . ARG A 1 343 ? -8.336 -1.513 -34.264 1.00 93.94 343 ARG A CA 1
ATOM 2684 C C . ARG A 1 343 ? -7.586 -1.734 -35.593 1.00 93.94 343 ARG A C 1
ATOM 2686 O O . ARG A 1 343 ? -7.147 -2.844 -35.883 1.00 93.94 343 ARG A O 1
ATOM 2693 N N . PRO A 1 344 ? -7.423 -0.710 -36.446 1.00 94.25 344 PRO A N 1
ATOM 2694 C CA . PRO A 1 344 ? -6.537 -0.820 -37.604 1.00 94.25 344 PRO A CA 1
ATOM 2695 C C . PRO A 1 344 ? -5.069 -0.892 -37.160 1.00 94.25 344 PRO A C 1
ATOM 2697 O O . PRO A 1 344 ? -4.706 -0.350 -36.118 1.00 94.25 344 PRO A O 1
ATOM 2700 N N . ALA A 1 345 ? -4.206 -1.519 -37.961 1.00 94.69 345 ALA A N 1
ATOM 2701 C CA . ALA A 1 345 ? -2.762 -1.466 -37.730 1.00 94.69 345 ALA A CA 1
ATOM 2702 C C . ALA A 1 345 ? -2.229 -0.017 -37.875 1.00 94.69 345 ALA A C 1
ATOM 2704 O O . ALA A 1 345 ? -2.737 0.720 -38.725 1.00 94.69 345 ALA A O 1
ATOM 2705 N N . PRO A 1 346 ? -1.230 0.402 -37.071 1.00 94.19 346 PRO A N 1
ATOM 2706 C CA . PRO A 1 346 ? -0.531 -0.392 -36.050 1.00 94.19 346 PRO A CA 1
ATOM 2707 C C . PRO A 1 346 ? -1.244 -0.434 -34.682 1.00 94.19 346 PRO A C 1
ATOM 2709 O O . PRO A 1 346 ? -0.801 -1.128 -33.775 1.00 94.19 346 PRO A O 1
ATOM 2712 N N . LEU A 1 347 ? -2.370 0.264 -34.512 1.00 95.00 347 LEU A N 1
ATOM 2713 C CA . LEU A 1 347 ? -3.061 0.418 -33.223 1.00 95.00 347 LEU A CA 1
ATOM 2714 C C . LEU A 1 347 ? -3.609 -0.890 -32.618 1.00 95.00 347 LEU A C 1
ATOM 2716 O O . LEU A 1 347 ? -3.868 -0.946 -31.418 1.00 95.00 347 LEU A O 1
ATOM 2720 N N . ASN A 1 348 ? -3.794 -1.944 -33.415 1.00 95.19 348 ASN A N 1
ATOM 2721 C CA . ASN A 1 348 ? -4.166 -3.277 -32.918 1.00 95.19 348 ASN A CA 1
ATOM 2722 C C . ASN A 1 348 ? -3.035 -4.036 -32.216 1.00 95.19 348 ASN A C 1
ATOM 2724 O O . ASN A 1 348 ? -3.292 -5.086 -31.627 1.00 95.19 348 ASN A O 1
ATOM 2728 N N . ALA A 1 349 ? -1.802 -3.536 -32.296 1.00 97.19 349 ALA A N 1
ATOM 2729 C CA . ALA A 1 349 ? -0.651 -4.111 -31.615 1.00 97.19 349 ALA A CA 1
ATOM 2730 C C . ALA A 1 349 ? -0.440 -3.547 -30.204 1.00 97.19 349 ALA A C 1
ATOM 2732 O O . ALA A 1 349 ? 0.453 -4.009 -29.496 1.00 97.19 349 ALA A O 1
ATOM 2733 N N . ALA A 1 350 ? -1.245 -2.564 -29.794 1.00 97.00 350 ALA A N 1
ATOM 2734 C CA . ALA A 1 350 ? -1.231 -2.043 -28.439 1.00 97.00 350 ALA A CA 1
ATOM 2735 C C . ALA A 1 350 ? -1.562 -3.127 -27.398 1.00 97.00 350 ALA A C 1
ATOM 2737 O O . ALA A 1 350 ? -2.305 -4.070 -27.679 1.00 97.00 350 ALA A O 1
ATOM 2738 N N . PHE A 1 351 ? -1.064 -2.938 -26.178 1.00 97.56 351 PHE A N 1
ATOM 2739 C CA . PHE A 1 351 ? -1.545 -3.656 -25.003 1.00 97.56 351 PHE A CA 1
ATOM 2740 C C . PHE A 1 351 ? -2.425 -2.719 -24.186 1.00 97.56 351 PHE A C 1
ATOM 2742 O O . PHE A 1 351 ? -2.055 -1.571 -23.947 1.00 97.56 351 PHE A O 1
ATOM 2749 N N . VAL A 1 352 ? -3.608 -3.191 -23.808 1.00 97.25 352 VAL A N 1
ATOM 2750 C CA . VAL A 1 352 ? -4.652 -2.351 -23.210 1.00 97.25 352 VAL A CA 1
ATOM 2751 C C . VAL A 1 352 ? -5.228 -2.982 -21.957 1.00 97.25 352 VAL A C 1
ATOM 2753 O O . VAL A 1 352 ? -5.143 -4.197 -21.764 1.00 97.25 352 VAL A O 1
ATOM 2756 N N . ALA A 1 353 ? -5.830 -2.155 -21.111 1.00 96.75 353 ALA A N 1
ATOM 2757 C CA . ALA A 1 353 ? -6.577 -2.647 -19.970 1.00 96.75 353 ALA A CA 1
ATOM 2758 C C . ALA A 1 353 ? -7.814 -3.451 -20.413 1.00 96.75 353 ALA A C 1
ATOM 2760 O O . ALA A 1 353 ? -8.280 -3.346 -21.554 1.00 96.75 353 ALA A O 1
ATOM 2761 N N . ILE A 1 354 ? -8.351 -4.265 -19.512 1.00 97.31 354 ILE A N 1
ATOM 2762 C CA . ILE A 1 354 ? -9.503 -5.127 -19.779 1.00 97.31 354 ILE A CA 1
ATOM 2763 C C . ILE A 1 354 ? -10.405 -5.223 -18.553 1.00 97.31 354 ILE A C 1
ATOM 2765 O O . ILE A 1 354 ? -9.926 -5.327 -17.425 1.00 97.31 354 ILE A O 1
ATOM 2769 N N . ASP A 1 355 ? -11.710 -5.236 -18.796 1.00 97.31 355 ASP A N 1
ATOM 2770 C CA . ASP A 1 355 ? -12.696 -5.704 -17.829 1.00 97.31 355 ASP A CA 1
ATOM 2771 C C . ASP A 1 355 ? -12.655 -7.239 -17.774 1.00 97.31 355 ASP A C 1
ATOM 2773 O O . ASP A 1 355 ? -12.994 -7.929 -18.739 1.00 97.31 355 ASP A O 1
ATOM 2777 N N . THR A 1 356 ? -12.199 -7.782 -16.650 1.00 97.38 356 THR A N 1
ATOM 2778 C CA . THR A 1 356 ? -11.993 -9.222 -16.457 1.00 97.38 356 THR A CA 1
ATOM 2779 C C . THR A 1 356 ? -13.288 -10.008 -16.261 1.00 97.38 356 THR A C 1
ATOM 2781 O O . THR A 1 356 ? -13.277 -11.224 -16.447 1.00 97.38 356 THR A O 1
ATOM 2784 N N . GLU A 1 357 ? -14.413 -9.356 -15.946 1.00 96.00 357 GLU A N 1
ATOM 2785 C CA . GLU A 1 357 ? -15.696 -10.044 -15.751 1.00 96.00 357 GLU A CA 1
ATOM 2786 C C . GLU A 1 357 ? -16.345 -10.428 -17.085 1.00 96.00 357 GLU A C 1
ATOM 2788 O O . GLU A 1 357 ? -16.999 -11.467 -17.192 1.00 96.00 357 GLU A O 1
ATOM 2793 N N . ASN A 1 358 ? -16.162 -9.598 -18.114 1.00 95.06 358 ASN A N 1
ATOM 2794 C CA . ASN A 1 358 ? -16.775 -9.786 -19.433 1.00 95.06 358 ASN A CA 1
ATOM 2795 C C . ASN A 1 358 ? -15.762 -9.878 -20.589 1.00 95.06 358 ASN A C 1
ATOM 2797 O O . ASN A 1 358 ? -16.173 -10.037 -21.739 1.00 95.06 358 ASN A O 1
ATOM 2801 N N . LEU A 1 359 ? -14.461 -9.816 -20.287 1.00 95.31 359 LEU A N 1
ATOM 2802 C CA . LEU A 1 359 ? -13.347 -9.866 -21.239 1.00 95.31 359 LEU A CA 1
ATOM 2803 C C . LEU A 1 359 ? -13.393 -8.750 -22.298 1.00 95.31 359 LEU A C 1
ATOM 2805 O O . LEU A 1 359 ? -13.034 -8.960 -23.460 1.00 95.31 359 LEU A O 1
ATOM 2809 N N . THR A 1 360 ? -13.818 -7.546 -21.904 1.00 94.00 360 THR A N 1
ATOM 2810 C CA . THR A 1 360 ? -13.886 -6.385 -22.804 1.00 94.00 360 THR A CA 1
ATOM 2811 C C . THR A 1 360 ? -12.637 -5.522 -22.691 1.00 94.00 360 THR A C 1
ATOM 2813 O O . THR A 1 360 ? -12.364 -4.933 -21.646 1.00 94.00 360 THR A O 1
ATOM 2816 N N . THR A 1 361 ? -11.887 -5.393 -23.789 1.00 95.38 361 THR A N 1
ATOM 2817 C CA . THR A 1 361 ? -10.735 -4.482 -23.868 1.00 95.38 361 THR A CA 1
ATOM 2818 C C . THR A 1 361 ? -11.170 -3.024 -23.753 1.00 95.38 361 THR A C 1
ATOM 2820 O O . THR A 1 361 ? -12.064 -2.586 -24.485 1.00 95.38 361 THR A O 1
ATOM 2823 N N . ILE A 1 362 ? -10.473 -2.249 -22.930 1.00 92.12 362 ILE A N 1
ATOM 2824 C CA . ILE A 1 362 ? -10.676 -0.811 -22.779 1.00 92.12 362 ILE A CA 1
ATOM 2825 C C . ILE A 1 362 ? -9.795 -0.083 -23.794 1.00 92.12 362 ILE A C 1
ATOM 2827 O O . ILE A 1 362 ? -8.576 -0.170 -23.760 1.00 92.12 362 ILE A O 1
ATOM 2831 N N . VAL A 1 363 ? -10.420 0.611 -24.745 1.00 83.69 363 VAL A N 1
ATOM 2832 C CA . VAL A 1 363 ? -9.723 1.301 -25.853 1.00 83.69 363 VAL A CA 1
ATOM 2833 C C . VAL A 1 363 ? -9.992 2.807 -25.880 1.00 83.69 363 VAL A C 1
ATOM 2835 O O . VAL A 1 363 ? -9.686 3.470 -26.870 1.00 83.69 363 VAL A O 1
ATOM 2838 N N . SER A 1 364 ? -10.620 3.341 -24.829 1.00 71.44 364 SER A N 1
ATOM 2839 C CA . SER A 1 364 ? -10.986 4.755 -24.756 1.00 71.44 364 SER A CA 1
ATOM 2840 C C . SER A 1 364 ? -9.796 5.621 -24.353 1.00 71.44 364 SER A C 1
ATOM 2842 O O . SER A 1 364 ? -9.086 5.290 -23.412 1.00 71.44 364 SER A O 1
ATOM 2844 N N . SER A 1 365 ? -9.652 6.775 -25.003 1.00 65.25 365 SER A N 1
ATOM 2845 C CA . SER A 1 365 ? -8.736 7.849 -24.604 1.00 65.25 365 SER A CA 1
ATOM 2846 C C . SER A 1 365 ? -9.437 8.950 -23.791 1.00 65.25 365 SER A C 1
ATOM 2848 O O . SER A 1 365 ? -8.912 10.046 -23.663 1.00 65.25 365 SER A O 1
ATOM 2850 N N . THR A 1 366 ? -10.671 8.725 -23.315 1.00 77.25 366 THR A N 1
ATOM 2851 C CA . THR A 1 366 ? -11.424 9.730 -22.530 1.00 77.25 366 THR A CA 1
ATOM 2852 C C . THR A 1 366 ? -10.994 9.800 -21.069 1.00 77.25 366 THR A C 1
ATOM 2854 O O . THR A 1 366 ? -11.395 10.720 -20.360 1.00 77.25 366 THR A O 1
ATOM 2857 N N . TRP A 1 367 ? -10.258 8.792 -20.608 1.00 87.19 367 TRP A N 1
ATOM 2858 C CA . TRP A 1 367 ? -9.682 8.726 -19.277 1.00 87.19 367 TRP A CA 1
ATOM 2859 C C . TRP A 1 367 ? -8.236 8.268 -19.431 1.00 87.19 367 TRP A C 1
ATOM 2861 O O . TRP A 1 367 ? -7.975 7.125 -19.802 1.00 87.19 367 TRP A O 1
ATOM 2871 N N . ASP A 1 368 ? -7.315 9.199 -19.232 1.00 85.50 368 ASP A N 1
ATOM 2872 C CA . ASP A 1 368 ? -5.914 9.074 -19.627 1.00 85.50 368 ASP A CA 1
ATOM 2873 C C . ASP A 1 368 ? -5.188 7.897 -18.931 1.00 85.50 368 ASP A C 1
ATOM 2875 O O . ASP A 1 368 ? -4.325 7.255 -19.535 1.00 85.50 368 ASP A O 1
ATOM 2879 N N . ASP A 1 369 ? -5.578 7.546 -17.701 1.00 90.62 369 ASP A N 1
ATOM 2880 C CA . ASP A 1 369 ? -5.077 6.387 -16.936 1.00 90.62 369 ASP A CA 1
ATOM 2881 C C . ASP A 1 369 ? -5.562 5.019 -17.456 1.00 90.62 369 ASP A C 1
ATOM 2883 O O . ASP A 1 369 ? -5.137 3.970 -16.969 1.00 90.62 369 ASP A O 1
ATOM 2887 N N . TRP A 1 370 ? -6.460 4.998 -18.446 1.00 92.31 370 TRP A N 1
ATOM 2888 C CA . TRP A 1 370 ? -6.959 3.776 -19.098 1.00 92.31 370 TRP A CA 1
ATOM 2889 C C . TRP A 1 370 ? -6.438 3.615 -20.534 1.00 92.31 370 TRP A C 1
ATOM 2891 O O . TRP A 1 370 ? -6.850 2.698 -21.250 1.00 92.31 370 TRP A O 1
ATOM 2901 N N . GLY A 1 371 ? -5.553 4.517 -20.970 1.00 90.44 371 GLY A N 1
ATOM 2902 C CA . GLY A 1 371 ? -5.007 4.536 -22.320 1.00 90.44 371 GLY A CA 1
ATOM 2903 C C . GLY A 1 371 ? -4.081 3.358 -22.648 1.00 90.44 371 GLY A C 1
ATOM 2904 O O . GLY A 1 371 ? -3.711 2.543 -21.805 1.00 90.44 371 GLY A O 1
ATOM 2905 N N . ASP A 1 372 ? -3.651 3.302 -23.906 1.00 93.69 372 ASP A N 1
ATOM 2906 C CA . ASP A 1 372 ? -2.819 2.236 -24.481 1.00 93.69 372 ASP A CA 1
ATOM 2907 C C . ASP A 1 372 ? -1.295 2.470 -24.374 1.00 93.69 372 ASP A C 1
ATOM 2909 O O . ASP A 1 372 ? -0.503 1.844 -25.084 1.00 93.69 372 ASP A O 1
ATOM 2913 N N . GLY A 1 373 ? -0.892 3.370 -23.476 1.00 93.56 373 GLY A N 1
ATOM 2914 C CA . GLY A 1 373 ? 0.492 3.684 -23.127 1.00 93.56 373 GLY A CA 1
ATOM 2915 C C . GLY A 1 373 ? 0.667 3.855 -21.616 1.00 93.56 373 GLY A C 1
ATOM 2916 O O . GLY A 1 373 ? -0.070 3.256 -20.828 1.00 93.56 373 GLY A O 1
ATOM 2917 N N . SER A 1 374 ? 1.644 4.664 -21.210 1.00 94.06 374 SER A N 1
ATOM 2918 C CA . SER A 1 374 ? 2.032 4.863 -19.807 1.00 94.06 374 SER A CA 1
ATOM 2919 C C . SER A 1 374 ? 2.196 3.550 -19.047 1.00 94.06 374 SER A C 1
ATOM 2921 O O . SER A 1 374 ? 2.986 2.706 -19.464 1.00 94.06 374 SER A O 1
ATOM 2923 N N . GLU A 1 375 ? 1.472 3.325 -17.952 1.00 96.06 375 GLU A N 1
ATOM 2924 C CA . GLU A 1 375 ? 1.699 2.172 -17.089 1.00 96.06 375 GLU A CA 1
ATOM 2925 C C . GLU A 1 375 ? 1.438 0.835 -17.815 1.00 96.06 375 GLU A C 1
ATOM 2927 O O . GLU A 1 375 ? 2.045 -0.176 -17.466 1.00 96.06 375 GLU A O 1
ATOM 2932 N N . ARG A 1 376 ? 0.656 0.820 -18.910 1.00 96.88 376 ARG A N 1
ATOM 2933 C CA . ARG A 1 376 ? 0.478 -0.363 -19.781 1.00 96.88 376 ARG A CA 1
ATOM 2934 C C . ARG A 1 376 ? 1.777 -0.817 -20.461 1.00 96.88 376 ARG A C 1
ATOM 2936 O O . ARG A 1 376 ? 1.831 -1.955 -20.926 1.00 96.88 376 ARG A O 1
ATOM 2943 N N . ILE A 1 377 ? 2.837 0.005 -20.483 1.00 98.06 377 ILE A N 1
ATOM 2944 C CA . ILE A 1 377 ? 4.199 -0.391 -20.904 1.00 98.06 377 ILE A CA 1
ATOM 2945 C C . ILE A 1 377 ? 4.734 -1.556 -20.043 1.00 98.06 377 ILE A C 1
ATOM 2947 O O . ILE A 1 377 ? 5.598 -2.316 -20.497 1.00 98.06 377 ILE A O 1
ATOM 2951 N N . ALA A 1 378 ? 4.168 -1.784 -18.853 1.00 98.50 378 ALA A N 1
ATOM 2952 C CA . ALA A 1 378 ? 4.428 -2.972 -18.046 1.00 98.50 378 ALA A CA 1
ATOM 2953 C C . ALA A 1 378 ? 4.207 -4.279 -18.814 1.00 98.50 378 ALA A C 1
ATOM 2955 O O . ALA A 1 378 ? 5.034 -5.180 -18.732 1.00 98.50 378 ALA A O 1
ATOM 2956 N N . MET A 1 379 ? 3.124 -4.391 -19.588 1.00 98.81 379 MET A N 1
ATOM 2957 C CA . MET A 1 379 ? 2.759 -5.625 -20.291 1.00 98.81 379 MET A CA 1
ATOM 2958 C C . MET A 1 379 ? 3.798 -6.079 -21.331 1.00 98.81 379 MET A C 1
ATOM 2960 O O . MET A 1 379 ? 4.284 -7.206 -21.223 1.00 98.81 379 MET A O 1
ATOM 2964 N N . PRO A 1 380 ? 4.200 -5.260 -22.325 1.00 98.69 380 PRO A N 1
ATOM 2965 C CA . PRO A 1 380 ? 5.247 -5.649 -23.269 1.00 98.69 380 PRO A CA 1
ATOM 2966 C C . PRO A 1 380 ? 6.596 -5.865 -22.568 1.00 98.69 380 PRO A C 1
ATOM 2968 O O . PRO A 1 380 ? 7.348 -6.759 -22.962 1.00 98.69 380 PRO A O 1
ATOM 2971 N N . THR A 1 381 ? 6.888 -5.115 -21.500 1.00 98.69 381 THR A N 1
ATOM 2972 C CA . THR A 1 381 ? 8.092 -5.319 -20.678 1.00 98.69 381 THR A CA 1
ATOM 2973 C C . THR A 1 381 ? 8.067 -6.682 -19.981 1.00 98.69 381 THR A C 1
ATOM 2975 O O . THR A 1 381 ? 9.051 -7.418 -20.041 1.00 98.69 381 THR A O 1
ATOM 2978 N N . LEU A 1 382 ? 6.932 -7.071 -19.392 1.00 98.88 382 LEU A N 1
ATOM 2979 C CA . LEU A 1 382 ? 6.729 -8.371 -18.754 1.00 98.88 382 LEU A CA 1
ATOM 2980 C C . LEU A 1 382 ? 6.889 -9.511 -19.760 1.00 98.88 382 LEU A C 1
ATOM 2982 O O . LEU A 1 382 ? 7.600 -10.468 -19.472 1.00 98.88 382 LEU A O 1
ATOM 2986 N N . LEU A 1 383 ? 6.284 -9.407 -20.948 1.00 98.81 383 LEU A N 1
ATOM 2987 C CA . LEU A 1 383 ? 6.418 -10.420 -22.002 1.00 98.81 383 LEU A CA 1
ATOM 2988 C C . LEU A 1 383 ? 7.878 -10.604 -22.440 1.00 98.81 383 LEU A C 1
ATOM 2990 O O . LEU A 1 383 ? 8.332 -11.736 -22.613 1.00 98.81 383 LEU A O 1
ATOM 2994 N N . GLN A 1 384 ? 8.617 -9.501 -22.595 1.00 98.19 384 GLN A N 1
ATOM 2995 C CA . GLN A 1 384 ? 10.035 -9.537 -22.948 1.00 98.19 384 GLN A CA 1
ATOM 2996 C C . GLN A 1 384 ? 10.869 -10.211 -21.851 1.00 98.19 384 GLN A C 1
ATOM 2998 O O . GLN A 1 384 ? 11.611 -11.150 -22.138 1.00 98.19 384 GLN A O 1
ATOM 3003 N N . LEU A 1 385 ? 10.713 -9.785 -20.594 1.00 98.38 385 LEU A N 1
ATOM 3004 C CA . LEU A 1 385 ? 11.442 -10.365 -19.465 1.00 98.38 385 LEU A CA 1
ATOM 3005 C C . LEU A 1 385 ? 11.077 -11.840 -19.247 1.00 98.38 385 LEU A C 1
ATOM 3007 O O . LEU A 1 385 ? 11.962 -12.661 -19.023 1.00 98.38 385 LEU A O 1
ATOM 3011 N N . ALA A 1 386 ? 9.802 -12.209 -19.382 1.00 98.44 386 ALA A N 1
ATOM 3012 C CA . ALA A 1 386 ? 9.350 -13.594 -19.280 1.00 98.44 386 ALA A CA 1
ATOM 3013 C C . ALA A 1 386 ? 10.027 -14.497 -20.322 1.00 98.44 386 ALA A C 1
ATOM 3015 O O . ALA A 1 386 ? 10.441 -15.610 -19.996 1.00 98.44 386 ALA A O 1
ATOM 3016 N N . ALA A 1 387 ? 10.181 -14.022 -21.562 1.00 98.12 387 ALA A N 1
ATOM 3017 C CA . ALA A 1 387 ? 10.881 -14.764 -22.607 1.00 98.12 387 ALA A CA 1
ATOM 3018 C C . ALA A 1 387 ? 12.392 -14.848 -22.347 1.00 98.12 387 ALA A C 1
ATOM 3020 O O . ALA A 1 387 ? 12.985 -15.908 -22.538 1.00 98.12 387 ALA A O 1
ATOM 3021 N N . MET A 1 388 ? 13.012 -13.771 -21.852 1.00 96.88 388 MET A N 1
ATOM 3022 C CA . MET A 1 388 ? 14.427 -13.768 -21.453 1.00 96.88 388 MET A CA 1
ATOM 3023 C C . MET A 1 388 ? 14.718 -14.761 -20.316 1.00 96.88 388 MET A C 1
ATOM 3025 O O . MET A 1 388 ? 15.778 -15.381 -20.310 1.00 96.88 388 MET A O 1
ATOM 3029 N N . GLN A 1 389 ? 13.770 -14.952 -19.393 1.00 96.56 389 GLN A N 1
ATOM 3030 C CA . GLN A 1 389 ? 13.855 -15.941 -18.308 1.00 96.56 389 GLN A CA 1
ATOM 3031 C C . GLN A 1 389 ? 13.452 -17.364 -18.739 1.00 96.56 389 GLN A C 1
ATOM 3033 O O . GLN A 1 389 ? 13.564 -18.305 -17.956 1.00 96.56 389 GLN A O 1
ATOM 3038 N N . GLY A 1 390 ? 12.967 -17.546 -19.973 1.00 96.81 390 GLY A N 1
ATOM 3039 C CA . GLY A 1 390 ? 12.490 -18.837 -20.475 1.00 96.81 390 GLY A CA 1
ATOM 3040 C C . GLY A 1 390 ? 11.150 -19.294 -19.886 1.00 96.81 390 GLY A C 1
ATOM 3041 O O . GLY A 1 390 ? 10.797 -20.464 -20.017 1.00 96.81 390 GLY A O 1
ATOM 3042 N N . TYR A 1 391 ? 10.390 -18.397 -19.251 1.00 97.62 391 TYR A N 1
ATOM 3043 C CA . TYR A 1 391 ? 9.069 -18.703 -18.681 1.00 97.62 391 TYR A CA 1
ATOM 3044 C C . TYR A 1 391 ? 7.986 -18.812 -19.763 1.00 97.62 391 TYR A C 1
ATOM 3046 O O . TYR A 1 391 ? 6.945 -19.438 -19.553 1.00 97.62 391 TYR A O 1
ATOM 3054 N N . ILE A 1 392 ? 8.250 -18.239 -20.939 1.00 97.38 392 ILE A N 1
ATOM 3055 C CA . ILE A 1 392 ? 7.436 -18.364 -22.146 1.00 97.38 392 ILE A CA 1
ATOM 3056 C C . ILE A 1 392 ? 8.340 -18.501 -23.376 1.00 97.38 392 ILE A C 1
ATOM 3058 O O . ILE A 1 392 ? 9.471 -18.015 -23.386 1.00 97.38 392 ILE A O 1
ATOM 3062 N N . SER A 1 393 ? 7.853 -19.180 -24.417 1.00 96.81 393 SER A N 1
ATOM 3063 C CA . SER A 1 393 ? 8.598 -19.355 -25.670 1.00 96.81 393 SER A CA 1
ATOM 3064 C C . SER A 1 393 ? 8.782 -18.009 -26.382 1.00 96.81 393 SER A C 1
ATOM 3066 O O . SER A 1 393 ? 7.840 -17.221 -26.509 1.00 96.81 393 SER A O 1
ATOM 3068 N N . SER A 1 394 ? 9.999 -17.752 -26.866 1.00 95.00 394 SER A N 1
ATOM 3069 C CA . SER A 1 394 ? 10.335 -16.531 -27.606 1.00 95.00 394 SER A CA 1
ATOM 3070 C C . SER A 1 394 ? 9.524 -16.411 -28.897 1.00 95.00 394 SER A C 1
ATOM 3072 O O . SER A 1 394 ? 9.132 -15.309 -29.274 1.00 95.00 394 SER A O 1
ATOM 3074 N N . GLU A 1 395 ? 9.203 -17.535 -29.539 1.00 95.19 395 GLU A N 1
ATOM 3075 C CA . GLU A 1 395 ? 8.381 -17.590 -30.748 1.00 95.19 395 GLU A CA 1
ATOM 3076 C C . GLU A 1 395 ? 6.959 -17.062 -30.515 1.00 95.19 395 GLU A C 1
ATOM 3078 O O . GLU A 1 395 ? 6.359 -16.485 -31.423 1.00 95.19 395 GLU A O 1
ATOM 3083 N N . LEU A 1 396 ? 6.424 -17.227 -29.299 1.00 96.69 396 LEU A N 1
ATOM 3084 C CA . LEU A 1 396 ? 5.090 -16.746 -28.944 1.00 96.69 396 LEU A CA 1
ATOM 3085 C C . LEU A 1 396 ? 5.039 -15.214 -28.817 1.00 96.69 396 LEU A C 1
ATOM 3087 O O . LEU A 1 396 ? 4.006 -14.608 -29.102 1.00 96.69 396 LEU A O 1
ATOM 3091 N N . VAL A 1 397 ? 6.142 -14.586 -28.396 1.00 97.06 397 VAL A N 1
ATOM 3092 C CA . VAL A 1 397 ? 6.194 -13.145 -28.096 1.00 97.06 397 VAL A CA 1
ATOM 3093 C C . VAL A 1 397 ? 6.894 -12.306 -29.166 1.00 97.06 397 VAL A C 1
ATOM 3095 O O . VAL A 1 397 ? 6.638 -11.106 -29.226 1.00 97.06 397 VAL A O 1
ATOM 3098 N N . ASP A 1 398 ? 7.723 -12.892 -30.041 1.00 94.94 398 ASP A N 1
ATOM 3099 C CA . ASP A 1 398 ? 8.511 -12.137 -31.033 1.00 94.94 398 ASP A CA 1
ATOM 3100 C C . ASP A 1 398 ? 7.633 -11.265 -31.944 1.00 94.94 398 ASP A C 1
ATOM 3102 O O . ASP A 1 398 ? 7.849 -10.056 -32.060 1.00 94.94 398 ASP A O 1
ATOM 3106 N N . ILE A 1 399 ? 6.597 -11.855 -32.553 1.00 96.19 399 ILE A N 1
ATOM 3107 C CA . ILE A 1 399 ? 5.687 -11.121 -33.444 1.00 96.19 399 ILE A CA 1
ATOM 3108 C C . ILE A 1 399 ? 4.881 -10.062 -32.669 1.00 96.19 399 ILE A C 1
ATOM 3110 O O . ILE A 1 399 ? 4.899 -8.906 -33.098 1.00 96.19 399 ILE A O 1
ATOM 3114 N N . PRO A 1 400 ? 4.200 -10.388 -31.547 1.00 97.62 400 PRO A N 1
ATOM 3115 C CA . PRO A 1 400 ? 3.523 -9.382 -30.730 1.00 97.62 400 PRO A CA 1
ATOM 3116 C C . PRO A 1 400 ? 4.416 -8.205 -30.327 1.00 97.62 400 PRO A C 1
ATOM 3118 O O . PRO A 1 400 ? 4.013 -7.060 -30.510 1.00 97.62 400 PRO A O 1
ATOM 3121 N N . LEU A 1 401 ? 5.636 -8.461 -29.845 1.00 98.12 401 LEU A N 1
ATOM 3122 C CA . LEU A 1 401 ? 6.550 -7.409 -29.395 1.00 98.12 401 LEU A CA 1
ATOM 3123 C C . LEU A 1 401 ? 7.087 -6.569 -30.555 1.00 98.12 401 LEU A C 1
ATOM 3125 O O . LEU A 1 401 ? 7.189 -5.352 -30.427 1.00 98.12 401 LEU A O 1
ATOM 3129 N N . ARG A 1 402 ? 7.394 -7.179 -31.706 1.00 97.12 402 ARG A N 1
ATOM 3130 C CA . ARG A 1 402 ? 7.804 -6.424 -32.899 1.00 97.12 402 ARG A CA 1
ATOM 3131 C C . ARG A 1 402 ? 6.694 -5.488 -33.378 1.00 97.12 402 ARG A C 1
ATOM 3133 O O . ARG A 1 402 ? 6.976 -4.332 -33.675 1.00 97.12 402 ARG A O 1
ATOM 3140 N N . ASN A 1 403 ? 5.455 -5.972 -33.420 1.00 97.81 403 ASN A N 1
ATOM 3141 C CA . ASN A 1 403 ? 4.311 -5.149 -33.809 1.00 97.81 403 ASN A CA 1
ATOM 3142 C C . ASN A 1 403 ? 4.039 -4.051 -32.767 1.00 97.81 403 ASN A C 1
ATOM 3144 O O . ASN A 1 403 ? 3.698 -2.929 -33.131 1.00 97.81 403 ASN A O 1
ATOM 3148 N N . TRP A 1 404 ? 4.225 -4.347 -31.475 1.00 98.25 404 TRP A N 1
ATOM 3149 C CA . TRP A 1 404 ? 4.095 -3.346 -30.419 1.00 98.25 404 TRP A CA 1
ATOM 3150 C C . TRP A 1 404 ? 5.149 -2.238 -30.541 1.00 98.25 404 TRP A C 1
ATOM 3152 O O . TRP A 1 404 ? 4.818 -1.075 -30.347 1.00 98.25 404 TRP A O 1
ATOM 3162 N N . VAL A 1 405 ? 6.390 -2.556 -30.930 1.00 97.62 405 VAL A N 1
ATOM 3163 C CA . VAL A 1 405 ? 7.424 -1.536 -31.194 1.00 97.62 405 VAL A CA 1
ATOM 3164 C C . VAL A 1 405 ? 7.003 -0.587 -32.322 1.00 97.62 405 VAL A C 1
ATOM 3166 O O . VAL A 1 405 ? 7.178 0.619 -32.181 1.00 97.62 405 VAL A O 1
ATOM 3169 N N . GLU A 1 406 ? 6.406 -1.102 -33.404 1.00 96.31 406 GLU A N 1
ATOM 3170 C CA . GLU A 1 406 ? 5.866 -0.275 -34.498 1.00 96.31 406 GLU A CA 1
ATOM 3171 C C . GLU A 1 406 ? 4.717 0.633 -34.021 1.00 96.31 406 GLU A C 1
ATOM 3173 O O . GLU A 1 406 ? 4.657 1.821 -34.353 1.00 96.31 406 GLU A O 1
ATOM 3178 N N . PHE A 1 407 ? 3.822 0.095 -33.190 1.00 97.25 407 PHE A N 1
ATOM 3179 C CA . PHE A 1 407 ? 2.795 0.884 -32.513 1.00 97.25 407 PHE A CA 1
ATOM 3180 C C . PHE A 1 407 ? 3.409 1.982 -31.631 1.00 97.25 407 PHE A C 1
ATOM 3182 O O . PHE A 1 407 ? 3.042 3.151 -31.758 1.00 97.25 407 PHE A O 1
ATOM 3189 N N . ALA A 1 408 ? 4.373 1.638 -30.777 1.00 96.69 408 ALA A N 1
ATOM 3190 C CA . ALA A 1 408 ? 4.982 2.569 -29.839 1.00 96.69 408 ALA A CA 1
ATOM 3191 C C . ALA A 1 408 ? 5.688 3.720 -30.572 1.00 96.69 408 ALA A C 1
ATOM 3193 O O . ALA A 1 408 ? 5.448 4.879 -30.241 1.00 96.69 408 ALA A O 1
ATOM 3194 N N . SER A 1 409 ? 6.450 3.432 -31.633 1.00 94.06 409 SER A N 1
ATOM 3195 C CA . SER A 1 409 ? 7.166 4.449 -32.422 1.00 94.06 409 SER A CA 1
ATOM 3196 C C . SER A 1 409 ? 6.273 5.339 -33.295 1.00 94.06 409 SER A C 1
ATOM 3198 O O . SER A 1 409 ? 6.767 6.245 -33.961 1.00 94.06 409 SER A O 1
ATOM 3200 N N . THR A 1 410 ? 4.973 5.047 -33.376 1.00 91.00 410 THR A N 1
ATOM 3201 C CA . THR A 1 410 ? 4.000 5.871 -34.114 1.00 91.00 410 THR A CA 1
ATOM 3202 C C . THR A 1 410 ? 3.032 6.590 -33.182 1.00 91.00 410 THR A C 1
ATOM 3204 O O . THR A 1 410 ? 2.583 7.695 -33.491 1.00 91.00 410 THR A O 1
ATOM 3207 N N . SER A 1 411 ? 2.727 5.984 -32.033 1.00 92.75 411 SER A N 1
ATOM 3208 C CA . SER A 1 411 ? 1.644 6.419 -31.150 1.00 92.75 411 SER A CA 1
ATOM 3209 C C . SER A 1 411 ? 2.140 6.921 -29.796 1.00 92.75 411 SER A C 1
ATOM 3211 O O . SER A 1 411 ? 1.589 7.896 -29.292 1.00 92.75 411 SER A O 1
ATOM 3213 N N . LEU A 1 412 ? 3.199 6.323 -29.239 1.00 94.56 412 LEU A N 1
ATOM 3214 C CA . LEU A 1 412 ? 3.703 6.627 -27.893 1.00 94.56 412 LEU A CA 1
ATOM 3215 C C . LEU A 1 412 ? 4.949 7.512 -27.891 1.00 94.56 412 LEU A C 1
ATOM 3217 O O . LEU A 1 412 ? 5.192 8.210 -26.915 1.00 94.56 412 LEU A O 1
ATOM 3221 N N . PHE A 1 413 ? 5.730 7.524 -28.968 1.00 94.12 413 PHE A N 1
ATOM 3222 C CA . PHE A 1 413 ? 6.808 8.489 -29.159 1.00 94.12 413 PHE A CA 1
ATOM 3223 C C . PHE A 1 413 ? 7.052 8.768 -30.647 1.00 94.12 413 PHE A C 1
ATOM 3225 O O . PHE A 1 413 ? 6.576 8.017 -31.498 1.00 94.12 413 PHE A O 1
ATOM 3232 N N . ASP A 1 414 ? 7.744 9.862 -30.973 1.00 91.19 414 ASP A N 1
ATOM 3233 C CA . ASP A 1 414 ? 8.168 10.194 -32.343 1.00 91.19 414 ASP A CA 1
ATOM 3234 C C . ASP A 1 414 ? 9.689 10.060 -32.554 1.00 91.19 414 ASP A C 1
ATOM 3236 O O . ASP A 1 414 ? 10.432 9.659 -31.658 1.00 91.19 414 ASP A O 1
ATOM 3240 N N . SER A 1 415 ? 10.162 10.358 -33.768 1.00 91.62 415 SER A N 1
ATOM 3241 C CA . SER A 1 415 ? 11.577 10.253 -34.157 1.00 91.62 415 SER A CA 1
ATOM 3242 C C . SER A 1 415 ? 12.522 11.130 -33.335 1.00 91.62 415 SER A C 1
ATOM 3244 O O . SER A 1 415 ? 13.709 10.825 -33.233 1.00 91.62 415 SER A O 1
ATOM 3246 N N . GLU A 1 416 ? 12.002 12.205 -32.756 1.00 91.31 416 GLU A N 1
ATOM 3247 C CA . GLU A 1 416 ? 12.701 13.155 -31.902 1.00 91.31 416 GLU A CA 1
ATOM 3248 C C . GLU A 1 416 ? 12.664 12.734 -30.421 1.00 91.31 416 GLU A C 1
ATOM 3250 O O . GLU A 1 416 ? 13.245 13.410 -29.574 1.00 91.31 416 GLU A O 1
ATOM 3255 N N . GLY A 1 417 ? 11.993 11.623 -30.099 1.00 91.31 417 GLY A N 1
ATOM 3256 C CA . GLY A 1 417 ? 11.865 11.093 -28.743 1.00 91.31 417 GLY A CA 1
ATOM 3257 C C . GLY A 1 417 ? 10.773 11.764 -27.911 1.00 91.31 417 GLY A C 1
ATOM 3258 O O . GLY A 1 417 ? 10.735 11.559 -26.700 1.00 91.31 417 GLY A O 1
ATOM 3259 N N . ASN A 1 418 ? 9.893 12.572 -28.513 1.00 91.31 418 ASN A N 1
ATOM 3260 C CA . ASN A 1 418 ? 8.782 13.191 -27.792 1.00 91.31 418 ASN A CA 1
ATOM 3261 C C . ASN A 1 418 ? 7.779 12.119 -27.374 1.00 91.31 418 ASN A C 1
ATOM 3263 O O . ASN A 1 418 ? 7.143 11.516 -28.241 1.00 91.31 418 ASN A O 1
ATOM 3267 N N . THR A 1 419 ? 7.594 11.905 -26.074 1.00 92.56 419 THR A N 1
ATOM 3268 C CA . THR A 1 419 ? 6.654 10.892 -25.585 1.00 92.56 419 THR A CA 1
ATOM 3269 C C . THR A 1 419 ? 5.216 11.401 -25.552 1.00 92.56 419 THR A C 1
ATOM 3271 O O . THR A 1 419 ? 4.934 12.600 -25.445 1.00 92.56 419 THR A O 1
ATOM 3274 N N . ARG A 1 420 ? 4.276 10.466 -25.647 1.00 90.50 420 ARG A N 1
ATOM 3275 C CA . ARG A 1 420 ? 2.837 10.667 -25.498 1.00 90.50 420 ARG A CA 1
ATOM 3276 C C . ARG A 1 420 ? 2.313 9.629 -24.523 1.00 90.50 420 ARG A C 1
ATOM 3278 O O . ARG A 1 420 ? 2.698 8.465 -24.597 1.00 90.50 420 ARG A O 1
ATOM 3285 N N . ARG A 1 421 ? 1.381 10.062 -23.678 1.00 88.56 421 ARG A N 1
ATOM 3286 C CA . ARG A 1 421 ? 0.771 9.216 -22.651 1.00 88.56 421 ARG A CA 1
ATOM 3287 C C . ARG A 1 421 ? 0.021 8.024 -23.250 1.00 88.56 421 ARG A C 1
ATOM 3289 O O . ARG A 1 421 ? 0.173 6.880 -22.835 1.00 88.56 421 ARG A O 1
ATOM 3296 N N . CYS A 1 422 ? -0.788 8.302 -24.265 1.00 90.19 422 CYS A N 1
ATOM 3297 C CA . CYS A 1 422 ? -1.562 7.310 -24.992 1.00 90.19 422 CYS A CA 1
ATOM 3298 C C . CYS A 1 422 ? -1.906 7.804 -26.400 1.00 90.19 422 CYS A C 1
ATOM 3300 O O . CYS A 1 422 ? -1.743 8.986 -26.728 1.00 90.19 422 CYS A O 1
ATOM 3302 N N . THR A 1 423 ? -2.456 6.916 -27.224 1.00 88.88 423 THR A N 1
ATOM 3303 C CA . THR A 1 423 ? -3.033 7.280 -28.518 1.00 88.88 423 THR A CA 1
ATOM 3304 C C . THR A 1 423 ? -4.173 8.280 -28.332 1.00 88.88 423 THR A C 1
ATOM 3306 O O . THR A 1 423 ? -5.224 7.951 -27.789 1.00 88.88 423 THR A O 1
ATOM 3309 N N . GLY A 1 424 ? -3.991 9.498 -28.843 1.00 80.56 424 GLY A N 1
ATOM 3310 C CA . GLY A 1 424 ? -5.017 10.543 -28.804 1.00 80.56 424 GLY A CA 1
ATOM 3311 C C . GLY A 1 424 ? -5.133 11.293 -27.473 1.00 80.56 424 GLY A C 1
ATOM 3312 O O . GLY A 1 424 ? -5.967 12.191 -27.384 1.00 80.56 424 GLY A O 1
ATOM 3313 N N . CYS A 1 425 ? -4.297 10.978 -26.478 1.00 78.88 425 CYS A N 1
ATOM 3314 C CA . CYS A 1 425 ? -4.179 11.767 -25.252 1.00 78.88 425 CYS A CA 1
ATOM 3315 C C . CYS A 1 425 ? -3.652 13.181 -25.561 1.00 78.88 425 CYS A C 1
ATOM 3317 O O . CYS A 1 425 ? -2.774 13.357 -26.410 1.00 78.88 425 CYS A O 1
ATOM 3319 N N . SER A 1 426 ? -4.152 14.193 -24.843 1.00 69.31 426 SER A N 1
ATOM 3320 C CA . SER A 1 426 ? -3.662 15.576 -24.970 1.00 69.31 426 SER A CA 1
ATOM 3321 C C . SER A 1 426 ? -2.319 15.803 -24.277 1.00 69.31 426 SER A C 1
ATOM 3323 O O . SER A 1 426 ? -1.602 16.737 -24.634 1.00 69.31 426 SER A O 1
ATOM 3325 N N . GLN A 1 427 ? -1.983 14.974 -23.284 1.00 70.94 427 GLN A N 1
ATOM 3326 C CA . GLN A 1 427 ? -0.733 15.088 -22.543 1.00 70.94 427 GLN A CA 1
ATOM 3327 C C . GLN A 1 427 ? 0.437 14.507 -23.348 1.00 70.94 427 GLN A C 1
ATOM 3329 O O . GLN A 1 427 ? 0.461 13.330 -23.719 1.00 70.94 427 GLN A O 1
ATOM 3334 N N . THR A 1 428 ? 1.438 15.351 -23.577 1.00 71.81 428 THR A N 1
ATOM 3335 C CA . THR A 1 428 ? 2.714 14.992 -24.202 1.00 71.81 428 THR A CA 1
ATOM 3336 C C . THR A 1 428 ? 3.850 15.222 -23.210 1.00 71.81 428 THR A C 1
ATOM 3338 O O . THR A 1 428 ? 3.770 16.165 -22.426 1.00 71.81 428 THR A O 1
ATOM 3341 N N . GLN A 1 429 ? 4.927 14.441 -23.315 1.00 79.31 429 GLN A N 1
ATOM 3342 C CA . GLN A 1 429 ? 6.170 14.560 -22.537 1.00 79.31 429 GLN A CA 1
ATOM 3343 C C . GLN A 1 429 ? 6.108 14.136 -21.068 1.00 79.31 429 GLN A C 1
ATOM 3345 O O . GLN A 1 429 ? 6.849 14.688 -20.266 1.00 79.31 429 GLN A O 1
ATOM 3350 N N . ARG A 1 430 ? 5.280 13.161 -20.683 1.00 84.38 430 ARG A N 1
ATOM 3351 C CA . ARG A 1 430 ? 5.340 12.646 -19.307 1.00 84.38 430 ARG A CA 1
ATOM 3352 C C . ARG A 1 430 ? 6.692 11.933 -19.079 1.00 84.38 430 ARG A C 1
ATOM 3354 O O . ARG A 1 430 ? 7.019 11.023 -19.849 1.00 84.38 430 ARG A O 1
ATOM 3361 N N . PRO A 1 431 ? 7.479 12.306 -18.050 1.00 85.69 431 PRO A N 1
ATOM 3362 C CA . PRO A 1 431 ? 8.846 11.812 -17.871 1.00 85.69 431 PRO A CA 1
ATOM 3363 C C . PRO A 1 431 ? 8.887 10.318 -17.537 1.00 85.69 431 PRO A C 1
ATOM 3365 O O . PRO A 1 431 ? 9.758 9.608 -18.036 1.00 85.69 431 PRO A O 1
ATOM 3368 N N . TYR A 1 432 ? 7.909 9.823 -16.772 1.00 91.25 432 TYR A N 1
ATOM 3369 C CA . TYR A 1 432 ? 7.752 8.401 -16.448 1.00 91.25 432 TYR A CA 1
ATOM 3370 C C . TYR A 1 432 ? 7.736 7.521 -17.706 1.00 91.25 432 TYR A C 1
ATOM 3372 O O . TYR A 1 432 ? 8.506 6.566 -17.811 1.00 91.25 432 TYR A O 1
ATOM 3380 N N . ASP A 1 433 ? 6.938 7.904 -18.706 1.00 94.25 433 ASP A N 1
ATOM 3381 C CA . ASP A 1 433 ? 6.777 7.133 -19.941 1.00 94.25 433 ASP A CA 1
ATOM 3382 C C . ASP A 1 433 ? 8.100 7.023 -20.716 1.00 94.25 433 ASP A C 1
ATOM 3384 O O . ASP A 1 433 ? 8.417 5.969 -21.271 1.00 94.25 433 ASP A O 1
ATOM 3388 N N . ALA A 1 434 ? 8.904 8.094 -20.726 1.00 94.62 434 ALA A N 1
ATOM 3389 C CA . ALA A 1 434 ? 10.214 8.090 -21.372 1.00 94.62 434 ALA A CA 1
ATOM 3390 C C . ALA A 1 434 ? 11.164 7.093 -20.700 1.00 94.62 434 ALA A C 1
ATOM 3392 O O . ALA A 1 434 ? 11.801 6.296 -21.387 1.00 94.62 434 ALA A O 1
ATOM 3393 N N . ILE A 1 435 ? 11.222 7.090 -19.366 1.00 96.38 435 ILE A N 1
ATOM 3394 C CA . ILE A 1 435 ? 12.100 6.196 -18.602 1.00 96.38 435 ILE A CA 1
ATOM 3395 C C . ILE A 1 435 ? 11.706 4.730 -18.789 1.00 96.38 435 ILE A C 1
ATOM 3397 O O . ILE A 1 435 ? 12.572 3.889 -19.045 1.00 96.38 435 ILE A O 1
ATOM 3401 N N . TRP A 1 436 ? 10.412 4.415 -18.773 1.00 97.81 436 TRP A N 1
ATOM 3402 C CA . TRP A 1 436 ? 9.939 3.051 -19.019 1.00 97.81 436 TRP A CA 1
ATOM 3403 C C . TRP A 1 436 ? 10.262 2.563 -20.437 1.00 97.81 436 TRP A C 1
ATOM 3405 O O . TRP A 1 436 ? 10.682 1.417 -20.616 1.00 97.81 436 TRP A O 1
ATOM 3415 N N . LEU A 1 437 ? 10.149 3.432 -21.449 1.00 98.00 437 LEU A N 1
ATOM 3416 C CA . LEU A 1 437 ? 10.552 3.105 -22.821 1.00 98.00 437 LEU A CA 1
ATOM 3417 C C . LEU A 1 437 ? 12.073 2.921 -22.954 1.00 98.00 437 LEU A C 1
ATOM 3419 O O . LEU A 1 437 ? 12.511 1.987 -23.628 1.00 98.00 437 LEU A O 1
ATOM 3423 N N . VAL A 1 438 ? 12.886 3.755 -22.292 1.00 98.19 438 VAL A N 1
ATOM 3424 C CA . VAL A 1 438 ? 14.354 3.599 -22.249 1.00 98.19 438 VAL A CA 1
ATOM 3425 C C . VAL A 1 438 ? 14.728 2.216 -21.720 1.00 98.19 438 VAL A C 1
ATOM 3427 O O . VAL A 1 438 ? 15.524 1.512 -22.349 1.00 98.19 438 VAL A O 1
ATOM 3430 N N . MET A 1 439 ? 14.116 1.790 -20.611 1.00 98.00 439 MET A N 1
ATOM 3431 C CA . MET A 1 439 ? 14.336 0.455 -20.049 1.00 98.00 439 MET A CA 1
ATOM 3432 C C . MET A 1 439 ? 13.926 -0.647 -21.026 1.00 98.00 439 MET A C 1
ATOM 3434 O O . MET A 1 439 ? 14.712 -1.563 -21.276 1.00 98.00 439 MET A O 1
ATOM 3438 N N . PHE A 1 440 ? 12.733 -0.543 -21.623 1.00 98.50 440 PHE A N 1
ATOM 3439 C CA . PHE A 1 440 ? 12.236 -1.530 -22.581 1.00 98.50 440 PHE A CA 1
ATOM 3440 C C . PHE A 1 440 ? 13.214 -1.740 -23.748 1.00 98.50 440 PHE A C 1
ATOM 3442 O O . PHE A 1 440 ? 13.569 -2.880 -24.070 1.00 98.50 440 PHE A O 1
ATOM 3449 N N . PHE A 1 441 ? 13.679 -0.652 -24.372 1.00 98.69 441 PHE A N 1
ATOM 3450 C CA . PHE A 1 441 ? 14.595 -0.724 -25.511 1.00 98.69 441 PHE A CA 1
ATOM 3451 C C . PHE A 1 441 ? 16.002 -1.185 -25.107 1.00 98.69 441 PHE A C 1
ATOM 3453 O O . PHE A 1 441 ? 16.634 -1.938 -25.856 1.00 98.69 441 PHE A O 1
ATOM 3460 N N . ASN A 1 442 ? 16.482 -0.821 -23.916 1.00 98.62 442 ASN A N 1
ATOM 3461 C CA . ASN A 1 442 ? 17.742 -1.349 -23.396 1.00 98.62 442 ASN A CA 1
ATOM 3462 C C . ASN A 1 442 ? 17.683 -2.875 -23.211 1.00 98.62 442 ASN A C 1
ATOM 3464 O O . ASN A 1 442 ? 18.564 -3.598 -23.678 1.00 98.62 442 ASN A O 1
ATOM 3468 N N . ASP A 1 443 ? 16.615 -3.391 -22.605 1.00 97.88 443 ASP A N 1
ATOM 3469 C CA . ASP A 1 443 ? 16.434 -4.836 -22.433 1.00 97.88 443 ASP A CA 1
ATOM 3470 C C . ASP A 1 443 ? 16.250 -5.556 -23.769 1.00 97.88 443 ASP A C 1
ATOM 3472 O O . ASP A 1 443 ? 16.762 -6.661 -23.968 1.00 97.88 443 ASP A O 1
ATOM 3476 N N . ARG A 1 444 ? 15.620 -4.896 -24.743 1.00 97.19 444 ARG A N 1
ATOM 3477 C CA . ARG A 1 444 ? 15.504 -5.424 -26.100 1.00 97.19 444 ARG A CA 1
ATOM 3478 C C . ARG A 1 444 ? 16.866 -5.589 -26.772 1.00 97.19 444 ARG A C 1
ATOM 3480 O O . ARG A 1 444 ? 17.084 -6.578 -27.476 1.00 97.19 444 ARG A O 1
ATOM 3487 N N . TYR A 1 445 ? 17.795 -4.659 -26.542 1.00 98.19 445 TYR A N 1
ATOM 3488 C CA . TYR A 1 445 ? 19.188 -4.820 -26.957 1.00 98.19 445 TYR A CA 1
ATOM 3489 C C . TYR A 1 445 ? 19.866 -5.983 -26.229 1.00 98.19 445 TYR A C 1
ATOM 3491 O O . TYR A 1 445 ? 20.489 -6.808 -26.893 1.00 98.19 445 TYR A O 1
ATOM 3499 N N . LYS A 1 446 ? 19.717 -6.097 -24.902 1.00 96.44 446 LYS A N 1
ATOM 3500 C CA . LYS A 1 446 ? 20.287 -7.226 -24.142 1.00 96.44 446 LYS A CA 1
ATOM 3501 C C . LYS A 1 446 ? 19.788 -8.576 -24.672 1.00 96.44 446 LYS A C 1
ATOM 3503 O O . LYS A 1 446 ? 20.556 -9.532 -24.709 1.00 96.44 446 LYS A O 1
ATOM 3508 N N . TRP A 1 447 ? 18.530 -8.641 -25.108 1.00 95.44 447 TRP A N 1
ATOM 3509 C CA . TRP A 1 447 ? 17.923 -9.859 -25.636 1.00 95.44 447 TRP A CA 1
ATOM 3510 C C . TRP A 1 447 ? 18.344 -10.185 -27.077 1.00 95.44 447 TRP A C 1
ATOM 3512 O O . TRP A 1 447 ? 18.681 -11.330 -27.369 1.00 95.44 447 TRP A O 1
ATOM 3522 N N . LEU A 1 448 ? 18.331 -9.203 -27.987 1.00 94.81 448 LEU A N 1
ATOM 3523 C CA . LEU A 1 448 ? 18.507 -9.448 -29.428 1.00 94.81 448 LEU A CA 1
ATOM 3524 C C . LEU A 1 448 ? 19.864 -9.018 -30.003 1.00 94.81 448 LEU A C 1
ATOM 3526 O O . LEU A 1 448 ? 20.173 -9.342 -31.148 1.00 94.81 448 LEU A O 1
ATOM 3530 N N . GLY A 1 449 ? 20.648 -8.234 -29.266 1.00 95.44 449 GLY A N 1
ATOM 3531 C CA . GLY A 1 449 ? 21.945 -7.708 -29.702 1.00 95.44 449 GLY A CA 1
ATOM 3532 C C . GLY A 1 449 ? 21.889 -6.616 -30.781 1.00 95.44 449 GLY A C 1
ATOM 3533 O O . GLY A 1 449 ? 22.934 -6.198 -31.272 1.00 95.44 449 GLY A O 1
ATOM 3534 N N . ASN A 1 450 ? 20.702 -6.133 -31.171 1.00 95.69 450 ASN A N 1
ATOM 3535 C CA . ASN A 1 450 ? 20.569 -5.078 -32.182 1.00 95.69 450 ASN A CA 1
ATOM 3536 C C . ASN A 1 450 ? 20.778 -3.682 -31.567 1.00 95.69 450 ASN A C 1
ATOM 3538 O O . ASN A 1 450 ? 19.938 -3.217 -30.788 1.00 95.69 450 ASN A O 1
ATOM 3542 N N . SER A 1 451 ? 21.864 -3.009 -31.960 1.00 95.75 451 SER A N 1
ATOM 3543 C CA . SER A 1 451 ? 22.272 -1.697 -31.443 1.00 95.75 451 SER A CA 1
ATOM 3544 C C . SER A 1 451 ? 21.287 -0.565 -31.740 1.00 95.75 451 SER A C 1
ATOM 3546 O O . SER A 1 451 ? 21.272 0.403 -30.989 1.00 95.75 451 SER A O 1
ATOM 3548 N N . THR A 1 452 ? 20.416 -0.684 -32.751 1.00 96.56 452 THR A N 1
ATOM 3549 C CA . THR A 1 452 ? 19.393 0.342 -33.031 1.00 96.56 452 THR A CA 1
ATOM 3550 C C . THR A 1 452 ? 18.446 0.555 -31.848 1.00 96.56 452 THR A C 1
ATOM 3552 O O . THR A 1 452 ? 17.975 1.667 -31.644 1.00 96.56 452 THR A O 1
ATOM 3555 N N . ASN A 1 453 ? 18.211 -0.465 -31.011 1.00 98.00 453 ASN A N 1
ATOM 3556 C CA . ASN A 1 453 ? 17.422 -0.271 -29.790 1.00 98.00 453 ASN A CA 1
ATOM 3557 C C . ASN A 1 453 ? 18.130 0.664 -28.793 1.00 98.00 453 ASN A C 1
ATOM 3559 O O . ASN A 1 453 ? 17.473 1.461 -28.132 1.00 98.00 453 ASN A O 1
ATOM 3563 N N . ILE A 1 454 ? 19.466 0.610 -28.712 1.00 98.62 454 ILE A N 1
ATOM 3564 C CA . ILE A 1 454 ? 20.243 1.546 -27.888 1.00 98.62 454 ILE A CA 1
ATOM 3565 C C . ILE A 1 454 ? 20.171 2.956 -28.465 1.00 98.62 454 ILE A C 1
ATOM 3567 O O . ILE A 1 454 ? 20.042 3.905 -27.700 1.00 98.62 454 ILE 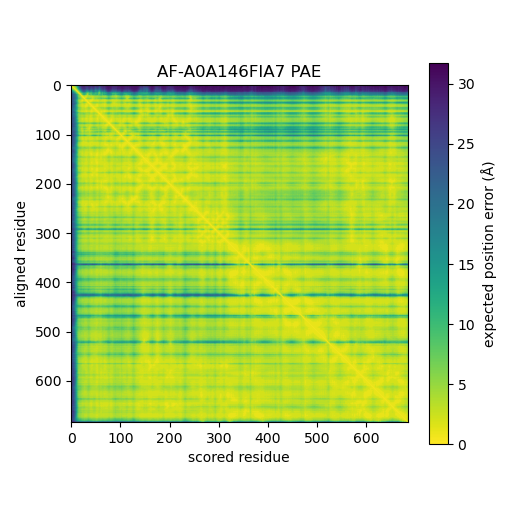A O 1
ATOM 3571 N N . ASP A 1 455 ? 20.178 3.106 -29.790 1.00 98.25 455 ASP A N 1
ATOM 3572 C CA . ASP A 1 455 ? 19.985 4.416 -30.419 1.00 98.25 455 ASP A CA 1
ATOM 3573 C C . ASP A 1 455 ? 18.612 5.010 -30.068 1.00 98.25 455 ASP A C 1
ATOM 3575 O O . ASP A 1 455 ? 18.529 6.178 -29.696 1.00 98.25 455 ASP A O 1
ATOM 3579 N N . THR A 1 456 ? 17.546 4.202 -30.088 1.00 98.06 456 THR A N 1
ATOM 3580 C CA . THR A 1 456 ? 16.207 4.635 -29.653 1.00 98.06 456 THR A CA 1
ATOM 3581 C C . THR A 1 456 ? 16.174 5.020 -28.172 1.00 98.06 456 THR A C 1
ATOM 3583 O O . THR A 1 456 ? 15.661 6.087 -27.838 1.00 98.06 456 THR A O 1
ATOM 3586 N N . ALA A 1 457 ? 16.750 4.200 -27.286 1.00 98.31 457 ALA A N 1
ATOM 3587 C CA . ALA A 1 457 ? 16.843 4.513 -25.858 1.00 98.31 457 ALA A CA 1
ATOM 3588 C C . ALA A 1 457 ? 17.623 5.816 -25.598 1.00 98.31 457 ALA A C 1
ATOM 3590 O O . ALA A 1 457 ? 17.193 6.640 -24.797 1.00 98.31 457 ALA A O 1
ATOM 3591 N N . VAL A 1 458 ? 18.728 6.044 -26.312 1.00 98.25 458 VAL A N 1
ATOM 3592 C CA . VAL A 1 458 ? 19.510 7.287 -26.232 1.00 98.25 458 VAL A CA 1
ATOM 3593 C C . VAL A 1 458 ? 18.691 8.496 -26.685 1.00 98.25 458 VAL A C 1
ATOM 3595 O O . VAL A 1 458 ? 18.694 9.514 -25.996 1.00 98.25 458 VAL A O 1
ATOM 3598 N N . THR A 1 459 ? 17.958 8.398 -27.799 1.00 97.25 459 THR A N 1
ATOM 3599 C CA . THR A 1 459 ? 17.078 9.483 -28.269 1.00 97.25 459 THR A CA 1
ATOM 3600 C C . THR A 1 459 ? 16.020 9.840 -27.226 1.00 97.25 459 THR A C 1
ATOM 3602 O O . THR A 1 459 ? 15.859 11.014 -26.899 1.00 97.25 459 THR A O 1
ATOM 3605 N N . LEU A 1 460 ? 15.341 8.840 -26.658 1.00 96.25 460 LEU A N 1
ATOM 3606 C CA . LEU A 1 460 ? 14.322 9.042 -25.624 1.00 96.25 460 LEU A CA 1
ATOM 3607 C C . LEU A 1 460 ? 14.905 9.681 -24.357 1.00 96.25 460 LEU A C 1
ATOM 3609 O O . LEU A 1 460 ? 14.343 10.643 -23.837 1.00 96.25 460 LEU A O 1
ATOM 3613 N N . LEU A 1 461 ? 16.050 9.184 -23.879 1.00 96.12 461 LEU A N 1
ATOM 3614 C CA . LEU A 1 461 ? 16.687 9.706 -22.670 1.00 96.12 461 LEU A CA 1
ATOM 3615 C C . LEU A 1 461 ? 17.201 11.136 -22.868 1.00 96.12 461 LEU A C 1
ATOM 3617 O O . LEU A 1 461 ? 16.998 11.985 -22.002 1.00 96.12 461 LEU A O 1
ATOM 3621 N N . ASN A 1 462 ? 17.828 11.426 -24.013 1.00 95.44 462 ASN A N 1
ATOM 3622 C CA . ASN A 1 462 ? 18.243 12.788 -24.353 1.00 95.44 462 ASN A CA 1
ATOM 3623 C C . ASN A 1 462 ? 17.047 13.729 -24.348 1.00 95.44 462 ASN A C 1
ATOM 3625 O O . ASN A 1 462 ? 17.112 14.794 -23.737 1.00 95.44 462 ASN A O 1
ATOM 3629 N N . ARG A 1 463 ? 15.937 13.311 -24.963 1.00 94.44 463 ARG A N 1
ATOM 3630 C CA . ARG A 1 463 ? 14.736 14.132 -25.002 1.00 94.44 463 ARG A CA 1
ATOM 3631 C C . ARG A 1 463 ? 14.165 14.392 -23.609 1.00 94.44 463 ARG A C 1
ATOM 3633 O O . ARG A 1 463 ? 13.792 15.525 -23.314 1.00 94.44 463 ARG A O 1
ATOM 3640 N N . ALA A 1 464 ? 14.155 13.380 -22.743 1.00 92.69 464 ALA A N 1
ATOM 3641 C CA . ALA A 1 464 ? 13.709 13.516 -21.360 1.00 92.69 464 ALA A CA 1
ATOM 3642 C C . ALA A 1 464 ? 14.538 14.559 -20.581 1.00 92.69 464 ALA A C 1
ATOM 3644 O O . ALA A 1 464 ? 13.967 15.402 -19.889 1.00 92.69 464 ALA A O 1
ATOM 3645 N N . PHE A 1 465 ? 15.866 14.562 -20.752 1.00 92.62 465 PHE A N 1
ATOM 3646 C CA . PHE A 1 465 ? 16.748 15.571 -20.154 1.00 92.62 465 PHE A CA 1
ATOM 3647 C C . PHE A 1 465 ? 16.596 16.967 -20.779 1.00 92.62 465 PHE A C 1
ATOM 3649 O O . PHE A 1 465 ? 16.664 17.958 -20.053 1.00 92.62 465 PHE A O 1
ATOM 3656 N N . GLU A 1 466 ? 16.400 17.064 -22.099 1.00 92.19 466 GLU A N 1
ATOM 3657 C CA . GLU A 1 466 ? 16.217 18.337 -22.818 1.00 92.19 466 GLU A CA 1
ATOM 3658 C C . GLU A 1 466 ? 14.942 19.073 -22.405 1.00 92.19 466 GLU A C 1
ATOM 3660 O O . GLU A 1 466 ? 14.941 20.299 -22.304 1.00 92.19 466 GLU A O 1
ATOM 3665 N N . VAL A 1 467 ? 13.851 18.331 -22.200 1.00 87.31 467 VAL A N 1
ATOM 3666 C CA . VAL A 1 467 ? 12.569 18.899 -21.765 1.00 87.31 467 VAL A CA 1
ATOM 3667 C C . VAL A 1 467 ? 12.623 19.320 -20.288 1.00 87.31 467 VAL A C 1
ATOM 3669 O O . VAL A 1 467 ? 11.850 20.184 -19.886 1.00 87.31 467 VAL A O 1
ATOM 3672 N N . GLY A 1 468 ? 13.554 18.767 -19.500 1.00 77.50 468 GLY A N 1
ATOM 3673 C CA . GLY A 1 468 ? 13.845 19.186 -18.123 1.00 77.50 468 GLY A CA 1
ATOM 3674 C C . GLY A 1 468 ? 12.995 18.520 -17.036 1.00 77.50 468 GLY A C 1
ATOM 3675 O O . GLY A 1 468 ? 13.263 18.711 -15.856 1.00 77.50 468 GLY A O 1
ATOM 3676 N N . GLN A 1 469 ? 12.006 17.704 -17.408 1.00 78.12 469 GLN A N 1
ATOM 3677 C CA . GLN A 1 469 ? 11.025 17.160 -16.458 1.00 78.12 469 GLN A CA 1
ATOM 3678 C C . GLN A 1 469 ? 11.584 16.055 -15.548 1.00 78.12 469 GLN A C 1
ATOM 3680 O O . GLN A 1 469 ? 11.089 15.868 -14.441 1.00 78.12 469 GLN A O 1
ATOM 3685 N N . VAL A 1 470 ? 12.636 15.336 -15.961 1.00 81.44 470 VAL A N 1
ATOM 3686 C CA . VAL A 1 470 ? 13.272 14.305 -15.110 1.00 81.44 470 VAL A CA 1
ATOM 3687 C C . VAL A 1 470 ? 14.117 14.899 -13.977 1.00 81.44 470 VAL A C 1
ATOM 3689 O O . VAL A 1 470 ? 14.554 14.173 -13.088 1.00 81.44 470 VAL A O 1
ATOM 3692 N N . GLN A 1 471 ? 14.362 16.211 -14.005 1.00 83.38 471 GLN A N 1
ATOM 3693 C CA . GLN A 1 471 ? 15.046 16.955 -12.948 1.00 83.38 471 GLN A CA 1
ATOM 3694 C C . GLN A 1 471 ? 14.069 17.684 -12.011 1.00 83.38 471 GLN A C 1
ATOM 3696 O O . GLN A 1 471 ? 14.508 18.241 -11.011 1.00 83.38 471 GLN A O 1
ATOM 3701 N N . GLU A 1 472 ? 12.770 17.692 -12.327 1.00 84.00 472 GLU A N 1
ATOM 3702 C CA . GLU A 1 472 ? 11.744 18.422 -11.571 1.00 84.00 472 GLU A CA 1
ATOM 3703 C C . GLU A 1 472 ? 11.074 17.570 -10.487 1.00 84.00 472 GLU A C 1
ATOM 3705 O O . GLU A 1 472 ? 10.548 18.130 -9.534 1.00 84.00 472 GLU A O 1
ATOM 3710 N N . ALA A 1 473 ? 11.109 16.237 -10.592 1.00 85.19 473 ALA A N 1
ATOM 3711 C CA . ALA A 1 473 ? 10.590 15.321 -9.576 1.00 85.19 473 ALA A CA 1
ATOM 3712 C C . ALA A 1 473 ? 11.304 13.954 -9.620 1.00 85.19 473 ALA A C 1
ATOM 3714 O O . ALA A 1 473 ? 11.813 13.570 -10.676 1.00 85.19 473 ALA A O 1
ATOM 3715 N N . PRO A 1 474 ? 11.336 13.187 -8.512 1.00 88.50 474 PRO A N 1
ATOM 3716 C CA . PRO A 1 474 ? 11.801 11.800 -8.527 1.00 88.50 474 PRO A CA 1
ATOM 3717 C C . PRO A 1 474 ? 10.936 10.913 -9.441 1.00 88.50 474 PRO A C 1
ATOM 3719 O O . PRO A 1 474 ? 9.726 10.799 -9.251 1.00 88.50 474 PRO A O 1
ATOM 3722 N N . ILE A 1 475 ? 11.564 10.260 -10.425 1.00 92.50 475 ILE A N 1
ATOM 3723 C CA . ILE A 1 475 ? 10.884 9.422 -11.427 1.00 92.50 475 ILE A CA 1
ATOM 3724 C C . ILE A 1 475 ? 11.187 7.939 -11.188 1.00 92.50 475 ILE A C 1
ATOM 3726 O O . ILE A 1 475 ? 12.350 7.549 -11.072 1.00 92.50 475 ILE A O 1
ATOM 3730 N N . ILE A 1 476 ? 10.143 7.104 -11.171 1.00 94.50 476 ILE A N 1
ATOM 3731 C CA . ILE A 1 476 ? 10.240 5.648 -10.968 1.00 94.50 476 ILE A CA 1
ATOM 3732 C C . ILE A 1 476 ? 11.210 5.020 -11.983 1.00 94.50 476 ILE A C 1
ATOM 3734 O O . ILE A 1 476 ? 11.093 5.251 -13.187 1.00 94.50 476 ILE A O 1
ATOM 3738 N N . PHE A 1 477 ? 12.153 4.212 -11.483 1.00 96.31 477 PHE A N 1
ATOM 3739 C CA . PHE A 1 477 ? 13.224 3.533 -12.230 1.00 96.31 477 PHE A CA 1
ATOM 3740 C C . PHE A 1 477 ? 14.261 4.428 -12.924 1.00 96.31 477 PHE A C 1
ATOM 3742 O O . PHE A 1 477 ? 15.094 3.922 -13.680 1.00 96.31 477 PHE A O 1
ATOM 3749 N N . PHE A 1 478 ? 14.261 5.740 -12.689 1.00 95.38 478 PHE A N 1
ATOM 3750 C CA . PHE A 1 478 ? 15.208 6.661 -13.322 1.00 95.38 478 PHE A CA 1
ATOM 3751 C C . PHE A 1 478 ? 16.691 6.269 -13.170 1.00 95.38 478 PHE A C 1
ATOM 3753 O O . PHE A 1 478 ? 17.368 6.118 -14.196 1.00 95.38 478 PHE A O 1
ATOM 3760 N N . PRO A 1 479 ? 17.227 6.054 -11.948 1.00 95.94 479 PRO A N 1
ATOM 3761 C CA . PRO A 1 479 ? 18.629 5.668 -11.786 1.00 95.94 479 PRO A CA 1
ATOM 3762 C C . PRO A 1 479 ? 18.924 4.300 -12.415 1.00 95.94 479 PRO A C 1
ATOM 3764 O O . PRO A 1 479 ? 19.944 4.147 -13.092 1.00 95.94 479 PRO A O 1
ATOM 3767 N N . GLN A 1 480 ? 18.012 3.331 -12.277 1.00 95.62 480 GLN A N 1
ATOM 3768 C CA . GLN A 1 480 ? 18.153 2.009 -12.882 1.00 95.62 480 GLN A CA 1
ATOM 3769 C C . GLN A 1 480 ? 18.247 2.089 -14.411 1.00 95.62 480 GLN A C 1
ATOM 3771 O O . GLN A 1 480 ? 19.175 1.529 -14.998 1.00 95.62 480 GLN A O 1
ATOM 3776 N N . ALA A 1 481 ? 17.328 2.809 -15.058 1.00 97.38 481 ALA A N 1
ATOM 3777 C CA . ALA A 1 481 ? 17.293 2.963 -16.508 1.00 97.38 481 ALA A CA 1
ATOM 3778 C C . ALA A 1 481 ? 18.597 3.566 -17.047 1.00 97.38 481 ALA A C 1
ATOM 3780 O O . ALA A 1 481 ? 19.154 3.071 -18.030 1.00 97.38 481 ALA A O 1
ATOM 3781 N N . ILE A 1 482 ? 19.114 4.601 -16.375 1.00 98.00 482 ILE A N 1
ATOM 3782 C CA . ILE A 1 482 ? 20.369 5.256 -16.750 1.00 98.00 482 ILE A CA 1
ATOM 3783 C C . ILE A 1 482 ? 21.551 4.301 -16.608 1.00 98.00 482 ILE A C 1
ATOM 3785 O O . ILE A 1 482 ? 22.339 4.162 -17.546 1.00 98.00 482 ILE A O 1
ATOM 3789 N N . LEU A 1 483 ? 21.705 3.660 -15.449 1.00 97.75 483 LEU A N 1
ATOM 3790 C CA . LEU A 1 483 ? 22.873 2.824 -15.177 1.00 97.75 483 LEU A CA 1
ATOM 3791 C C . LEU A 1 483 ? 22.903 1.587 -16.076 1.00 97.75 483 LEU A C 1
ATOM 3793 O O . LEU A 1 483 ? 23.947 1.278 -16.652 1.00 97.75 483 LEU A O 1
ATOM 3797 N N . GLU A 1 484 ? 21.760 0.936 -16.289 1.00 97.56 484 GLU A N 1
ATOM 3798 C CA . GLU A 1 484 ? 21.687 -0.209 -17.194 1.00 97.56 484 GLU A CA 1
ATOM 3799 C C . GLU A 1 484 ? 21.913 0.181 -18.664 1.00 97.56 484 GLU A C 1
ATOM 3801 O O . GLU A 1 484 ? 22.484 -0.607 -19.424 1.00 97.56 484 GLU A O 1
ATOM 3806 N N . LEU A 1 485 ? 21.478 1.374 -19.091 1.00 98.62 485 LEU A N 1
ATOM 3807 C CA . LEU A 1 485 ? 21.799 1.891 -20.423 1.00 98.62 485 LEU A CA 1
ATOM 3808 C C . LEU A 1 485 ? 23.297 2.189 -20.543 1.00 98.62 485 LEU A C 1
ATOM 3810 O O . LEU A 1 485 ? 23.905 1.859 -21.561 1.00 98.62 485 LEU A O 1
ATOM 3814 N N . CYS A 1 486 ? 23.915 2.763 -19.508 1.00 98.69 486 CYS A N 1
ATOM 3815 C CA . CYS A 1 486 ? 25.355 3.016 -19.480 1.00 98.69 486 CYS A CA 1
ATOM 3816 C C . CYS A 1 486 ? 26.169 1.725 -19.629 1.00 98.69 486 CYS A C 1
ATOM 3818 O O . CYS A 1 486 ? 27.131 1.711 -20.395 1.00 98.69 486 CYS A O 1
ATOM 3820 N N . ASP A 1 487 ? 25.764 0.634 -18.977 1.00 98.12 487 ASP A N 1
ATOM 3821 C CA . ASP A 1 487 ? 26.414 -0.672 -19.139 1.00 98.12 487 ASP A CA 1
ATOM 3822 C C . ASP A 1 487 ? 26.328 -1.185 -20.587 1.00 98.12 487 ASP A C 1
ATOM 3824 O O . ASP A 1 487 ? 27.293 -1.735 -21.128 1.00 98.12 487 ASP A O 1
ATOM 3828 N N . SER A 1 488 ? 25.185 -0.989 -21.249 1.00 98.56 488 SER A N 1
ATOM 3829 C CA . SER A 1 488 ? 25.013 -1.321 -22.669 1.00 98.56 488 SER A CA 1
ATOM 3830 C C . SER A 1 488 ? 25.844 -0.419 -23.590 1.00 98.56 488 SER A C 1
ATOM 3832 O O . SER A 1 488 ? 26.452 -0.915 -24.541 1.00 98.56 488 SER A O 1
ATOM 3834 N N . LEU A 1 489 ? 25.923 0.884 -23.301 1.00 98.75 489 LEU A N 1
ATOM 3835 C CA . LEU A 1 489 ? 26.758 1.845 -24.029 1.00 98.75 489 LEU A CA 1
ATOM 3836 C C . LEU A 1 489 ? 28.247 1.502 -23.903 1.00 98.75 489 LEU A C 1
ATOM 3838 O O . LEU A 1 489 ? 28.958 1.500 -24.909 1.00 98.75 489 LEU A O 1
ATOM 3842 N N . ASP A 1 490 ? 28.708 1.149 -22.702 1.00 98.44 490 ASP A N 1
ATOM 3843 C CA . ASP A 1 490 ? 30.092 0.746 -22.445 1.00 98.44 490 ASP A CA 1
ATOM 3844 C C . ASP A 1 490 ? 30.446 -0.529 -23.233 1.00 98.44 490 ASP A C 1
ATOM 3846 O O . ASP A 1 490 ? 31.496 -0.584 -23.877 1.00 98.44 490 ASP A O 1
ATOM 3850 N N . LYS A 1 491 ? 29.538 -1.517 -23.302 1.00 97.69 491 LYS A N 1
ATOM 3851 C CA . LYS A 1 491 ? 29.704 -2.721 -24.148 1.00 97.69 491 LYS A CA 1
ATOM 3852 C C . LYS A 1 491 ? 29.813 -2.403 -25.645 1.00 97.69 491 LYS A C 1
ATOM 3854 O O . LYS A 1 491 ? 30.466 -3.147 -26.373 1.00 97.69 491 LYS A O 1
ATOM 3859 N N . LEU A 1 492 ? 29.193 -1.315 -26.101 1.00 98.06 492 LEU A N 1
ATOM 3860 C CA . LEU A 1 492 ? 29.267 -0.827 -27.484 1.00 98.06 492 LEU A CA 1
ATOM 3861 C C . LEU A 1 492 ? 30.439 0.143 -27.726 1.00 98.06 492 LEU A C 1
ATOM 3863 O O . LEU A 1 492 ? 30.603 0.635 -28.841 1.00 98.06 492 LEU A O 1
ATOM 3867 N N . GLY A 1 493 ? 31.253 0.442 -26.709 1.00 98.31 493 GLY A N 1
ATOM 3868 C CA . GLY A 1 493 ? 32.361 1.394 -26.806 1.00 98.31 493 GLY A CA 1
ATOM 3869 C C . GLY A 1 493 ? 31.944 2.872 -26.802 1.00 98.31 493 GLY A C 1
ATOM 3870 O O . GLY A 1 493 ? 32.769 3.741 -27.088 1.00 98.31 493 GLY A O 1
ATOM 3871 N N . ARG A 1 494 ? 30.687 3.185 -26.455 1.00 98.38 494 ARG A N 1
ATOM 3872 C CA . ARG A 1 494 ? 30.123 4.549 -26.369 1.00 98.38 494 ARG A CA 1
ATOM 3873 C C . ARG A 1 494 ? 30.394 5.190 -24.998 1.00 98.38 494 ARG A C 1
ATOM 3875 O O . ARG A 1 494 ? 29.511 5.765 -24.364 1.00 98.38 494 ARG A O 1
ATOM 3882 N N . TYR A 1 495 ? 31.647 5.114 -24.544 1.00 98.38 495 TYR A N 1
ATOM 3883 C CA . TYR A 1 495 ? 32.063 5.506 -23.189 1.00 98.38 495 TYR A CA 1
ATOM 3884 C C . TYR A 1 495 ? 31.794 6.980 -22.851 1.00 98.38 495 TYR A C 1
ATOM 3886 O O . TYR A 1 495 ? 31.501 7.309 -21.704 1.00 98.38 495 TYR A O 1
ATOM 3894 N N . ASN A 1 496 ? 31.881 7.880 -23.837 1.00 98.12 496 ASN A N 1
ATOM 3895 C CA . ASN A 1 496 ? 31.627 9.308 -23.619 1.00 98.12 496 ASN A CA 1
ATOM 3896 C C . ASN A 1 496 ? 30.158 9.582 -23.266 1.00 98.12 496 ASN A C 1
ATOM 3898 O O . ASN A 1 496 ? 29.884 10.413 -22.407 1.00 98.12 496 ASN A O 1
ATOM 3902 N N . GLU A 1 497 ? 29.221 8.881 -23.904 1.00 97.56 497 GLU A N 1
ATOM 3903 C CA . GLU A 1 497 ? 27.788 9.022 -23.621 1.00 97.56 497 GLU A CA 1
ATOM 3904 C C . GLU A 1 497 ? 27.451 8.439 -22.249 1.00 97.56 497 GLU A C 1
ATOM 3906 O O . GLU A 1 497 ? 26.833 9.113 -21.430 1.00 97.56 497 GLU A O 1
ATOM 3911 N N . SER A 1 498 ? 27.971 7.244 -21.952 1.00 98.50 498 SER A N 1
ATOM 3912 C CA . SER A 1 498 ? 27.896 6.620 -20.624 1.00 98.50 498 SER A CA 1
ATOM 3913 C C . SER A 1 498 ? 28.403 7.558 -19.517 1.00 98.50 498 SER A C 1
ATOM 3915 O O . SER A 1 498 ? 27.722 7.777 -18.514 1.00 98.50 498 SER A O 1
ATOM 3917 N N . ALA A 1 499 ? 29.563 8.196 -19.711 1.00 98.31 499 ALA A N 1
ATOM 3918 C CA . ALA A 1 499 ? 30.111 9.156 -18.753 1.00 98.31 499 ALA A CA 1
ATOM 3919 C C . ALA A 1 499 ? 29.237 10.414 -18.588 1.00 98.31 499 ALA A C 1
ATOM 3921 O O . ALA A 1 499 ? 29.120 10.929 -17.473 1.00 98.31 499 ALA A O 1
ATOM 3922 N N . THR A 1 500 ? 28.620 10.904 -19.668 1.00 98.00 500 THR A N 1
ATOM 3923 C CA . THR A 1 500 ? 27.688 12.042 -19.626 1.00 98.00 500 THR A CA 1
ATOM 3924 C C . THR A 1 500 ? 26.449 11.713 -18.799 1.00 98.00 500 THR A C 1
ATOM 3926 O O . THR A 1 500 ? 26.115 12.479 -17.899 1.00 98.00 500 THR A O 1
ATOM 3929 N N . TYR A 1 501 ? 25.808 10.564 -19.027 1.00 98.06 501 TYR A N 1
ATOM 3930 C CA . TYR A 1 501 ? 24.608 10.188 -18.274 1.00 98.06 501 TYR A CA 1
ATOM 3931 C C . TYR A 1 501 ? 24.901 9.882 -16.806 1.00 98.06 501 TYR A C 1
ATOM 3933 O O . TYR A 1 501 ? 24.158 10.320 -15.932 1.00 98.06 501 TYR A O 1
ATOM 3941 N N . LYS A 1 502 ? 26.027 9.217 -16.509 1.00 98.44 502 LYS A N 1
ATOM 3942 C CA . LYS A 1 502 ? 26.496 9.019 -15.127 1.00 98.44 502 LYS A CA 1
ATOM 3943 C C . LYS A 1 502 ? 26.687 10.352 -14.399 1.00 98.44 502 LYS A C 1
ATOM 3945 O O . LYS A 1 502 ? 26.324 10.461 -13.234 1.00 98.44 502 LYS A O 1
ATOM 3950 N N . ARG A 1 503 ? 27.224 11.377 -15.073 1.00 97.69 503 ARG A N 1
ATOM 3951 C CA . ARG A 1 503 ? 27.350 12.725 -14.496 1.00 97.69 503 ARG A CA 1
ATOM 3952 C C . ARG A 1 503 ? 25.990 13.390 -14.294 1.00 97.69 503 ARG A C 1
ATOM 3954 O O . ARG A 1 503 ? 25.758 13.913 -13.214 1.00 97.69 503 ARG A O 1
ATOM 3961 N N . ALA A 1 504 ? 25.103 13.322 -15.284 1.00 96.44 504 ALA A N 1
ATOM 3962 C CA . ALA A 1 504 ? 23.757 13.879 -15.170 1.00 96.44 504 ALA A CA 1
ATOM 3963 C C . ALA A 1 504 ? 22.989 13.267 -13.986 1.00 96.44 504 ALA A C 1
ATOM 3965 O O . ALA A 1 504 ? 22.394 14.003 -13.209 1.00 96.44 504 ALA A O 1
ATOM 3966 N N . LEU A 1 505 ? 23.086 11.947 -13.782 1.00 97.06 505 LEU A N 1
ATOM 3967 C CA . LEU A 1 505 ? 22.508 11.269 -12.618 1.00 97.06 505 LEU A CA 1
ATOM 3968 C C . LEU A 1 505 ? 23.063 11.816 -11.293 1.00 97.06 505 LEU A C 1
ATOM 3970 O O . LEU A 1 505 ? 22.295 12.082 -10.371 1.00 97.06 505 LEU A O 1
ATOM 3974 N N . VAL A 1 506 ? 24.384 12.009 -11.198 1.00 97.50 506 VAL A N 1
ATOM 3975 C CA . VAL A 1 506 ? 25.019 12.600 -10.007 1.00 97.50 506 VAL A CA 1
ATOM 3976 C C . VAL A 1 506 ? 24.497 14.016 -9.765 1.00 97.50 506 VAL A C 1
ATOM 3978 O O . VAL A 1 506 ? 24.105 14.327 -8.643 1.00 97.50 506 VAL A O 1
ATOM 3981 N N . ASP A 1 507 ? 24.460 14.858 -10.797 1.00 95.88 507 ASP A N 1
ATOM 3982 C CA . ASP A 1 507 ? 24.025 16.253 -10.686 1.00 95.88 507 ASP A CA 1
ATOM 3983 C C . ASP A 1 507 ? 22.548 16.344 -10.256 1.00 95.88 507 ASP A C 1
ATOM 3985 O O . ASP A 1 507 ? 22.224 17.072 -9.315 1.00 95.88 507 ASP A O 1
ATOM 3989 N N . THR A 1 508 ? 21.668 15.543 -10.868 1.00 95.38 508 THR A N 1
ATOM 3990 C CA . THR A 1 508 ? 20.250 15.434 -10.486 1.00 95.38 508 THR A CA 1
ATOM 3991 C C . THR A 1 508 ? 20.093 14.949 -9.044 1.00 95.38 508 THR A C 1
ATOM 3993 O O . THR A 1 508 ? 19.358 15.556 -8.268 1.00 95.38 508 THR A O 1
ATOM 3996 N N . THR A 1 509 ? 20.833 13.912 -8.641 1.00 96.38 509 THR A N 1
ATOM 3997 C CA . THR A 1 509 ? 20.793 13.393 -7.264 1.00 96.38 509 THR A CA 1
ATOM 3998 C C . THR A 1 509 ? 21.200 14.458 -6.253 1.00 96.38 509 THR A C 1
ATOM 4000 O O . THR A 1 509 ? 20.536 14.634 -5.233 1.00 96.38 509 THR A O 1
ATOM 4003 N N . MET A 1 510 ? 22.282 15.192 -6.528 1.00 96.00 510 MET A N 1
ATOM 4004 C CA . MET A 1 510 ? 22.750 16.250 -5.635 1.00 96.00 510 MET A CA 1
ATOM 4005 C C . MET A 1 510 ? 21.749 17.405 -5.537 1.00 96.00 510 MET A C 1
ATOM 4007 O O . MET A 1 510 ? 21.661 18.009 -4.472 1.00 96.00 510 MET A O 1
ATOM 4011 N N . SER A 1 511 ? 20.978 17.693 -6.593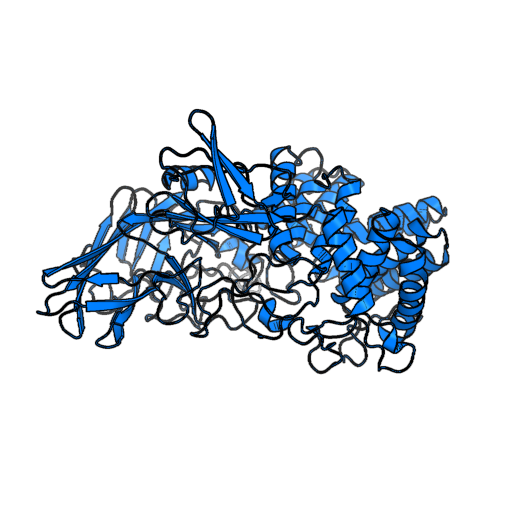 1.00 94.44 511 SER A N 1
ATOM 4012 C CA . SER A 1 511 ? 19.882 18.670 -6.532 1.00 94.44 511 SER A CA 1
ATOM 4013 C C . SER A 1 511 ? 18.841 18.268 -5.487 1.00 94.44 511 SER A C 1
ATOM 4015 O O . SER A 1 511 ? 18.628 19.011 -4.536 1.00 94.44 511 SER A O 1
ATOM 4017 N N . PHE A 1 512 ? 18.300 17.049 -5.570 1.00 94.75 512 PHE A N 1
ATOM 4018 C CA . PHE A 1 512 ? 17.310 16.566 -4.599 1.00 94.75 512 PHE A CA 1
ATOM 4019 C C . PHE A 1 512 ? 17.876 16.376 -3.184 1.00 94.75 512 PHE A C 1
ATOM 4021 O O . PHE A 1 512 ? 17.156 16.491 -2.193 1.00 94.75 512 PHE A O 1
ATOM 4028 N N . VAL A 1 513 ? 19.173 16.081 -3.053 1.00 95.12 513 VAL A N 1
ATOM 4029 C CA . VAL A 1 513 ? 19.843 16.095 -1.744 1.00 95.12 513 VAL A CA 1
ATOM 4030 C C . VAL A 1 513 ? 19.868 17.509 -1.160 1.00 95.12 513 VAL A C 1
ATOM 4032 O O . VAL A 1 513 ? 19.607 17.670 0.029 1.00 95.12 513 VAL A O 1
ATOM 4035 N N . ASN A 1 514 ? 20.126 18.531 -1.980 1.00 94.31 514 ASN A N 1
ATOM 4036 C CA . ASN A 1 514 ? 20.128 19.926 -1.537 1.00 94.31 514 ASN A CA 1
ATOM 4037 C C . ASN A 1 514 ? 18.724 20.446 -1.184 1.00 94.31 514 ASN A C 1
ATOM 4039 O O . ASN A 1 514 ? 18.618 21.275 -0.280 1.00 94.31 514 ASN A O 1
ATOM 4043 N N . ASP A 1 515 ? 17.672 19.947 -1.841 1.00 93.00 515 ASP A N 1
ATOM 4044 C CA . ASP A 1 515 ? 16.273 20.256 -1.495 1.00 93.00 515 ASP A CA 1
ATOM 4045 C C . ASP A 1 515 ? 15.882 19.687 -0.113 1.00 93.00 515 ASP A C 1
ATOM 4047 O O . ASP A 1 515 ? 14.997 20.198 0.580 1.00 93.00 515 ASP A O 1
ATOM 4051 N N . GLY A 1 516 ? 16.579 18.639 0.342 1.00 93.75 516 GLY A N 1
ATOM 4052 C CA . GLY A 1 516 ? 16.373 18.032 1.653 1.00 93.75 516 GLY A CA 1
ATOM 4053 C C . GLY A 1 516 ? 14.967 17.443 1.797 1.00 93.75 516 GLY A C 1
ATOM 4054 O O . GLY A 1 516 ? 14.613 16.491 1.104 1.00 93.75 516 GLY A O 1
ATOM 4055 N N . ARG A 1 517 ? 14.177 17.983 2.735 1.00 94.19 517 ARG A N 1
ATOM 4056 C CA . ARG A 1 517 ? 12.783 17.563 2.993 1.00 94.19 517 ARG A CA 1
ATOM 4057 C C . ARG A 1 517 ? 11.756 18.311 2.138 1.00 94.19 517 ARG A C 1
ATOM 4059 O O . ARG A 1 517 ? 10.600 17.902 2.112 1.00 94.19 517 ARG A O 1
ATOM 4066 N N . ASP A 1 518 ? 12.151 19.390 1.468 1.00 92.25 518 ASP A N 1
ATOM 4067 C CA . ASP A 1 518 ? 11.265 20.237 0.662 1.00 92.25 518 ASP A CA 1
ATOM 4068 C C . ASP A 1 518 ? 11.235 19.756 -0.794 1.00 92.25 518 ASP A C 1
ATOM 4070 O O . ASP A 1 518 ? 11.604 20.469 -1.724 1.00 92.25 518 ASP A O 1
ATOM 4074 N N . LEU A 1 519 ? 10.876 18.480 -0.973 1.00 87.81 519 LEU A N 1
ATOM 4075 C CA . LEU A 1 519 ? 10.850 17.855 -2.292 1.00 87.81 519 LEU A CA 1
ATOM 4076 C C . LEU A 1 519 ? 9.780 18.514 -3.175 1.00 87.81 519 LEU A C 1
ATOM 4078 O O . LEU A 1 519 ? 8.669 18.770 -2.695 1.00 87.81 519 LEU A O 1
ATOM 4082 N N . PRO A 1 520 ? 10.072 18.735 -4.467 1.00 84.12 520 PRO A N 1
ATOM 4083 C CA . PRO A 1 520 ? 9.081 19.241 -5.400 1.00 84.12 520 PRO A CA 1
ATOM 4084 C C . PRO A 1 520 ? 7.924 18.247 -5.556 1.00 84.12 520 PRO A C 1
ATOM 4086 O O . PRO A 1 520 ? 8.126 17.034 -5.656 1.00 84.12 520 PRO A O 1
ATOM 4089 N N . ALA A 1 521 ? 6.703 18.782 -5.578 1.00 78.44 521 ALA A N 1
ATOM 4090 C CA . ALA A 1 521 ? 5.500 18.006 -5.851 1.00 78.44 521 ALA A CA 1
ATOM 4091 C C . ALA A 1 521 ? 5.501 17.481 -7.297 1.00 78.44 521 ALA A C 1
ATOM 4093 O O . ALA A 1 521 ? 6.068 18.103 -8.198 1.00 78.44 521 ALA A O 1
ATOM 4094 N N . SER A 1 522 ? 4.824 16.354 -7.517 1.00 76.00 522 SER A N 1
ATOM 4095 C CA . SER A 1 522 ? 4.648 15.747 -8.840 1.00 76.00 522 SER A CA 1
ATOM 4096 C C . SER A 1 522 ? 3.156 15.584 -9.159 1.00 76.00 522 SER A C 1
ATOM 4098 O O . SER A 1 522 ? 2.394 16.534 -8.993 1.00 76.00 522 SER A O 1
ATOM 4100 N N . GLU A 1 523 ? 2.719 14.406 -9.619 1.00 70.25 523 GLU A N 1
ATOM 4101 C CA . GLU A 1 523 ? 1.293 14.083 -9.807 1.00 70.25 523 GLU A CA 1
ATOM 4102 C C . GLU A 1 523 ? 0.510 14.158 -8.488 1.00 70.25 523 GLU A C 1
ATOM 4104 O O . GLU A 1 523 ? -0.672 14.500 -8.488 1.00 70.25 523 GLU A O 1
ATOM 4109 N N . VAL A 1 524 ? 1.196 13.896 -7.374 1.00 74.06 524 VAL A N 1
ATOM 4110 C CA . VAL A 1 524 ? 0.731 14.136 -6.006 1.00 74.06 524 VAL A CA 1
ATOM 4111 C C . VAL A 1 524 ? 1.812 14.868 -5.213 1.00 74.06 524 VAL A C 1
ATOM 4113 O O . VAL A 1 524 ? 2.975 14.957 -5.635 1.00 74.06 524 VAL A O 1
ATOM 4116 N N . SER A 1 525 ? 1.439 15.394 -4.052 1.00 86.44 525 SER A N 1
ATOM 4117 C CA . SER A 1 525 ? 2.322 16.243 -3.254 1.00 86.44 525 SER A CA 1
ATOM 4118 C C . SER A 1 525 ? 3.404 15.486 -2.476 1.00 86.44 525 SER A C 1
ATOM 4120 O O . SER A 1 525 ? 4.544 15.947 -2.397 1.00 86.44 525 SER A O 1
ATOM 4122 N N . TYR A 1 526 ? 3.071 14.341 -1.878 1.00 91.19 526 TYR A N 1
ATOM 4123 C CA . TYR A 1 526 ? 4.015 13.468 -1.176 1.00 91.19 526 TYR A CA 1
ATOM 4124 C C . TYR A 1 526 ? 3.448 12.052 -1.115 1.00 91.19 526 TYR A C 1
ATOM 4126 O O . TYR A 1 526 ? 2.316 11.862 -0.701 1.00 91.19 526 TYR A O 1
ATOM 4134 N N . GLU A 1 527 ? 4.216 11.040 -1.503 1.00 92.19 527 GLU A N 1
ATOM 4135 C CA . GLU A 1 527 ? 3.755 9.654 -1.435 1.00 92.19 527 GLU A CA 1
ATOM 4136 C C . GLU A 1 527 ? 4.913 8.656 -1.517 1.00 92.19 527 GLU A C 1
ATOM 4138 O O . GLU A 1 527 ? 6.058 9.017 -1.813 1.00 92.19 527 GLU A O 1
ATOM 4143 N N . GLN A 1 528 ? 4.605 7.370 -1.346 1.00 94.56 528 GLN A N 1
ATOM 4144 C CA . GLN A 1 528 ? 5.599 6.310 -1.445 1.00 94.56 528 GLN A CA 1
ATOM 4145 C C . GLN A 1 528 ? 6.291 6.254 -2.819 1.00 94.56 528 GLN A C 1
ATOM 4147 O O . GLN A 1 528 ? 7.511 6.087 -2.839 1.00 94.56 528 GLN A O 1
ATOM 4152 N N . SER A 1 529 ? 5.595 6.445 -3.951 1.00 87.50 529 SER A N 1
ATOM 4153 C CA . SER A 1 529 ? 6.251 6.410 -5.274 1.00 87.50 529 SER A CA 1
ATOM 4154 C C . SER A 1 529 ? 6.969 7.706 -5.677 1.00 87.50 529 SER A C 1
ATOM 4156 O O . SER A 1 529 ? 7.503 7.782 -6.779 1.00 87.50 529 SER A O 1
ATOM 4158 N N . ILE A 1 530 ? 7.050 8.692 -4.776 1.00 91.00 530 ILE A N 1
ATOM 4159 C CA . ILE A 1 530 ? 7.997 9.822 -4.854 1.00 91.00 530 ILE A CA 1
ATOM 4160 C C . ILE A 1 530 ? 9.239 9.524 -4.004 1.00 91.00 530 ILE A C 1
ATOM 4162 O O . ILE A 1 530 ? 10.370 9.790 -4.412 1.00 91.00 530 ILE A O 1
ATOM 4166 N N . VAL A 1 531 ? 9.040 8.950 -2.814 1.00 95.06 531 VAL A N 1
ATOM 4167 C CA . VAL A 1 531 ? 10.129 8.661 -1.871 1.00 95.06 531 VAL A CA 1
ATOM 4168 C C . VAL A 1 531 ? 10.981 7.483 -2.332 1.00 95.06 531 VAL A C 1
ATOM 4170 O O . VAL A 1 531 ? 12.203 7.531 -2.197 1.00 95.06 531 VAL A O 1
ATOM 4173 N N . GLU A 1 532 ? 10.377 6.431 -2.884 1.00 96.38 532 GLU A N 1
ATOM 4174 C CA . GLU A 1 532 ? 11.130 5.255 -3.320 1.00 96.38 532 GLU A CA 1
ATOM 4175 C C . GLU A 1 532 ? 12.156 5.569 -4.421 1.00 96.38 532 GLU A C 1
ATOM 4177 O O . GLU A 1 532 ? 13.335 5.262 -4.200 1.00 96.38 532 GLU A O 1
ATOM 4182 N N . PRO A 1 533 ? 11.799 6.263 -5.523 1.00 94.00 533 PRO A N 1
ATOM 4183 C CA . PRO A 1 533 ? 12.774 6.573 -6.565 1.00 94.00 533 PRO A CA 1
ATOM 4184 C C . PRO A 1 533 ? 13.903 7.467 -6.051 1.00 94.00 533 PRO A C 1
ATOM 4186 O O . PRO A 1 533 ? 15.039 7.390 -6.520 1.00 94.00 533 PRO A O 1
ATOM 4189 N N . LEU A 1 534 ? 13.612 8.301 -5.047 1.00 95.12 534 LEU A N 1
ATOM 4190 C CA . LEU A 1 534 ? 14.613 9.111 -4.370 1.00 95.12 534 LEU A CA 1
ATOM 4191 C C . LEU A 1 534 ? 15.595 8.245 -3.559 1.00 95.12 534 LEU A C 1
ATOM 4193 O O . LEU A 1 534 ? 16.801 8.474 -3.645 1.00 95.12 534 LEU A O 1
ATOM 4197 N N . VAL A 1 535 ? 15.123 7.238 -2.811 1.00 97.62 535 VAL A N 1
ATOM 4198 C CA . VAL A 1 535 ? 16.003 6.283 -2.103 1.00 97.62 535 VAL A CA 1
ATOM 4199 C C . VAL A 1 535 ? 16.919 5.565 -3.090 1.00 97.62 535 VAL A C 1
ATOM 4201 O O . VAL A 1 535 ? 18.131 5.523 -2.870 1.00 97.62 535 VAL A O 1
ATOM 4204 N N . GLU A 1 536 ? 16.358 5.040 -4.181 1.00 96.25 536 GLU A N 1
ATOM 4205 C CA . GLU A 1 536 ? 17.121 4.340 -5.216 1.00 96.25 536 GLU A CA 1
ATOM 4206 C C . GLU A 1 536 ? 18.192 5.254 -5.828 1.00 96.25 536 GLU A C 1
ATOM 4208 O O . GLU A 1 536 ? 19.363 4.887 -5.910 1.00 96.25 536 GLU A O 1
ATOM 4213 N N . MET A 1 537 ? 17.819 6.483 -6.185 1.00 95.81 537 MET A N 1
ATOM 4214 C CA . MET A 1 537 ? 18.708 7.446 -6.832 1.00 95.81 537 MET A CA 1
ATOM 4215 C C . MET A 1 537 ? 19.891 7.854 -5.945 1.00 95.81 537 MET A C 1
ATOM 4217 O O . MET A 1 537 ? 21.034 7.889 -6.416 1.00 95.81 537 MET A O 1
ATOM 4221 N N . VAL A 1 538 ? 19.654 8.122 -4.655 1.00 97.69 538 VAL A N 1
ATOM 4222 C CA . VAL A 1 538 ? 20.738 8.445 -3.712 1.00 97.69 538 VAL A CA 1
ATOM 4223 C C . VAL A 1 538 ? 21.637 7.222 -3.472 1.00 97.69 538 VAL A C 1
ATOM 4225 O O . VAL A 1 538 ? 22.866 7.354 -3.504 1.00 97.69 538 VAL A O 1
ATOM 4228 N N . ALA A 1 539 ? 21.053 6.030 -3.305 1.00 97.62 539 ALA A N 1
ATOM 4229 C CA . ALA A 1 539 ? 21.783 4.777 -3.101 1.00 97.62 539 ALA A CA 1
ATOM 4230 C C . ALA A 1 539 ? 22.687 4.415 -4.294 1.00 97.62 539 ALA A C 1
ATOM 4232 O O . ALA A 1 539 ? 23.870 4.096 -4.127 1.00 97.62 539 ALA A O 1
ATOM 4233 N N . ASP A 1 540 ? 22.159 4.502 -5.511 1.00 96.44 540 ASP A N 1
ATOM 4234 C CA . ASP A 1 540 ? 22.891 4.189 -6.735 1.00 96.44 540 ASP A CA 1
ATOM 4235 C C . ASP A 1 540 ? 24.008 5.204 -7.004 1.00 96.44 540 ASP A C 1
ATOM 4237 O O . ASP A 1 540 ? 25.131 4.836 -7.369 1.00 96.44 540 ASP A O 1
ATOM 4241 N N . THR A 1 541 ? 23.762 6.482 -6.715 1.00 97.62 541 THR A N 1
ATOM 4242 C CA . THR A 1 541 ? 24.790 7.525 -6.815 1.00 97.62 541 THR A CA 1
ATOM 4243 C C . THR A 1 541 ? 25.886 7.349 -5.763 1.00 97.62 541 THR A C 1
ATOM 4245 O O . THR A 1 541 ? 27.067 7.577 -6.057 1.00 97.62 541 THR A O 1
ATOM 4248 N N . TYR A 1 542 ? 25.554 6.875 -4.556 1.00 97.75 542 TYR A N 1
ATOM 4249 C CA . TYR A 1 542 ? 26.561 6.445 -3.583 1.00 97.75 542 TYR A CA 1
ATOM 4250 C C . TYR A 1 542 ? 27.416 5.303 -4.143 1.00 97.75 542 TYR A C 1
ATOM 4252 O O . TYR A 1 542 ? 28.645 5.360 -4.068 1.00 97.75 542 TYR A O 1
ATOM 4260 N N . ASN A 1 543 ? 26.799 4.287 -4.749 1.00 95.19 543 ASN A N 1
ATOM 4261 C CA . ASN A 1 543 ? 27.530 3.161 -5.331 1.00 95.19 543 ASN A CA 1
ATOM 4262 C C . ASN A 1 543 ? 28.471 3.589 -6.470 1.00 95.19 543 ASN A C 1
ATOM 4264 O O . ASN A 1 543 ? 29.569 3.032 -6.588 1.00 95.19 543 ASN A O 1
ATOM 4268 N N . LEU A 1 544 ? 28.074 4.599 -7.250 1.00 95.50 544 LEU A N 1
ATOM 4269 C CA . LEU A 1 544 ? 28.859 5.173 -8.342 1.00 95.50 544 LEU A CA 1
ATOM 4270 C C . LEU A 1 544 ? 30.030 6.046 -7.855 1.00 95.50 544 LEU A C 1
ATOM 4272 O O . LEU A 1 544 ? 31.127 5.967 -8.404 1.00 95.50 544 LEU A O 1
ATOM 4276 N N . THR A 1 545 ? 29.808 6.889 -6.842 1.00 96.00 545 THR A N 1
ATOM 4277 C CA . THR A 1 545 ? 30.758 7.951 -6.443 1.00 96.00 545 THR A CA 1
ATOM 4278 C C . THR A 1 545 ? 31.541 7.653 -5.168 1.00 96.00 545 THR A C 1
ATOM 4280 O O . THR A 1 545 ? 32.605 8.232 -4.950 1.00 96.00 545 THR A O 1
ATOM 4283 N N . ARG A 1 546 ? 31.012 6.777 -4.306 1.00 95.25 546 ARG A N 1
ATOM 4284 C CA . ARG A 1 546 ? 31.483 6.514 -2.935 1.00 95.25 546 ARG A CA 1
ATOM 4285 C C . ARG A 1 546 ? 31.547 7.764 -2.044 1.00 95.25 546 ARG A C 1
ATOM 4287 O O . ARG A 1 546 ? 32.303 7.791 -1.074 1.00 95.25 546 ARG A O 1
ATOM 4294 N N . ASN A 1 547 ? 30.740 8.788 -2.334 1.00 94.50 547 ASN A N 1
ATOM 4295 C CA . ASN A 1 547 ? 30.605 9.965 -1.476 1.00 94.50 547 ASN A CA 1
ATOM 4296 C C . ASN A 1 547 ? 29.866 9.603 -0.174 1.00 94.50 547 ASN A C 1
ATOM 4298 O O . ASN A 1 547 ? 28.670 9.331 -0.198 1.00 94.50 547 ASN A O 1
ATOM 4302 N N . ALA A 1 548 ? 30.563 9.639 0.965 1.00 91.69 548 ALA A N 1
ATOM 4303 C CA . ALA A 1 548 ? 30.023 9.220 2.260 1.00 91.69 548 ALA A CA 1
ATOM 4304 C C . ALA A 1 548 ? 28.768 9.991 2.710 1.00 91.69 548 ALA A C 1
ATOM 4306 O O . ALA A 1 548 ? 27.940 9.406 3.404 1.00 91.69 548 ALA A O 1
ATOM 4307 N N . THR A 1 549 ? 28.586 11.250 2.291 1.00 93.88 549 THR A N 1
ATOM 4308 C CA . THR A 1 549 ? 27.363 12.013 2.596 1.00 93.88 549 THR A CA 1
ATOM 4309 C C . THR A 1 549 ? 26.124 11.320 2.028 1.00 93.88 549 THR A C 1
ATOM 4311 O O . THR A 1 549 ? 25.111 11.221 2.705 1.00 93.88 549 THR A O 1
ATOM 4314 N N . LEU A 1 550 ? 26.212 10.736 0.829 1.00 97.38 550 LEU A N 1
ATOM 4315 C CA . LEU A 1 550 ? 25.073 10.052 0.207 1.00 97.38 550 LEU A CA 1
ATOM 4316 C C . LEU A 1 550 ? 24.625 8.811 0.991 1.00 97.38 550 LEU A C 1
ATOM 4318 O O . LEU A 1 550 ? 23.468 8.415 0.892 1.00 97.38 550 LEU A O 1
ATOM 4322 N N . LEU A 1 551 ? 25.498 8.212 1.808 1.00 95.94 551 LEU A N 1
ATOM 4323 C CA . LEU A 1 551 ? 25.119 7.078 2.649 1.00 95.94 551 LEU A CA 1
ATOM 4324 C C . LEU A 1 551 ? 24.167 7.504 3.777 1.00 95.94 551 LEU A C 1
ATOM 4326 O O . LEU A 1 551 ? 23.169 6.827 4.017 1.00 95.94 551 LEU A O 1
ATOM 4330 N N . SER A 1 552 ? 24.441 8.634 4.442 1.00 95.00 552 SER A N 1
ATOM 4331 C CA . SER A 1 552 ? 23.527 9.184 5.453 1.00 95.00 552 SER A CA 1
ATOM 4332 C C . SER A 1 552 ? 22.229 9.685 4.829 1.00 95.00 552 SER A C 1
ATOM 4334 O O . SER A 1 552 ? 21.161 9.415 5.369 1.00 95.00 552 SER A O 1
ATOM 4336 N N . GLU A 1 553 ? 22.308 10.324 3.657 1.00 97.25 553 GLU A N 1
ATOM 4337 C CA . GLU A 1 553 ? 21.121 10.758 2.910 1.00 97.25 553 GLU A CA 1
ATOM 4338 C C . GLU A 1 553 ? 20.237 9.563 2.506 1.00 97.25 553 GLU A C 1
ATOM 4340 O O . GLU A 1 553 ? 19.011 9.644 2.605 1.00 97.25 553 GLU A O 1
ATOM 4345 N N . THR A 1 554 ? 20.850 8.439 2.102 1.00 97.75 554 THR A N 1
ATOM 4346 C CA . THR A 1 554 ? 20.137 7.187 1.793 1.00 97.75 554 THR A CA 1
ATOM 4347 C C . THR A 1 554 ? 19.418 6.656 3.029 1.00 97.75 554 THR A C 1
ATOM 4349 O O . THR A 1 554 ? 18.248 6.297 2.944 1.00 97.75 554 THR A O 1
ATOM 4352 N N . GLN A 1 555 ? 20.088 6.618 4.186 1.00 96.62 555 GLN A N 1
ATOM 4353 C CA . GLN A 1 555 ? 19.489 6.114 5.424 1.00 96.62 555 GLN A CA 1
ATOM 4354 C C . GLN A 1 555 ? 18.304 6.970 5.891 1.00 96.62 555 GLN A C 1
ATOM 4356 O O . GLN A 1 555 ? 17.303 6.412 6.335 1.00 96.62 555 GLN A O 1
ATOM 4361 N N . GLU A 1 556 ? 18.390 8.300 5.792 1.00 96.31 556 GLU A N 1
ATOM 4362 C CA . GLU A 1 556 ? 17.274 9.183 6.158 1.00 96.31 556 GLU A CA 1
ATOM 4363 C C . GLU A 1 556 ? 16.050 8.925 5.266 1.00 96.31 556 GLU A C 1
ATOM 4365 O O . GLU A 1 556 ? 14.961 8.660 5.770 1.00 96.31 556 GLU A O 1
ATOM 4370 N N . ARG A 1 557 ? 16.232 8.904 3.941 1.00 97.25 557 ARG A N 1
ATOM 4371 C CA . ARG A 1 557 ? 15.136 8.649 2.987 1.00 97.25 557 ARG A CA 1
ATOM 4372 C C . ARG A 1 557 ? 14.585 7.231 3.096 1.00 97.25 557 ARG A C 1
ATOM 4374 O O . ARG A 1 557 ? 13.391 7.023 2.906 1.00 97.25 557 ARG A O 1
ATOM 4381 N N . LEU A 1 558 ? 15.428 6.258 3.446 1.00 97.81 558 LEU A N 1
ATOM 4382 C CA . LEU A 1 558 ? 14.980 4.900 3.739 1.00 97.81 558 LEU A CA 1
ATOM 4383 C C . LEU A 1 558 ? 14.033 4.875 4.947 1.00 97.81 558 LEU A C 1
ATOM 4385 O O . LEU A 1 558 ? 13.053 4.137 4.917 1.00 97.81 558 LEU A O 1
ATOM 4389 N N . ASN A 1 559 ? 14.271 5.694 5.978 1.00 97.06 559 ASN A N 1
ATOM 4390 C CA . ASN A 1 559 ? 13.340 5.805 7.106 1.00 97.06 559 ASN A CA 1
ATOM 4391 C C . ASN A 1 559 ? 11.987 6.371 6.654 1.00 97.06 559 ASN A C 1
ATOM 4393 O O . ASN A 1 559 ? 10.952 5.852 7.065 1.00 97.06 559 ASN A O 1
ATOM 4397 N N . TRP A 1 560 ? 11.992 7.377 5.770 1.00 97.69 560 TRP A N 1
ATOM 4398 C CA . TRP A 1 560 ? 10.763 7.927 5.187 1.00 97.69 560 TRP A CA 1
ATOM 4399 C C . TRP A 1 560 ? 9.998 6.849 4.414 1.00 97.69 560 TRP A C 1
ATOM 4401 O O . TRP A 1 560 ? 8.804 6.662 4.620 1.00 97.69 560 TRP A O 1
ATOM 4411 N N . LEU A 1 561 ? 10.701 6.091 3.565 1.00 98.25 561 LEU A N 1
ATOM 4412 C CA . LEU A 1 561 ? 10.112 5.017 2.766 1.00 98.25 561 LEU A CA 1
ATOM 4413 C C . LEU A 1 561 ? 9.500 3.921 3.645 1.00 98.25 561 LEU A C 1
ATOM 4415 O O . LEU A 1 561 ? 8.377 3.483 3.404 1.00 98.25 561 LEU A O 1
ATOM 4419 N N . MET A 1 562 ? 10.230 3.477 4.669 1.00 97.69 562 MET A N 1
ATOM 4420 C CA . MET A 1 562 ? 9.778 2.393 5.539 1.00 97.69 562 MET A CA 1
ATOM 4421 C C . MET A 1 562 ? 8.605 2.799 6.436 1.00 97.69 562 MET A C 1
ATOM 4423 O O . MET A 1 562 ? 7.813 1.929 6.784 1.00 97.69 562 MET A O 1
ATOM 4427 N N . ALA A 1 563 ? 8.434 4.089 6.744 1.00 97.69 563 ALA A N 1
ATOM 4428 C CA . ALA A 1 563 ? 7.296 4.581 7.523 1.00 97.69 563 ALA A CA 1
ATOM 4429 C C . ALA A 1 563 ? 5.942 4.389 6.813 1.00 97.69 563 ALA A C 1
ATOM 4431 O O . ALA A 1 563 ? 4.900 4.397 7.467 1.00 97.69 563 ALA A O 1
ATOM 4432 N N . PHE A 1 564 ? 5.925 4.211 5.486 1.00 98.19 564 PHE A N 1
ATOM 4433 C CA . PHE A 1 564 ? 4.705 3.848 4.756 1.00 98.19 564 PHE A CA 1
ATOM 4434 C C . PHE A 1 564 ? 4.292 2.389 4.983 1.00 98.19 564 PHE A C 1
ATOM 4436 O O . PHE A 1 564 ? 3.127 2.059 4.770 1.00 98.19 564 PHE A O 1
ATOM 4443 N N . SER A 1 565 ? 5.219 1.518 5.393 1.00 96.25 565 SER A N 1
ATOM 4444 C CA . SER A 1 565 ? 5.045 0.065 5.443 1.00 96.25 565 SER A CA 1
ATOM 4445 C C . SER A 1 565 ? 4.703 -0.422 6.850 1.00 96.25 565 SER A C 1
ATOM 4447 O O . SER A 1 565 ? 5.560 -0.506 7.729 1.00 96.25 565 SER A O 1
ATOM 4449 N N . GLY A 1 566 ? 3.453 -0.824 7.064 1.00 93.69 566 GLY A N 1
ATOM 4450 C CA . GLY A 1 566 ? 3.001 -1.271 8.378 1.00 93.69 566 GLY A CA 1
ATOM 4451 C C . GLY A 1 566 ? 3.317 -2.741 8.700 1.00 93.69 566 GLY A C 1
ATOM 4452 O O . GLY A 1 566 ? 3.594 -3.574 7.837 1.00 93.69 566 GLY A O 1
ATOM 4453 N N . SER A 1 567 ? 3.283 -3.095 9.988 1.00 94.88 567 SER A N 1
ATOM 4454 C CA . SER A 1 567 ? 3.541 -4.467 10.474 1.00 94.88 567 SER A CA 1
ATOM 4455 C C . SER A 1 567 ? 2.266 -5.289 10.691 1.00 94.88 567 SER A C 1
ATOM 4457 O O . SER A 1 567 ? 2.281 -6.263 11.447 1.00 94.88 567 SER A O 1
ATOM 4459 N N . GLN A 1 568 ? 1.155 -4.899 10.057 1.00 98.25 568 GLN A N 1
ATOM 4460 C CA . GLN A 1 568 ? -0.127 -5.574 10.215 1.00 98.25 568 GLN A CA 1
ATOM 4461 C C . GLN A 1 568 ? 0.005 -7.054 9.842 1.00 98.25 568 GLN A C 1
ATOM 4463 O O . GLN A 1 568 ? 0.492 -7.384 8.758 1.00 98.25 568 GLN A O 1
ATOM 4468 N N . PRO A 1 569 ? -0.445 -7.963 10.710 1.00 97.50 569 PRO A N 1
ATOM 4469 C CA . PRO A 1 569 ? -0.353 -9.392 10.488 1.00 97.50 569 PRO A CA 1
ATOM 4470 C C . PRO A 1 569 ? -1.451 -9.834 9.516 1.00 97.50 569 PRO A C 1
ATOM 4472 O O . PRO A 1 569 ? -2.468 -10.369 9.940 1.00 97.50 569 PRO A O 1
ATOM 4475 N N . HIS A 1 570 ? -1.296 -9.544 8.224 1.00 98.50 570 HIS A N 1
ATOM 4476 C CA . HIS A 1 570 ? -2.307 -9.797 7.195 1.00 98.50 570 HIS A CA 1
ATOM 4477 C C . HIS A 1 570 ? -1.659 -9.916 5.808 1.00 98.50 570 HIS A C 1
ATOM 4479 O O . HIS A 1 570 ? -0.752 -9.146 5.485 1.00 98.50 570 HIS A O 1
ATOM 4485 N N . ALA A 1 571 ? -2.153 -10.824 4.961 1.00 98.00 571 ALA A N 1
ATOM 4486 C CA . ALA A 1 571 ? -1.614 -11.103 3.621 1.00 98.00 571 ALA A CA 1
ATOM 4487 C C . ALA A 1 571 ? -1.491 -9.862 2.725 1.00 98.00 571 ALA A C 1
ATOM 4489 O O . ALA A 1 571 ? -0.561 -9.747 1.935 1.00 98.00 571 ALA A O 1
ATOM 4490 N N . ARG A 1 572 ? -2.445 -8.939 2.857 1.00 98.06 572 ARG A N 1
ATOM 4491 C CA . ARG A 1 572 ? -2.530 -7.701 2.064 1.00 98.06 572 ARG A CA 1
ATOM 4492 C C . ARG A 1 572 ? -1.807 -6.497 2.662 1.00 98.06 572 ARG A C 1
ATOM 4494 O O . ARG A 1 572 ? -1.624 -5.516 1.955 1.00 98.06 572 ARG A O 1
ATOM 4501 N N . LEU A 1 573 ? -1.444 -6.548 3.944 1.00 98.44 573 LEU A N 1
ATOM 4502 C CA . LEU A 1 573 ? -0.991 -5.364 4.686 1.00 98.44 573 LEU A CA 1
ATOM 4503 C C . LEU A 1 573 ? 0.449 -5.483 5.187 1.00 98.44 573 LEU A C 1
ATOM 4505 O O . LEU A 1 573 ? 1.110 -4.469 5.380 1.00 98.44 573 LEU A O 1
ATOM 4509 N N . TYR A 1 574 ? 0.949 -6.702 5.412 1.00 97.69 574 TYR A N 1
ATOM 4510 C CA . TYR A 1 574 ? 2.259 -6.889 6.029 1.00 97.69 574 TYR A CA 1
ATOM 4511 C C . TYR A 1 574 ? 3.378 -6.309 5.154 1.00 97.69 574 TYR A C 1
ATOM 4513 O O . TYR A 1 574 ? 3.686 -6.853 4.092 1.00 97.69 574 TYR A O 1
ATOM 4521 N N . GLN A 1 575 ? 4.007 -5.241 5.650 1.00 97.06 575 GLN A N 1
ATOM 4522 C CA . GLN A 1 575 ? 5.057 -4.450 4.999 1.00 97.06 575 GLN A CA 1
ATOM 4523 C C . GLN A 1 575 ? 4.619 -3.768 3.693 1.00 97.06 575 GLN A C 1
ATOM 4525 O O . GLN A 1 575 ? 5.462 -3.288 2.939 1.00 97.06 575 GLN A O 1
ATOM 4530 N N . ILE A 1 576 ? 3.316 -3.717 3.417 1.00 98.31 576 ILE A N 1
ATOM 4531 C CA . ILE A 1 576 ? 2.775 -3.060 2.231 1.00 98.31 576 ILE A CA 1
ATOM 4532 C C . ILE A 1 576 ? 2.613 -1.570 2.523 1.00 98.31 576 ILE A C 1
ATOM 4534 O O . ILE A 1 576 ? 2.017 -1.192 3.529 1.00 98.31 576 ILE A O 1
ATOM 4538 N N . ALA A 1 577 ? 3.156 -0.740 1.634 1.00 98.06 577 ALA A N 1
ATOM 4539 C CA . ALA A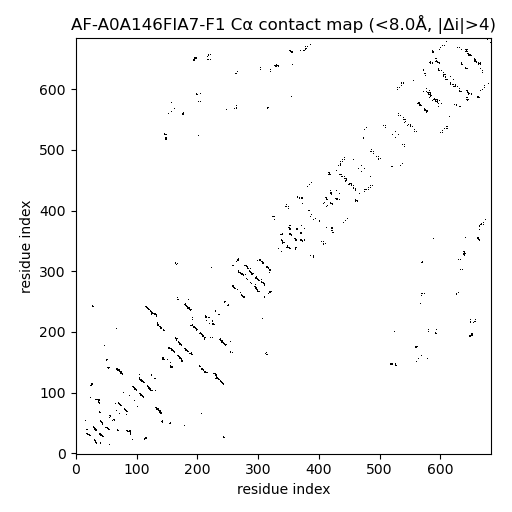 1 577 ? 3.071 0.709 1.736 1.00 98.06 577 ALA A CA 1
ATOM 4540 C C . ALA A 1 577 ? 1.621 1.211 1.638 1.00 98.06 577 ALA A C 1
ATOM 4542 O O . ALA A 1 577 ? 0.879 0.770 0.756 1.00 98.06 577 ALA A O 1
ATOM 4543 N N . ASN A 1 578 ? 1.246 2.163 2.497 1.00 96.88 578 ASN A N 1
ATOM 4544 C CA . ASN A 1 578 ? -0.038 2.863 2.424 1.00 96.88 578 ASN A CA 1
ATOM 4545 C C . ASN A 1 578 ? -0.204 3.568 1.067 1.00 96.88 578 ASN A C 1
ATOM 4547 O O . ASN A 1 578 ? 0.617 4.401 0.687 1.00 96.88 578 ASN A O 1
ATOM 4551 N N . ARG A 1 579 ? -1.282 3.226 0.355 1.00 97.31 579 ARG A N 1
ATOM 4552 C CA . ARG A 1 579 ? -1.742 3.854 -0.893 1.00 97.31 579 ARG A CA 1
ATOM 4553 C C . ARG A 1 579 ? -3.263 3.846 -0.906 1.00 97.31 579 ARG A C 1
ATOM 4555 O O . ARG A 1 579 ? -3.850 2.892 -0.395 1.00 97.31 579 ARG A O 1
ATOM 4562 N N . HIS A 1 580 ? -3.909 4.885 -1.438 1.00 97.12 580 HIS A N 1
ATOM 4563 C CA . HIS A 1 580 ? -5.355 5.054 -1.222 1.00 97.12 580 HIS A CA 1
ATOM 4564 C C . HIS A 1 580 ? -6.127 5.813 -2.316 1.00 97.12 580 HIS A C 1
ATOM 4566 O O . HIS A 1 580 ? -7.175 6.412 -2.052 1.00 97.12 580 HIS A O 1
ATOM 4572 N N . TRP A 1 581 ? -5.623 5.828 -3.548 1.00 96.56 581 TRP A N 1
ATOM 4573 C CA . TRP A 1 581 ? -6.290 6.509 -4.667 1.00 96.56 581 TRP A CA 1
ATOM 4574 C C . TRP A 1 581 ? -6.262 5.749 -5.983 1.00 96.56 581 TRP A C 1
ATOM 4576 O O . TRP A 1 581 ? -6.985 6.122 -6.904 1.00 96.56 581 TRP A O 1
ATOM 4586 N N . ASP A 1 582 ? -5.441 4.706 -6.090 1.00 96.81 582 ASP A N 1
ATOM 4587 C CA . ASP A 1 582 ? -5.149 4.078 -7.374 1.00 96.81 582 ASP A CA 1
ATOM 4588 C C . ASP A 1 582 ? -6.407 3.524 -8.056 1.00 96.81 582 ASP A C 1
ATOM 4590 O O . ASP A 1 582 ? -6.572 3.699 -9.257 1.00 96.81 582 ASP A O 1
ATOM 4594 N N . ASP A 1 583 ? -7.360 2.957 -7.310 1.00 97.81 583 ASP A N 1
ATOM 4595 C CA . ASP A 1 583 ? -8.619 2.477 -7.897 1.00 97.81 583 ASP A CA 1
ATOM 4596 C C . ASP A 1 583 ? -9.439 3.598 -8.562 1.00 97.81 583 ASP A C 1
ATOM 4598 O O . ASP A 1 583 ? -10.051 3.379 -9.607 1.00 97.81 583 ASP A O 1
ATOM 4602 N N . TYR A 1 584 ? -9.412 4.823 -8.025 1.00 97.38 584 TYR A N 1
ATOM 4603 C CA . TYR A 1 584 ? -10.121 5.957 -8.623 1.00 97.38 584 TYR A CA 1
ATOM 4604 C C . TYR A 1 584 ? -9.622 6.282 -10.037 1.00 97.38 584 TYR A C 1
ATOM 4606 O O . TYR A 1 584 ? -10.425 6.605 -10.924 1.00 97.38 584 TYR A O 1
ATOM 4614 N N . TRP A 1 585 ? -8.305 6.207 -10.227 1.00 95.81 585 TRP A N 1
ATOM 4615 C CA . TRP A 1 585 ? -7.636 6.542 -11.480 1.00 95.81 585 TRP A CA 1
ATOM 4616 C C . TRP A 1 585 ? -7.557 5.343 -12.426 1.00 95.81 585 TRP A C 1
ATOM 4618 O O . TRP A 1 585 ? -7.861 5.482 -13.609 1.00 95.81 585 TRP A O 1
ATOM 4628 N N . PHE A 1 586 ? -7.235 4.156 -11.916 1.00 96.25 586 PHE A N 1
ATOM 4629 C CA . PHE A 1 586 ? -6.882 2.988 -12.722 1.00 96.25 586 PHE A CA 1
ATOM 4630 C C . PHE A 1 586 ? -7.941 1.884 -12.748 1.00 96.25 586 PHE A C 1
ATOM 4632 O O . PHE A 1 586 ? -7.882 1.061 -13.658 1.00 96.25 586 PHE A O 1
ATOM 4639 N N . GLY A 1 587 ? -8.891 1.861 -11.808 1.00 96.75 587 GLY A N 1
ATOM 4640 C CA . GLY A 1 587 ? -9.929 0.830 -11.699 1.00 96.75 587 GLY A CA 1
ATOM 4641 C C . GLY A 1 587 ? -11.258 1.217 -12.347 1.00 96.75 587 GLY A C 1
ATOM 4642 O O . GLY A 1 587 ? -11.596 2.395 -12.466 1.00 96.75 587 GLY A O 1
ATOM 4643 N N . LEU A 1 588 ? -12.059 0.224 -12.741 1.00 95.62 588 LEU A N 1
ATOM 4644 C CA . LEU A 1 588 ? -13.389 0.419 -13.334 1.00 95.62 588 LEU A CA 1
ATOM 4645 C C . LEU A 1 588 ? -14.406 0.973 -12.327 1.00 95.62 588 LEU A C 1
ATOM 4647 O O . LEU A 1 588 ? -15.312 1.720 -12.709 1.00 95.62 588 LEU A O 1
ATOM 4651 N N . ARG A 1 589 ? -14.276 0.620 -11.043 1.00 94.62 589 ARG A N 1
ATOM 4652 C CA . ARG A 1 589 ? -15.151 1.080 -9.952 1.00 94.62 589 ARG A CA 1
ATOM 4653 C C . ARG A 1 589 ? -14.931 2.545 -9.608 1.00 94.62 589 ARG A C 1
ATOM 4655 O O . ARG A 1 589 ? -15.857 3.154 -9.055 1.00 94.62 589 ARG A O 1
ATOM 4662 N N . ARG A 1 590 ? -13.750 3.081 -9.935 1.00 95.06 590 ARG A N 1
ATOM 4663 C CA . ARG A 1 590 ? -13.330 4.466 -9.718 1.00 95.06 590 ARG A CA 1
ATOM 4664 C C . ARG A 1 590 ? -13.608 4.947 -8.299 1.00 95.06 590 ARG A C 1
ATOM 4666 O O . ARG A 1 590 ? -14.295 5.950 -8.083 1.00 95.06 590 ARG A O 1
ATOM 4673 N N . GLN A 1 591 ? -13.134 4.194 -7.320 1.00 96.19 591 GLN A N 1
ATOM 4674 C CA . GLN A 1 591 ? -13.377 4.446 -5.912 1.00 96.19 591 GLN A CA 1
ATOM 4675 C C . GLN A 1 591 ? -12.095 4.925 -5.228 1.00 96.19 591 GLN A C 1
ATOM 4677 O O . GLN A 1 591 ? -11.035 4.334 -5.368 1.00 96.19 591 GLN A O 1
ATOM 4682 N N . TRP A 1 592 ? -12.186 6.020 -4.472 1.00 97.75 592 TRP A N 1
ATOM 4683 C CA . TRP A 1 592 ? -11.109 6.406 -3.557 1.00 97.75 592 TRP A CA 1
ATOM 4684 C C . TRP A 1 592 ? -10.971 5.386 -2.421 1.00 97.75 592 TRP A C 1
ATOM 4686 O O . TRP A 1 592 ? -11.891 4.603 -2.173 1.00 97.75 592 TRP A O 1
ATOM 4696 N N . GLY A 1 593 ? -9.873 5.465 -1.676 1.00 97.81 593 GLY A N 1
ATOM 4697 C CA . GLY A 1 593 ? -9.644 4.727 -0.439 1.00 97.81 593 GLY A CA 1
ATOM 4698 C C . GLY A 1 593 ? -8.536 3.691 -0.547 1.00 97.81 593 GLY A C 1
ATOM 4699 O O . GLY A 1 593 ? -8.005 3.443 -1.625 1.00 97.81 593 GLY A O 1
ATOM 4700 N N . ASP A 1 594 ? -8.167 3.117 0.598 1.00 98.62 594 ASP A N 1
ATOM 4701 C CA . ASP A 1 594 ? -6.981 2.268 0.726 1.00 98.62 594 ASP A CA 1
ATOM 4702 C C . ASP A 1 594 ? -6.946 1.115 -0.289 1.00 98.62 594 ASP A C 1
ATOM 4704 O O . ASP A 1 594 ? -7.888 0.325 -0.373 1.00 98.62 594 ASP A O 1
ATOM 4708 N N . VAL A 1 595 ? -5.830 0.987 -1.010 1.00 98.50 595 VAL A N 1
ATOM 4709 C CA . VAL A 1 595 ? -5.589 -0.054 -2.013 1.00 98.50 595 VAL A CA 1
ATOM 4710 C C . VAL A 1 595 ? -4.491 -0.990 -1.517 1.00 98.50 595 VAL A C 1
ATOM 4712 O O . VAL A 1 595 ? -3.304 -0.661 -1.569 1.00 98.50 595 VAL A O 1
ATOM 4715 N N . PHE A 1 596 ? -4.883 -2.179 -1.048 1.00 98.50 596 PHE A N 1
ATOM 4716 C CA . PHE A 1 596 ? -3.963 -3.123 -0.412 1.00 98.50 596 PHE A CA 1
ATOM 4717 C C . PHE A 1 596 ? -3.993 -4.548 -1.007 1.00 98.50 596 PHE A C 1
ATOM 4719 O O . PHE A 1 596 ? -5.001 -5.258 -0.894 1.00 98.50 596 PHE A O 1
ATOM 4726 N N . PRO A 1 597 ? -2.862 -5.036 -1.551 1.00 97.94 597 PRO A N 1
ATOM 4727 C CA . PRO A 1 597 ? -1.725 -4.245 -2.011 1.00 97.94 597 PRO A CA 1
ATOM 4728 C C . PRO A 1 597 ? -2.073 -3.511 -3.307 1.00 97.94 597 PRO A C 1
ATOM 4730 O O . PRO A 1 597 ? -2.799 -4.032 -4.154 1.00 97.94 597 PRO A O 1
ATOM 4733 N N . HIS A 1 598 ? -1.503 -2.326 -3.482 1.00 98.12 598 HIS A N 1
ATOM 4734 C CA . HIS A 1 598 ? -1.282 -1.761 -4.806 1.00 98.12 598 HIS A CA 1
ATOM 4735 C C . HIS A 1 598 ? 0.114 -2.162 -5.300 1.00 98.12 598 HIS A C 1
ATOM 4737 O O . HIS A 1 598 ? 1.054 -2.250 -4.504 1.00 98.12 598 HIS A O 1
ATOM 4743 N N . TYR A 1 599 ? 0.274 -2.387 -6.605 1.00 98.00 599 TYR A N 1
ATOM 4744 C CA . TYR A 1 599 ? 1.500 -2.960 -7.170 1.00 98.00 599 TYR A CA 1
ATOM 4745 C C . TYR A 1 599 ? 2.743 -2.079 -6.973 1.00 98.00 599 TYR A C 1
ATOM 4747 O O . TYR A 1 599 ? 3.839 -2.618 -6.818 1.00 98.00 599 TYR A O 1
ATOM 4755 N N . TRP A 1 600 ? 2.597 -0.748 -6.888 1.00 98.12 600 TRP A N 1
ATOM 4756 C CA . TRP A 1 600 ? 3.727 0.142 -6.577 1.00 98.12 600 TRP A CA 1
ATOM 4757 C C . TRP A 1 600 ? 4.315 -0.058 -5.177 1.00 98.12 600 TRP A C 1
ATOM 4759 O O . TRP A 1 600 ? 5.468 0.303 -4.949 1.00 98.12 600 TRP A O 1
ATOM 4769 N N . SER A 1 601 ? 3.617 -0.751 -4.269 1.00 98.12 601 SER A N 1
ATOM 4770 C CA . SER A 1 601 ? 4.242 -1.200 -3.017 1.00 98.12 601 SER A CA 1
ATOM 4771 C C . SER A 1 601 ? 5.472 -2.094 -3.259 1.00 98.12 601 SER A C 1
ATOM 4773 O O . SER A 1 601 ? 6.383 -2.112 -2.432 1.00 98.12 601 SER A O 1
ATOM 4775 N N . ALA A 1 602 ? 5.562 -2.787 -4.405 1.00 98.31 602 ALA A N 1
ATOM 4776 C CA . ALA A 1 602 ? 6.725 -3.590 -4.782 1.00 98.31 602 ALA A CA 1
ATOM 4777 C C . ALA A 1 602 ? 8.003 -2.758 -5.000 1.00 98.31 602 ALA A C 1
ATOM 4779 O O . ALA A 1 602 ? 9.095 -3.303 -4.832 1.00 98.31 602 ALA A O 1
ATOM 4780 N N . LEU A 1 603 ? 7.893 -1.453 -5.279 1.00 98.25 603 LEU A N 1
ATOM 4781 C CA . LEU A 1 603 ? 9.045 -0.551 -5.381 1.00 98.25 603 LEU A CA 1
ATOM 4782 C C . LEU A 1 603 ? 9.860 -0.528 -4.080 1.00 98.25 603 LEU A C 1
ATOM 4784 O O . LEU A 1 603 ? 11.085 -0.546 -4.109 1.00 98.25 603 LEU A O 1
ATOM 4788 N N . THR A 1 604 ? 9.212 -0.632 -2.915 1.00 98.56 604 THR A N 1
ATOM 4789 C CA . THR A 1 604 ? 9.937 -0.737 -1.639 1.00 98.56 604 THR A CA 1
ATOM 4790 C C . THR A 1 604 ? 10.870 -1.956 -1.620 1.00 98.56 604 THR A C 1
ATOM 4792 O O . THR A 1 604 ? 11.976 -1.881 -1.092 1.00 98.56 604 THR A O 1
ATOM 4795 N N . SER A 1 605 ? 10.488 -3.068 -2.258 1.00 98.38 605 SER A N 1
ATOM 4796 C CA . SER A 1 605 ? 11.372 -4.239 -2.404 1.00 98.38 605 SER A CA 1
ATOM 4797 C C . SER A 1 605 ? 12.591 -3.922 -3.261 1.00 98.38 605 SER A C 1
ATOM 4799 O O . SER A 1 605 ? 13.698 -4.359 -2.944 1.00 98.38 605 SER A O 1
ATOM 4801 N N . GLN A 1 606 ? 12.391 -3.155 -4.333 1.00 96.50 606 GLN A N 1
ATOM 4802 C CA . GLN A 1 606 ? 13.459 -2.724 -5.221 1.00 96.50 606 GLN A CA 1
ATOM 4803 C C . GLN A 1 606 ? 14.480 -1.858 -4.484 1.00 96.50 606 GLN A C 1
ATOM 4805 O O . GLN A 1 606 ? 15.662 -2.213 -4.478 1.00 96.50 606 GLN A O 1
ATOM 4810 N N . ALA A 1 607 ? 14.033 -0.816 -3.781 1.00 97.75 607 ALA A N 1
ATOM 4811 C CA . ALA A 1 607 ? 14.912 0.012 -2.964 1.00 97.75 607 ALA A CA 1
ATOM 4812 C C . ALA A 1 607 ? 15.706 -0.816 -1.940 1.00 97.75 607 ALA A C 1
ATOM 4814 O O . ALA A 1 607 ? 16.927 -0.688 -1.872 1.00 97.75 607 ALA A O 1
ATOM 4815 N N . LEU A 1 608 ? 15.051 -1.720 -1.197 1.00 98.19 608 LEU A N 1
ATOM 4816 C CA . LEU A 1 608 ? 15.695 -2.543 -0.163 1.00 98.19 608 LEU A CA 1
ATOM 4817 C C . LEU A 1 608 ? 16.789 -3.472 -0.713 1.00 98.19 608 LEU A C 1
ATOM 4819 O O . LEU A 1 608 ? 17.856 -3.597 -0.110 1.00 98.19 608 LEU A O 1
ATOM 4823 N N . ILE A 1 609 ? 16.545 -4.118 -1.855 1.00 97.06 609 ILE A N 1
ATOM 4824 C CA . ILE A 1 609 ? 17.506 -5.040 -2.479 1.00 97.06 609 ILE A CA 1
ATOM 4825 C C . ILE A 1 609 ? 18.680 -4.287 -3.116 1.00 97.06 609 ILE A C 1
ATOM 4827 O O . ILE A 1 609 ? 19.802 -4.804 -3.154 1.00 97.06 609 ILE A O 1
ATOM 4831 N N . ARG A 1 610 ? 18.448 -3.061 -3.590 1.00 94.69 610 ARG A N 1
ATOM 4832 C CA . ARG A 1 610 ? 19.464 -2.213 -4.227 1.00 94.69 610 ARG A CA 1
ATOM 4833 C C . ARG A 1 610 ? 20.226 -1.317 -3.246 1.00 94.69 610 ARG A C 1
ATOM 4835 O O . ARG A 1 610 ? 21.123 -0.587 -3.666 1.00 94.69 610 ARG A O 1
ATOM 4842 N N . LEU A 1 611 ? 19.931 -1.401 -1.945 1.00 97.25 611 LEU A N 1
ATOM 4843 C CA . LEU A 1 611 ? 20.661 -0.660 -0.919 1.00 97.25 611 LEU A CA 1
ATOM 4844 C C . LEU A 1 611 ? 22.180 -0.902 -1.003 1.00 97.25 611 LEU A C 1
ATOM 4846 O O . LEU A 1 611 ? 22.624 -2.021 -1.299 1.00 97.25 611 LEU A O 1
ATOM 4850 N N . PRO A 1 612 ? 23.002 0.109 -0.658 1.00 96.06 612 PRO A N 1
ATOM 4851 C CA . PRO A 1 612 ? 24.431 -0.085 -0.474 1.00 96.06 612 PRO A CA 1
ATOM 4852 C C . PRO A 1 612 ? 24.704 -1.192 0.543 1.00 96.06 612 PRO A C 1
ATOM 4854 O O . PRO A 1 612 ? 23.938 -1.389 1.489 1.00 96.06 612 PRO A O 1
ATOM 4857 N N . ARG A 1 613 ? 25.825 -1.901 0.387 1.00 94.25 613 ARG A N 1
ATOM 4858 C CA . ARG A 1 613 ? 26.186 -3.042 1.246 1.00 94.25 613 ARG A CA 1
ATOM 4859 C C . ARG A 1 613 ? 26.201 -2.681 2.735 1.00 94.25 613 ARG A C 1
ATOM 4861 O O . ARG A 1 613 ? 25.939 -3.534 3.573 1.00 94.25 613 ARG A O 1
ATOM 4868 N N . GLU A 1 614 ? 26.539 -1.439 3.050 1.00 95.75 614 GLU A N 1
ATOM 4869 C CA . GLU A 1 614 ? 26.589 -0.881 4.396 1.00 95.75 614 GLU A CA 1
ATOM 4870 C C . GLU A 1 614 ? 25.204 -0.782 5.060 1.00 95.75 614 GLU A C 1
ATOM 4872 O O . GLU A 1 614 ? 25.132 -0.822 6.286 1.00 95.75 614 GLU A O 1
ATOM 4877 N N . LEU A 1 615 ? 24.124 -0.677 4.272 1.00 96.19 615 LEU A N 1
ATOM 4878 C CA . LEU A 1 615 ? 22.737 -0.565 4.749 1.00 96.19 615 LEU A CA 1
ATOM 4879 C C . LEU A 1 615 ? 21.903 -1.829 4.483 1.00 96.19 615 LEU A C 1
ATOM 4881 O O . LEU A 1 615 ? 20.923 -2.080 5.182 1.00 96.19 615 LEU A O 1
ATOM 4885 N N . ARG A 1 616 ? 22.280 -2.643 3.489 1.00 96.19 616 ARG A N 1
ATOM 4886 C CA . ARG A 1 616 ? 21.569 -3.877 3.138 1.00 96.19 616 ARG A CA 1
ATOM 4887 C C . ARG A 1 616 ? 21.831 -4.975 4.168 1.00 96.19 616 ARG A C 1
ATOM 4889 O O . ARG A 1 616 ? 22.972 -5.356 4.431 1.00 96.19 616 ARG A O 1
ATOM 4896 N N . THR A 1 617 ? 20.763 -5.539 4.721 1.00 96.25 617 THR A N 1
ATOM 4897 C CA . THR A 1 617 ? 20.818 -6.600 5.734 1.00 96.25 617 THR A CA 1
ATOM 4898 C C . THR A 1 617 ? 19.964 -7.801 5.330 1.00 96.25 617 THR A C 1
ATOM 4900 O O . THR A 1 617 ? 19.118 -7.727 4.446 1.00 96.25 617 THR A O 1
ATOM 4903 N N . LYS A 1 618 ? 20.113 -8.931 6.034 1.00 95.94 618 LYS A N 1
ATOM 4904 C CA . LYS A 1 618 ? 19.192 -10.068 5.859 1.00 95.94 618 LYS A CA 1
ATOM 4905 C C . LYS A 1 618 ? 17.734 -9.667 6.127 1.00 95.94 618 LYS A C 1
ATOM 4907 O O . LYS A 1 618 ? 16.833 -10.176 5.477 1.00 95.94 618 LYS A O 1
ATOM 4912 N N . GLN A 1 619 ? 17.503 -8.762 7.078 1.00 94.94 619 GLN A N 1
ATOM 4913 C CA . GLN A 1 619 ? 16.157 -8.302 7.404 1.00 94.94 619 GLN A CA 1
ATOM 4914 C C . GLN A 1 619 ? 15.538 -7.507 6.250 1.00 94.94 619 GLN A C 1
ATOM 4916 O O . GLN A 1 619 ? 14.368 -7.722 5.949 1.00 94.94 619 GLN A O 1
ATOM 4921 N N . THR A 1 620 ? 16.302 -6.632 5.587 1.00 96.38 620 THR A N 1
ATOM 4922 C CA . THR A 1 620 ? 15.805 -5.894 4.413 1.00 96.38 620 THR A CA 1
ATOM 4923 C C . THR A 1 620 ? 15.493 -6.843 3.256 1.00 96.38 620 THR A C 1
ATOM 4925 O O . THR A 1 620 ? 14.456 -6.691 2.618 1.00 96.38 620 THR A O 1
ATOM 4928 N N . ASP A 1 621 ? 16.315 -7.876 3.048 1.00 97.00 621 ASP A N 1
ATOM 4929 C CA . ASP A 1 621 ? 16.069 -8.912 2.034 1.00 97.00 621 ASP A CA 1
ATOM 4930 C C . ASP A 1 621 ? 14.808 -9.740 2.350 1.00 97.00 621 ASP A C 1
ATOM 4932 O O . ASP A 1 621 ? 13.974 -9.979 1.475 1.00 97.00 621 ASP A O 1
ATOM 4936 N N . ASP A 1 622 ? 14.631 -10.136 3.616 1.00 96.19 622 ASP A N 1
ATOM 4937 C CA . ASP A 1 622 ? 13.450 -10.874 4.075 1.00 96.19 622 ASP A CA 1
ATOM 4938 C C . ASP A 1 622 ? 12.167 -10.030 3.922 1.00 96.19 622 ASP A C 1
ATOM 4940 O O . ASP A 1 622 ? 11.115 -10.568 3.571 1.00 96.19 622 ASP A O 1
ATOM 4944 N N . ILE A 1 623 ? 12.229 -8.719 4.190 1.00 97.12 623 ILE A N 1
ATOM 4945 C CA . ILE A 1 623 ? 11.100 -7.793 3.999 1.00 97.12 623 ILE A CA 1
ATOM 4946 C C . ILE A 1 623 ? 10.772 -7.652 2.511 1.00 97.12 623 ILE A C 1
ATOM 4948 O O . ILE A 1 623 ? 9.610 -7.816 2.142 1.00 97.12 623 ILE A O 1
ATOM 4952 N N . ALA A 1 624 ? 11.775 -7.423 1.660 1.00 98.12 624 ALA A N 1
ATOM 4953 C CA . ALA A 1 624 ? 11.586 -7.295 0.217 1.00 98.12 624 ALA A CA 1
ATOM 4954 C C . ALA A 1 624 ? 10.870 -8.521 -0.374 1.00 98.12 624 ALA A C 1
ATOM 4956 O O . ALA A 1 624 ? 9.868 -8.389 -1.073 1.00 98.12 624 ALA A O 1
ATOM 4957 N N . LEU A 1 625 ? 11.302 -9.736 -0.020 1.00 97.50 625 LEU A N 1
ATOM 4958 C CA . LEU A 1 625 ? 10.637 -10.950 -0.498 1.00 97.50 625 LEU A CA 1
ATOM 4959 C C . LEU A 1 625 ? 9.185 -11.059 -0.009 1.00 97.50 625 LEU A C 1
ATOM 4961 O O . LEU A 1 625 ? 8.312 -11.515 -0.748 1.00 97.50 625 LEU A O 1
ATOM 4965 N N . LYS A 1 626 ? 8.903 -10.645 1.231 1.00 96.88 626 LYS A N 1
ATOM 4966 C CA . LYS A 1 626 ? 7.536 -10.666 1.770 1.00 96.88 626 LYS A CA 1
ATOM 4967 C C . LYS A 1 626 ? 6.625 -9.676 1.046 1.00 96.88 626 LYS A C 1
ATOM 4969 O O . LYS A 1 626 ? 5.498 -10.049 0.751 1.00 96.88 626 LYS A O 1
ATOM 4974 N N . ILE A 1 627 ? 7.106 -8.481 0.705 1.00 98.44 627 ILE A N 1
ATOM 4975 C CA . ILE A 1 627 ? 6.341 -7.491 -0.072 1.00 98.44 627 ILE A CA 1
ATOM 4976 C C . ILE A 1 627 ? 5.989 -8.047 -1.459 1.00 98.44 627 ILE A C 1
ATOM 4978 O O . ILE A 1 627 ? 4.824 -7.996 -1.862 1.00 98.44 627 ILE A O 1
ATOM 4982 N N . LEU A 1 628 ? 6.962 -8.635 -2.165 1.00 98.56 628 LEU A N 1
ATOM 4983 C CA . LEU A 1 628 ? 6.743 -9.275 -3.470 1.00 98.56 628 LEU A CA 1
ATOM 4984 C C . LEU A 1 628 ? 5.698 -10.401 -3.379 1.00 98.56 628 LEU A C 1
ATOM 4986 O O . LEU A 1 628 ? 4.717 -10.434 -4.119 1.00 98.56 628 LEU A O 1
ATOM 4990 N N . ARG A 1 629 ? 5.835 -11.299 -2.399 1.00 97.75 629 ARG A N 1
ATOM 4991 C CA . ARG A 1 629 ? 4.860 -12.381 -2.188 1.00 97.75 629 ARG A CA 1
ATOM 4992 C C . ARG A 1 629 ? 3.477 -11.864 -1.803 1.00 97.75 629 ARG A C 1
ATOM 4994 O O . ARG A 1 629 ? 2.478 -12.435 -2.231 1.00 97.75 629 ARG A O 1
ATOM 5001 N N . SER A 1 630 ? 3.378 -10.809 -1.002 1.00 97.56 630 SER A N 1
ATOM 5002 C CA . SER A 1 630 ? 2.090 -10.211 -0.639 1.00 97.56 630 SER A CA 1
ATOM 5003 C C . SER A 1 630 ? 1.371 -9.635 -1.864 1.00 97.56 630 SER A C 1
ATOM 5005 O O . SER A 1 630 ? 0.169 -9.827 -1.992 1.00 97.56 630 SER A O 1
ATOM 5007 N N . ASN A 1 631 ? 2.089 -9.043 -2.826 1.00 98.44 631 ASN A N 1
ATOM 5008 C CA . ASN A 1 631 ? 1.512 -8.534 -4.080 1.00 98.44 631 ASN A CA 1
ATOM 5009 C C . ASN A 1 631 ? 0.938 -9.627 -5.008 1.00 98.44 631 ASN A C 1
ATOM 5011 O O . ASN A 1 631 ? 0.123 -9.330 -5.882 1.00 98.44 631 ASN A O 1
ATOM 5015 N N . MET A 1 632 ? 1.282 -10.904 -4.801 1.00 98.12 632 MET A N 1
ATOM 5016 C CA . MET A 1 632 ? 0.738 -12.018 -5.595 1.00 98.12 632 MET A CA 1
ATOM 5017 C C . MET A 1 632 ? -0.771 -12.230 -5.428 1.00 98.12 632 MET A C 1
ATOM 5019 O O . MET A 1 632 ? -1.393 -12.856 -6.280 1.00 98.12 632 MET A O 1
ATOM 5023 N N . VAL A 1 633 ? -1.385 -11.690 -4.371 1.00 97.75 633 VAL A N 1
ATOM 5024 C CA . VAL A 1 633 ? -2.839 -11.793 -4.129 1.00 97.75 633 VAL A CA 1
ATOM 5025 C C . VAL A 1 633 ? -3.702 -11.086 -5.182 1.00 97.75 633 VAL A C 1
ATOM 5027 O O . VAL A 1 633 ? -4.919 -11.272 -5.179 1.00 97.75 633 VAL A O 1
ATOM 5030 N N . ASN A 1 634 ? -3.092 -10.284 -6.062 1.00 98.25 634 ASN A N 1
ATOM 5031 C CA . ASN A 1 634 ? -3.769 -9.589 -7.158 1.00 98.25 634 ASN A CA 1
ATOM 5032 C C . ASN A 1 634 ? -3.730 -10.366 -8.489 1.00 98.25 634 ASN A C 1
ATOM 5034 O O . ASN A 1 634 ? -4.252 -9.871 -9.486 1.00 98.25 634 ASN A O 1
ATOM 5038 N N . PHE A 1 635 ? -3.137 -11.567 -8.517 1.00 98.50 635 PHE A N 1
ATOM 5039 C CA . PHE A 1 635 ? -3.062 -12.437 -9.696 1.00 98.50 635 PHE A CA 1
ATOM 5040 C C . PHE A 1 635 ? -3.854 -13.721 -9.449 1.00 98.50 635 PHE A C 1
ATOM 5042 O O . PHE A 1 635 ? -3.691 -14.385 -8.422 1.00 98.50 635 PHE A O 1
ATOM 5049 N N . PHE A 1 636 ? -4.711 -14.083 -10.398 1.00 97.50 636 PHE A N 1
ATOM 5050 C CA . PHE A 1 636 ? -5.650 -15.190 -10.262 1.00 97.50 636 PHE A CA 1
ATOM 5051 C C . PHE A 1 636 ? -5.289 -16.356 -11.197 1.00 97.50 636 PHE A C 1
ATOM 5053 O O . PHE A 1 636 ? -4.623 -16.153 -12.218 1.00 97.50 636 PHE A O 1
ATOM 5060 N N . PRO A 1 637 ? -5.725 -17.592 -10.876 1.00 94.88 637 PRO A N 1
ATOM 5061 C CA . PRO A 1 637 ? -5.529 -18.742 -11.755 1.00 94.88 637 PRO A CA 1
ATOM 5062 C C . PRO A 1 637 ? -6.045 -18.482 -13.174 1.00 94.88 637 PRO A C 1
ATOM 5064 O O . PRO A 1 637 ? -7.155 -17.981 -13.349 1.00 94.88 637 PRO A O 1
ATOM 5067 N N . GLY A 1 638 ? -5.254 -18.849 -14.181 1.00 95.88 638 GLY A N 1
ATOM 5068 C CA . GLY A 1 638 ? -5.562 -18.576 -15.588 1.00 95.88 638 GLY A CA 1
ATOM 5069 C C . GLY A 1 638 ? -5.033 -17.230 -16.092 1.00 95.88 638 GLY A C 1
ATOM 5070 O O . GLY A 1 638 ? -5.229 -16.907 -17.259 1.00 95.88 638 GLY A O 1
ATOM 5071 N N . GLY A 1 639 ? -4.337 -16.461 -15.249 1.00 98.06 639 GLY A N 1
ATOM 5072 C CA . GLY A 1 639 ? -3.599 -15.263 -15.655 1.00 98.06 639 GLY A CA 1
ATOM 5073 C C . GLY A 1 639 ? -4.401 -13.960 -15.650 1.00 98.06 639 GLY A C 1
ATOM 5074 O O . GLY A 1 639 ? -3.849 -12.912 -16.003 1.00 98.06 639 GLY A O 1
ATOM 5075 N N . SER A 1 640 ? -5.673 -13.985 -15.235 1.00 98.19 640 SER A N 1
ATOM 5076 C CA . SER A 1 640 ? -6.390 -12.746 -14.921 1.00 98.19 640 SER A CA 1
ATOM 5077 C C . SER A 1 640 ? -5.808 -12.102 -13.660 1.00 98.19 640 SER A C 1
ATOM 5079 O O . SER A 1 640 ? -5.091 -12.733 -12.880 1.00 98.19 640 SER A O 1
ATOM 5081 N N . ALA A 1 641 ? -6.070 -10.814 -13.473 1.00 98.56 641 ALA A N 1
ATOM 5082 C CA . ALA A 1 641 ? -5.522 -10.050 -12.363 1.00 98.56 641 ALA A CA 1
ATOM 5083 C C . ALA A 1 641 ? -6.405 -8.830 -12.070 1.00 98.56 641 ALA A C 1
ATOM 5085 O O . ALA A 1 641 ? -7.296 -8.513 -12.852 1.00 98.56 641 ALA A O 1
ATOM 5086 N N . THR A 1 642 ? -6.137 -8.133 -10.970 1.00 98.62 642 THR A N 1
ATOM 5087 C CA . THR A 1 642 ? -6.791 -6.860 -10.623 1.00 98.62 642 THR A CA 1
ATOM 5088 C C . THR A 1 642 ? -5.757 -5.745 -10.469 1.00 98.62 642 THR A C 1
ATOM 5090 O O . THR A 1 642 ? -4.653 -6.000 -9.981 1.00 98.62 642 THR A O 1
ATOM 5093 N N . CYS A 1 643 ? -6.082 -4.527 -10.907 1.00 98.31 643 CYS A N 1
ATOM 5094 C CA . CYS A 1 643 ? -5.239 -3.350 -10.690 1.00 98.31 643 CYS A CA 1
ATOM 5095 C C . CYS A 1 643 ? -5.281 -2.864 -9.235 1.00 98.31 643 CYS A C 1
ATOM 5097 O O . CYS A 1 643 ? -4.287 -2.347 -8.728 1.00 98.31 643 CYS A O 1
ATOM 5099 N N . ALA A 1 644 ? -6.404 -3.074 -8.541 1.00 98.12 644 ALA A N 1
ATOM 5100 C CA . ALA A 1 644 ? -6.623 -2.553 -7.202 1.00 98.12 644 ALA A CA 1
ATOM 5101 C C . ALA A 1 644 ? -7.557 -3.445 -6.373 1.00 98.12 644 ALA A C 1
ATOM 5103 O O . ALA A 1 644 ? -8.588 -3.919 -6.842 1.00 98.12 644 ALA A O 1
ATOM 5104 N N . PHE A 1 645 ? -7.226 -3.627 -5.095 1.00 98.31 645 PHE A N 1
ATOM 5105 C CA . PHE A 1 645 ? -8.154 -4.148 -4.093 1.00 98.31 645 PHE A CA 1
ATOM 5106 C C . PHE A 1 645 ? -8.478 -3.032 -3.103 1.00 98.31 645 PHE A C 1
ATOM 5108 O O . PHE A 1 645 ? -7.634 -2.690 -2.273 1.00 98.31 645 PHE A O 1
ATOM 5115 N N . VAL A 1 646 ? -9.686 -2.470 -3.188 1.00 98.44 646 VAL A N 1
ATOM 5116 C CA . VAL A 1 646 ? -10.137 -1.413 -2.273 1.00 98.44 646 VAL A CA 1
ATOM 5117 C C . VAL A 1 646 ? -10.460 -2.070 -0.936 1.00 98.44 646 VAL A C 1
ATOM 5119 O O . VAL A 1 646 ? -11.436 -2.806 -0.820 1.00 98.44 646 VAL A O 1
ATOM 5122 N N . TYR A 1 647 ? -9.597 -1.863 0.053 1.00 98.56 647 TYR A N 1
ATOM 5123 C CA . TYR A 1 647 ? -9.504 -2.679 1.262 1.00 98.56 647 TYR A CA 1
ATOM 5124 C C . TYR A 1 647 ? -10.493 -2.357 2.400 1.00 98.56 647 TYR A C 1
ATOM 5126 O O . TYR A 1 647 ? -10.950 -3.311 3.032 1.00 98.56 647 TYR A O 1
ATOM 5134 N N . PRO A 1 648 ? -10.855 -1.095 2.709 1.00 98.44 648 PRO A N 1
ATOM 5135 C CA . PRO A 1 648 ? -11.774 -0.783 3.810 1.00 98.44 648 PRO A CA 1
ATOM 5136 C C . PRO A 1 648 ? -13.148 -1.427 3.584 1.00 98.44 648 PRO A C 1
ATOM 5138 O O . PRO A 1 648 ? -13.482 -1.749 2.449 1.00 98.44 648 PRO A O 1
ATOM 5141 N N . SER A 1 649 ? -13.989 -1.568 4.612 1.00 98.12 649 SER A N 1
ATOM 5142 C CA . SER A 1 649 ? -15.361 -2.091 4.424 1.00 98.12 649 SER A CA 1
ATOM 5143 C C . SER A 1 649 ? -16.215 -1.160 3.561 1.00 98.12 649 SER A C 1
ATOM 5145 O O . SER A 1 649 ? -17.091 -1.593 2.810 1.00 98.12 649 SER A O 1
ATOM 5147 N N . ALA A 1 650 ? -15.958 0.144 3.666 1.00 98.12 650 ALA A N 1
ATOM 5148 C CA . ALA A 1 650 ? -16.624 1.177 2.899 1.00 98.12 650 ALA A CA 1
ATOM 5149 C C . ALA A 1 650 ? -15.742 2.419 2.731 1.00 98.12 650 ALA A C 1
ATOM 5151 O O . ALA A 1 650 ? -14.903 2.729 3.580 1.00 98.12 650 ALA A O 1
ATOM 5152 N N . VAL A 1 651 ? -15.997 3.173 1.663 1.00 98.19 651 VAL A N 1
ATOM 5153 C CA . VAL A 1 651 ? -15.413 4.497 1.425 1.00 98.19 651 VAL A CA 1
ATOM 5154 C C . VAL A 1 651 ? -16.525 5.474 1.068 1.00 98.19 651 VAL A C 1
ATOM 5156 O O . VAL A 1 651 ? -17.314 5.218 0.158 1.00 98.19 651 VAL A O 1
ATOM 5159 N N . ASN A 1 652 ? -16.625 6.577 1.811 1.00 96.94 652 ASN A N 1
ATOM 5160 C CA . ASN A 1 652 ? -17.689 7.580 1.689 1.00 96.94 652 ASN A CA 1
ATOM 5161 C C . ASN A 1 652 ? -19.099 6.954 1.664 1.00 96.94 652 ASN A C 1
ATOM 5163 O O . ASN A 1 652 ? -19.965 7.342 0.882 1.00 96.94 652 ASN A O 1
ATOM 5167 N N . GLY A 1 653 ? -19.311 5.927 2.492 1.00 94.56 653 GLY A N 1
ATOM 5168 C CA . GLY A 1 653 ? -20.576 5.197 2.598 1.00 94.56 653 GLY A CA 1
ATOM 5169 C C . GLY A 1 653 ? -20.828 4.135 1.520 1.00 94.56 653 GLY A C 1
ATOM 5170 O O . GLY A 1 653 ? -21.770 3.357 1.671 1.00 94.56 653 GLY A O 1
ATOM 5171 N N . LYS A 1 654 ? -19.999 4.041 0.472 1.00 95.81 654 LYS A N 1
ATOM 5172 C CA . LYS A 1 654 ? -20.077 2.979 -0.542 1.00 95.81 654 LYS A CA 1
ATOM 5173 C C . LYS A 1 654 ? -19.280 1.760 -0.081 1.00 95.81 654 LYS A C 1
ATOM 5175 O O . LYS A 1 654 ? -18.113 1.901 0.267 1.00 95.81 654 LYS A O 1
ATOM 5180 N N . SER A 1 655 ? -19.901 0.580 -0.100 1.00 96.12 655 SER A N 1
ATOM 5181 C CA . SER A 1 655 ? -19.238 -0.695 0.220 1.00 96.12 655 SER A CA 1
ATOM 5182 C C . SER A 1 655 ? -17.978 -0.912 -0.636 1.00 96.12 655 SER A C 1
ATOM 5184 O O . SER A 1 655 ? -17.930 -0.500 -1.801 1.00 96.12 655 SER A O 1
ATOM 5186 N N . ALA A 1 656 ? -16.956 -1.508 -0.030 1.00 96.50 656 ALA A N 1
ATOM 5187 C CA . ALA A 1 656 ? -15.654 -1.802 -0.616 1.00 96.50 656 ALA A CA 1
ATOM 5188 C C . ALA A 1 656 ? -15.218 -3.245 -0.266 1.00 96.50 656 ALA A C 1
ATOM 5190 O O . ALA A 1 656 ? -15.941 -4.172 -0.616 1.00 96.50 656 ALA A O 1
ATOM 5191 N N . ASN A 1 657 ? -14.040 -3.438 0.333 1.00 97.50 657 ASN A N 1
ATOM 5192 C CA . ASN A 1 657 ? -13.362 -4.713 0.611 1.00 97.50 657 ASN A CA 1
ATOM 5193 C C . ASN A 1 657 ? -13.365 -5.690 -0.577 1.00 97.50 657 ASN A C 1
ATOM 5195 O O . ASN A 1 657 ? -13.777 -6.846 -0.473 1.00 97.50 657 ASN A O 1
ATOM 5199 N N . VAL A 1 658 ? -12.945 -5.209 -1.746 1.00 96.50 658 VAL A N 1
ATOM 5200 C CA . VAL A 1 658 ? -13.198 -5.908 -3.008 1.00 96.50 658 VAL A CA 1
ATOM 5201 C C . VAL A 1 658 ? -12.159 -5.589 -4.076 1.00 96.50 658 VAL A C 1
ATOM 5203 O O . VAL A 1 658 ? -11.649 -4.473 -4.162 1.00 96.50 658 VAL A O 1
ATOM 5206 N N . ALA A 1 659 ? -11.870 -6.586 -4.914 1.00 97.69 659 ALA A N 1
ATOM 5207 C CA . ALA A 1 659 ? -11.056 -6.415 -6.109 1.00 97.69 659 ALA A CA 1
ATOM 5208 C C . ALA A 1 659 ? -11.820 -5.620 -7.177 1.00 97.69 659 ALA A C 1
ATOM 5210 O O . ALA A 1 659 ? -12.999 -5.880 -7.455 1.00 97.69 659 ALA A O 1
ATOM 5211 N N . ASP A 1 660 ? -11.137 -4.675 -7.806 1.00 98.31 660 ASP A N 1
ATOM 5212 C CA . ASP A 1 660 ? -11.631 -4.035 -9.011 1.00 98.31 660 ASP A CA 1
ATOM 5213 C C . ASP A 1 660 ? -11.614 -5.032 -10.181 1.00 98.31 660 ASP A C 1
ATOM 5215 O O . ASP A 1 660 ? -10.643 -5.786 -10.325 1.00 98.31 660 ASP A O 1
ATOM 5219 N N . PRO A 1 661 ? -12.669 -5.094 -11.014 1.00 97.50 661 PRO A N 1
ATOM 5220 C CA . PRO A 1 661 ? -12.710 -6.023 -12.136 1.00 97.50 661 PRO A CA 1
ATOM 5221 C C . PRO A 1 661 ? -11.764 -5.639 -13.285 1.00 97.50 661 PRO A C 1
ATOM 5223 O O . PRO A 1 661 ? -11.728 -6.350 -14.288 1.00 97.50 661 PRO A O 1
ATOM 5226 N N . MET A 1 662 ? -10.990 -4.557 -13.185 1.00 97.25 662 MET A N 1
ATOM 5227 C CA . MET A 1 662 ? -10.037 -4.147 -14.210 1.00 97.25 662 MET A CA 1
ATOM 5228 C C . MET A 1 662 ? -8.668 -4.800 -14.019 1.00 97.25 662 MET A C 1
ATOM 5230 O O . MET A 1 662 ? -8.064 -4.727 -12.949 1.00 97.25 662 MET A O 1
ATOM 5234 N N . ALA A 1 663 ? -8.127 -5.373 -15.095 1.00 98.44 663 ALA A N 1
ATOM 5235 C CA . ALA A 1 663 ? -6.687 -5.562 -15.227 1.00 98.44 663 ALA A CA 1
ATOM 5236 C C . ALA A 1 663 ? -6.125 -4.426 -16.081 1.00 98.44 663 ALA A C 1
ATOM 5238 O O . ALA A 1 663 ? -6.553 -4.246 -17.222 1.00 98.44 663 ALA A O 1
ATOM 5239 N N . ASN A 1 664 ? -5.189 -3.661 -15.525 1.00 98.00 664 ASN A N 1
ATOM 5240 C CA . ASN A 1 664 ? -4.706 -2.414 -16.099 1.00 98.00 664 ASN A CA 1
ATOM 5241 C C . ASN A 1 664 ? -3.166 -2.383 -16.120 1.00 98.00 664 ASN A C 1
ATOM 5243 O O . ASN A 1 664 ? -2.554 -2.648 -17.155 1.00 98.00 664 ASN A O 1
ATOM 5247 N N . ASP A 1 665 ? -2.557 -2.094 -14.977 1.00 97.56 665 ASP A N 1
ATOM 5248 C CA . ASP A 1 665 ? -1.168 -1.666 -14.806 1.00 97.56 665 ASP A CA 1
ATOM 5249 C C . ASP A 1 665 ? -0.370 -2.466 -13.758 1.00 97.56 665 ASP A C 1
ATOM 5251 O O . ASP A 1 665 ? 0.847 -2.315 -13.639 1.00 97.56 665 ASP A O 1
ATOM 5255 N N . GLN A 1 666 ? -1.019 -3.399 -13.059 1.00 98.62 666 GLN A N 1
ATOM 5256 C CA . GLN A 1 666 ? -0.434 -4.209 -11.986 1.00 98.62 666 GLN A CA 1
ATOM 5257 C C . GLN A 1 666 ? 0.760 -5.080 -12.395 1.00 98.62 666 GLN A C 1
ATOM 5259 O O . GLN A 1 666 ? 1.491 -5.581 -11.538 1.00 98.62 666 GLN A O 1
ATOM 5264 N N . ASP A 1 667 ? 0.974 -5.278 -13.696 1.00 98.75 667 ASP A N 1
ATOM 5265 C CA . ASP A 1 667 ? 2.051 -6.108 -14.239 1.00 98.75 667 ASP A CA 1
ATOM 5266 C C . ASP A 1 667 ? 3.451 -5.592 -13.874 1.00 98.75 667 ASP A C 1
ATOM 5268 O O . ASP A 1 667 ? 4.407 -6.373 -13.861 1.00 98.75 667 ASP A O 1
ATOM 5272 N N . TRP A 1 668 ? 3.577 -4.317 -13.483 1.00 98.75 668 TRP A N 1
ATOM 5273 C CA . TRP A 1 668 ? 4.823 -3.763 -12.950 1.00 98.75 668 TRP A CA 1
ATOM 5274 C C . TRP A 1 668 ? 5.336 -4.513 -11.719 1.00 98.75 668 TRP A C 1
ATOM 5276 O O . TRP A 1 668 ? 6.548 -4.648 -11.572 1.00 98.75 668 TRP A O 1
ATOM 5286 N N . HIS A 1 669 ? 4.462 -5.083 -10.880 1.00 98.69 669 HIS A N 1
ATOM 5287 C CA . HIS A 1 669 ? 4.901 -5.943 -9.775 1.00 98.69 669 HIS A CA 1
ATOM 5288 C C . HIS A 1 669 ? 5.733 -7.136 -10.280 1.00 98.69 669 HIS A C 1
ATOM 5290 O O . HIS A 1 669 ? 6.819 -7.405 -9.760 1.00 98.69 669 HIS A O 1
ATOM 5296 N N . LEU A 1 670 ? 5.253 -7.836 -11.312 1.00 98.81 670 LEU A N 1
ATOM 5297 C CA . LEU A 1 670 ? 5.969 -8.981 -11.876 1.00 98.81 670 LEU A CA 1
ATOM 5298 C C . LEU A 1 670 ? 7.239 -8.533 -12.607 1.00 98.81 670 LEU A C 1
ATOM 5300 O O . LEU A 1 670 ? 8.262 -9.204 -12.497 1.00 98.81 670 LEU A O 1
ATOM 5304 N N . VAL A 1 671 ? 7.208 -7.385 -13.294 1.00 98.81 671 VAL A N 1
ATOM 5305 C CA . VAL A 1 671 ? 8.406 -6.780 -13.903 1.00 98.81 671 VAL A CA 1
ATOM 5306 C C . VAL A 1 671 ? 9.482 -6.510 -12.849 1.00 98.81 671 VAL A C 1
ATOM 5308 O O . VAL A 1 671 ? 10.629 -6.912 -13.045 1.00 98.81 671 VAL A O 1
ATOM 5311 N N . ILE A 1 672 ? 9.117 -5.890 -11.722 1.00 98.69 672 ILE A N 1
ATOM 5312 C CA . ILE A 1 672 ? 10.032 -5.622 -10.604 1.00 98.69 672 ILE A CA 1
ATOM 5313 C C . ILE A 1 672 ? 10.617 -6.938 -10.084 1.00 98.69 672 ILE A C 1
ATOM 5315 O O . ILE A 1 672 ? 11.838 -7.067 -9.998 1.00 98.69 672 ILE A O 1
ATOM 5319 N N . TRP A 1 673 ? 9.789 -7.951 -9.802 1.00 98.50 673 TRP A N 1
ATOM 5320 C CA . TRP A 1 673 ? 10.299 -9.231 -9.296 1.00 98.50 673 TRP A CA 1
ATOM 5321 C C . TRP A 1 673 ? 11.269 -9.888 -10.288 1.00 98.50 673 TRP A C 1
ATOM 5323 O O . TRP A 1 673 ? 12.366 -10.281 -9.893 1.00 98.50 673 TRP A O 1
ATOM 5333 N N . LEU A 1 674 ? 10.929 -9.951 -11.581 1.00 98.44 674 LEU A N 1
ATOM 5334 C CA . LEU A 1 674 ? 11.808 -10.540 -12.597 1.00 98.44 674 LEU A CA 1
ATOM 5335 C C . LEU A 1 674 ? 13.158 -9.820 -12.701 1.00 98.44 674 LEU A C 1
ATOM 5337 O O . LEU A 1 674 ? 14.179 -10.487 -12.857 1.00 98.44 674 LEU A O 1
ATOM 5341 N N . ARG A 1 675 ? 13.190 -8.487 -12.570 1.00 96.44 675 ARG A N 1
ATOM 5342 C CA . ARG A 1 675 ? 14.450 -7.724 -12.519 1.00 96.44 675 ARG A CA 1
ATOM 5343 C C . ARG A 1 675 ? 15.258 -8.040 -11.263 1.00 96.44 675 ARG A C 1
ATOM 5345 O O . ARG A 1 675 ? 16.473 -8.202 -11.331 1.00 96.44 675 ARG A O 1
ATOM 5352 N N . LEU A 1 676 ? 14.597 -8.180 -10.115 1.00 97.06 676 LEU A N 1
ATOM 5353 C CA . LEU A 1 676 ? 15.261 -8.478 -8.844 1.00 97.06 676 LEU A CA 1
ATOM 5354 C C . LEU A 1 676 ? 15.859 -9.894 -8.769 1.00 97.06 676 LEU A C 1
ATOM 5356 O O . LEU A 1 676 ? 16.719 -10.136 -7.917 1.00 97.06 676 LEU A O 1
ATOM 5360 N N . LEU A 1 677 ? 15.501 -10.805 -9.684 1.00 96.06 677 LEU A N 1
ATOM 5361 C CA . LEU A 1 677 ? 16.175 -12.105 -9.818 1.00 96.06 677 LEU A CA 1
ATOM 5362 C C . LEU A 1 677 ? 17.680 -11.945 -10.099 1.00 96.06 677 LEU A C 1
ATOM 5364 O O . LEU A 1 677 ? 18.486 -12.713 -9.574 1.00 96.06 677 LEU A O 1
ATOM 5368 N N . GLU A 1 678 ? 18.083 -10.915 -10.852 1.00 92.06 678 GLU A N 1
ATOM 5369 C CA . GLU A 1 678 ? 19.498 -10.617 -11.135 1.00 92.06 678 GLU A CA 1
ATOM 5370 C C . GLU A 1 678 ? 20.282 -10.219 -9.870 1.00 92.06 678 GLU A C 1
ATOM 5372 O O . GLU A 1 678 ? 21.503 -10.367 -9.810 1.00 92.06 678 GLU A O 1
ATOM 5377 N N . TYR A 1 679 ? 19.572 -9.784 -8.825 1.00 91.75 679 TYR A N 1
ATOM 5378 C CA . TYR A 1 679 ? 20.115 -9.393 -7.523 1.00 91.75 679 TYR A CA 1
ATOM 5379 C C . TYR A 1 679 ? 20.034 -10.515 -6.474 1.00 91.75 679 TYR A C 1
ATOM 5381 O O . TYR A 1 679 ? 20.277 -10.277 -5.285 1.00 91.75 679 TYR A O 1
ATOM 5389 N N . GLY A 1 680 ? 19.709 -11.742 -6.902 1.00 91.06 680 GLY A N 1
ATOM 5390 C CA . GLY A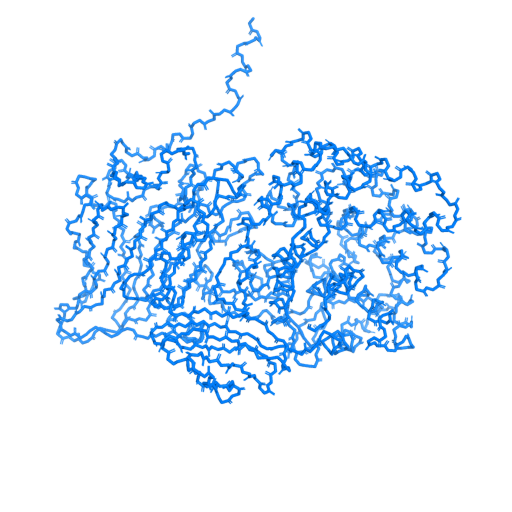 1 680 ? 19.671 -12.935 -6.055 1.00 91.06 680 GLY A CA 1
ATOM 5391 C C . GLY A 1 680 ? 18.393 -13.099 -5.230 1.00 91.06 680 GLY A C 1
ATOM 5392 O O . GLY A 1 680 ? 18.367 -13.941 -4.332 1.00 91.06 680 GLY A O 1
ATOM 5393 N N . VAL A 1 681 ? 17.338 -12.325 -5.513 1.00 92.50 681 VAL A N 1
ATOM 5394 C CA . VAL A 1 681 ? 16.013 -12.561 -4.919 1.00 92.50 681 VAL A CA 1
ATOM 5395 C C . VAL A 1 681 ? 15.466 -13.889 -5.451 1.00 92.50 681 VAL A C 1
ATOM 5397 O O . VAL A 1 681 ? 15.538 -14.136 -6.656 1.00 92.50 681 VAL A O 1
ATOM 5400 N N . PRO A 1 682 ? 14.932 -14.774 -4.593 1.00 88.19 682 PRO A N 1
ATOM 5401 C CA . PRO A 1 682 ? 14.436 -16.064 -5.047 1.00 88.19 682 PRO A CA 1
ATOM 5402 C C . PRO A 1 682 ? 13.150 -15.923 -5.874 1.00 88.19 682 PRO A C 1
ATOM 5404 O O . PRO A 1 682 ? 12.324 -15.036 -5.648 1.00 88.19 682 PRO A O 1
ATOM 5407 N N . SER A 1 683 ? 12.962 -16.849 -6.815 1.00 79.38 683 SER A N 1
ATOM 5408 C CA . SER A 1 683 ? 11.723 -17.009 -7.589 1.00 79.38 683 SER A CA 1
ATOM 5409 C C . SER A 1 683 ? 10.647 -17.827 -6.857 1.00 79.38 683 SER A C 1
ATOM 5411 O O . SER A 1 683 ? 9.506 -17.895 -7.320 1.00 79.38 683 SER A O 1
ATOM 5413 N N . ALA A 1 684 ? 11.004 -18.458 -5.733 1.00 64.12 684 ALA A N 1
ATOM 5414 C CA . ALA A 1 684 ? 10.140 -19.309 -4.920 1.00 64.12 684 ALA A CA 1
ATOM 5415 C C . ALA A 1 684 ? 10.317 -19.019 -3.434 1.00 64.12 684 ALA A C 1
ATOM 5417 O O . ALA A 1 684 ? 11.458 -18.898 -2.940 1.00 64.12 684 ALA A O 1
#

Sequence (684 aa):
MWLLLHLLAVIRICAITEASNYSHTFPSGHALLYSNSSAIVQFVDGTNPQREFLLNETTAAFHTRSHAWGAGTISTDSGEGSWNLDHIPYNNFTGPYSIPLGDGLRLRITRFPGRVLTETYMFENTSPERITVTGLHIQTPFNDLYDTALWSLTSAVNAHIFTGGAWAWALAEPMSGEGRSLGLIVRKGHLWSYSLESSTSSDVRGHIVLQVTDAKRDPNGFGGQPVVYIDPGDSYVLEWEIGFYNNTSDFIEATKPPATFSAYSAPLDQEITVDSEIKPTSSTSNLKIRRRGTSYTLSASSPGTYNVDIGDSRTEISFHLPLETVVRERAHYILEHQRPVQRPAPLNAAFVAIDTENLTTIVSSTWDDWGDGSERIAMPTLLQLAAMQGYISSELVDIPLRNWVEFASTSLFDSEGNTRRCTGCSQTQRPYDAIWLVMFFNDRYKWLGNSTNIDTAVTLLNRAFEVGQVQEAPIIFFPQAILELCDSLDKLGRYNESATYKRALVDTTMSFVNDGRDLPASEVSYEQSIVEPLVEMVADTYNLTRNATLLSETQERLNWLMAFSGSQPHARLYQIANRHWDDYWFGLRRQWGDVFPHYWSALTSQALIRLPRELRTKQTDDIALKILRSNMVNFFPGGSATCAFVYPSAVNGKSANVADPMANDQDWHLVIWLRLLEYGVPSA

Radius of gyration: 26.24 Å; Cα contacts (8 Å, |Δi|>4): 1602; chains: 1; bounding box: 70×78×71 Å

pLDDT: mean 93.4, std 10.66, range [25.8, 98.88]

Secondary structure (DSSP, 8-state):
--SSSSSSSS------TTEEEEEEEETTEEEEEETTSS-EEEEEBTTBTT---B--TTT-TT--GGGSBT-EEEEESS-EEEE-STTS-GGGTT--EEEEEETTEEEEEEEEESSSEEEEEEEEE-SSSPEEEEEEEEE--B--B-S-HHHHHHH-EEEEEE--BTT-EEEEEETTS-SPEEEEEEEES-B-EEEEES--BTTB--EEEEEEE-TTT-TTGGG-PPPEEE-TT-EEEEEEEEEEESSHHHHHHHH--S-EES-SEEETTS-EEEE-SSPPB-S-TTEEEEEETTEEEEEESSSEEEEEEETTEEEEEEEE--HHHHHHHHHHHHHHHSS-TTSPTTGGG----EETTTTEE---SSSGGGSSSGGGGHHHHHHHHHHHTTSS-HHHHHHHHHHHHHHIIIIIB-TT--BBSSTT-S-B--HHHHHHHHHHHHHHHHHH--THHHHHHHHHHHHHHHH-GGGTS--TTHHHHHHHHHHHHHHTT-HHHHHHHHHHHHHHHHHHHHHTT-PPP-SSSS-HHHHHHHHHHHHHHHHHH--HHHHHHHHHHHHHHHTTB---SSTTTTTPBP--SHHHHHSTT---S-BTT-GGGHHHHHHHHHS-TTT--HHHHHHHHHHHHHHGGGB-TTS-B-S-EE-SSEETTEE-SEE-SEESSTTHHHHHHHHHGGGT----

Nearest PDB structures (foldseek):
  5nok-assembly2_B  TM=8.934E-01  e=6.674E-49  Bacteroides cellulosilyticus DSM 14838
  5nok-assembly1_A  TM=8.768E-01  e=1.585E-49  Bacteroides cellulosilyticus DSM 14838
  4c1s-assembly2_B  TM=5.884E-01  e=4.521E-05  Bacteroides thetaiotaomicron VPI-5482
  6shm-assembly1_A  TM=6.028E-01  e=2.693E-04  Salegentibacter sp. Hel_I_6
  4eba-assembly1_A  TM=3.307E-01  e=3.661E+00  Kluyveromyces lactis NRRL Y-1140